Protein AF-A0A933GRA9-F1 (afdb_monomer_lite)

Secondary structure (DSSP, 8-state):
-------------------HHHHHHHTTSS-HHHHHHHHHHHHHHHHTT----HHHHHHHTTSS-HHHHHHHHHHHHHHTT--TTTS-SSTTT----HHHHHHHHHHHHHTTSS-HHHHHHHHHHHHHHHHTT----HHHHHHHTTSS-HHHHHHHHHHHHHHHHHHHHHHHTTS--SS---------HHHHHHHT----HHHHHHHHTSHHHHHHHTTSS-HHHHHHHHHHHHHHHHTT----HHHHHHHTTSS-HHHHHHHHHHHHHHHHHHHHHHHHH-TTS-HHHHHHHHHHHHTTSS-HHHHHHHHHHHHHHHHTT----HHHHHHHTTSS-HHHHHHHHHHHHHHHHHHHHHHHHHHTSPPHHHHHHHHHHHHSS------------------------------------S-TTSTTSHHHHHHHHHHHHHHS--PPP------PPPPPHHHHHHHHHHHHHHHHHHHHHHHHHHHHHHHHHTTSTT--HHHHHHHHHHHHHHHHHHHHHHHHHHHTT-S-HHHHHHHHHHHHHHHHHHHHHHHHTT-HHHHHHHHHHHHHHHHHHHHHHHHHHH-

pLDDT: mean 75.01, std 21.7, range [28.31, 98.44]

Radius of gyration: 40.15 Å; chains: 1; bounding box: 120×80×128 Å

Sequence (583 aa):
MTTARKGATGKSAKKRDWKIGEIAVFNHLTDGARLEECLAIQADMGGRGFPMKIGKILIEKFYVDRQSLAALIKAQAANRGMDPAKADTSADIIKFTPVEHEILVERVREQKLVGPEQVDECFDLQMALEEHGIDKQLGEIMIEKGYLSRDLVSDILERHSLVKKSLVRGMVLQEEDQADAGPLLEDTDLLEAVKGRVEPESIRESRKLRFGRLVEEKGLATREDVKECLYIQFRLKELGVIKRIGELMVEKGHLRPPDVRRVLALQKQRLGKIRWSELAQSAEITAEDRQVSRILVENGVLSQDEVDECRFVQRALKDLGLSRSLAQVMVEKEYVERKILDGIVAETKAFEHAQAVQGQASAKQPSRSASLDMAYKEILGRSSDSQDGEGEAQGERRTSKRLDPLRSAAPRSGSRWIVWTAAGLVLSVGAGLLAWAFLAGEGPAEGEGGGEPAPQPEARGKAEAQRRLADLFGRARSERAALQEVLDASGRPGFDAAAAAGKVGETLSRVEKARAELSGLREAQTGFPILSAQVADLLEELRSLARTISGSLSDPPGLAAKAAEGKKRVDSLVESIEKQLKG

Foldseek 3Di:
DDDDDDDDDDDPPPLDQDDLLNLCCVVVLAPPVVSVVLVVVQVVCVVVVHRDDSLVSCCVVVSHPLVRSLVSLLVSCVSVVHDSVPSPSPPPSPPDDPVLLVQLVVVCVVVVLADPVRLVVLVVVCVVCVVVVHRDGSLRSCCVVVSDPPVRSVVSSVVVVVVVVVVVVVVVVVPPPDDDDDDDDDDCPVVVVVVPPPDPVVVVVVVCLDLLNLCCVVVLAHNVLLVVLVVVQVVCVSVVHHDDSLVSCCVVVSHPPVVSVVSVVVSVVSCVVVLVVVVVPPPPQDPLLVVLLVVCCVVVLDPPVLLSVLVVVQVVCVVVVHHDHSLRSCVVVVSDPPVVSVVSSVVVVVVVVVVVVVVVVVVPDDPVVVVVVVVVVVVVPDDDDDDDDDDDDDDDDDDDDDDDDDDDDDDDDDDDPDDPPPPVVVVVVVVVLVVVVVVVPPDPPDDDDDDDDDDDPLVVVLVVLVVLLVVLVVLLVVLVVLLVVLVVLLPDPPRDLVVSLVSLVVSLVSLVVSLVVLVVSVVVPRPCNPLSVLSNVLSVLSNVLSVLCNVCSVPSVVNNVVNVVSVVVNVVSSVVSVVVVSD

Structure (mmCIF, N/CA/C/O backbone):
data_AF-A0A933GRA9-F1
#
_entry.id   AF-A0A933GRA9-F1
#
loop_
_atom_site.group_PDB
_atom_site.id
_atom_site.type_symbol
_atom_site.label_atom_id
_atom_site.label_alt_id
_atom_site.label_comp_id
_atom_site.label_asym_id
_atom_site.label_entity_id
_atom_site.label_seq_id
_atom_site.pdbx_PDB_ins_code
_atom_site.Cartn_x
_atom_site.Cartn_y
_atom_site.Cartn_z
_atom_site.occupancy
_atom_site.B_iso_or_equiv
_atom_site.auth_seq_id
_atom_site.auth_comp_id
_atom_site.auth_asym_id
_atom_site.auth_atom_id
_atom_site.pdbx_PDB_model_num
ATOM 1 N N . MET A 1 1 ? 51.307 -31.128 -25.538 1.00 39.34 1 MET A N 1
ATOM 2 C CA . MET A 1 1 ? 51.347 -31.001 -27.010 1.00 39.34 1 MET A CA 1
ATOM 3 C C . MET A 1 1 ? 51.270 -29.530 -27.374 1.00 39.34 1 MET A C 1
ATOM 5 O O . MET A 1 1 ? 50.201 -28.942 -27.414 1.00 39.34 1 MET A O 1
ATOM 9 N N . THR A 1 2 ? 52.441 -28.928 -27.528 1.00 43.16 2 THR A N 1
ATOM 10 C CA . THR A 1 2 ? 52.673 -27.539 -27.921 1.00 43.16 2 THR A CA 1
ATOM 11 C C . THR A 1 2 ? 52.802 -27.484 -29.439 1.00 43.16 2 THR A C 1
ATOM 13 O O . THR A 1 2 ? 53.820 -27.890 -29.990 1.00 43.16 2 THR A O 1
ATOM 16 N N . THR A 1 3 ? 51.784 -26.981 -30.134 1.00 43.22 3 THR A N 1
ATOM 17 C CA . THR A 1 3 ? 51.911 -26.611 -31.550 1.00 43.22 3 THR A CA 1
ATOM 18 C C . THR A 1 3 ? 51.885 -25.101 -31.683 1.00 43.22 3 THR A C 1
ATOM 20 O O . THR A 1 3 ? 50.857 -24.448 -31.513 1.00 43.22 3 THR A O 1
ATOM 23 N N . ALA A 1 4 ? 53.066 -24.573 -31.989 1.00 49.19 4 ALA A N 1
ATOM 24 C CA . ALA A 1 4 ? 53.311 -23.211 -32.407 1.00 49.19 4 ALA A CA 1
ATOM 25 C C . ALA A 1 4 ? 52.546 -22.880 -33.699 1.00 49.19 4 ALA A C 1
ATOM 27 O O . ALA A 1 4 ? 52.567 -23.648 -34.661 1.00 49.19 4 ALA A O 1
ATOM 28 N N . ARG A 1 5 ? 51.947 -21.686 -33.758 1.00 38.56 5 ARG A N 1
ATOM 29 C CA . ARG A 1 5 ? 51.535 -21.048 -35.014 1.00 38.56 5 ARG A CA 1
ATOM 30 C C . ARG A 1 5 ? 52.162 -19.660 -35.088 1.00 38.56 5 ARG A C 1
ATOM 32 O O . ARG A 1 5 ? 51.722 -18.721 -34.436 1.00 38.56 5 ARG A O 1
ATOM 39 N N . LYS A 1 6 ? 53.230 -19.574 -35.881 1.00 47.53 6 LYS A N 1
ATOM 40 C CA . LYS A 1 6 ? 53.843 -18.334 -36.366 1.00 47.53 6 LYS A CA 1
ATOM 41 C C . LYS A 1 6 ? 53.183 -17.949 -37.693 1.00 47.53 6 LYS A C 1
ATOM 43 O O . LYS A 1 6 ? 53.030 -18.803 -38.558 1.00 47.53 6 LYS A O 1
ATOM 48 N N . GLY A 1 7 ? 52.912 -16.654 -37.857 1.00 46.97 7 GLY A N 1
ATOM 49 C CA . GLY A 1 7 ? 52.933 -15.980 -39.159 1.00 46.97 7 GLY A CA 1
ATOM 50 C C . GLY A 1 7 ? 51.592 -15.794 -39.872 1.00 46.97 7 GLY A C 1
ATOM 51 O O . GLY A 1 7 ? 51.264 -16.552 -40.774 1.00 46.97 7 GLY A O 1
ATOM 52 N N . ALA A 1 8 ? 50.880 -14.711 -39.550 1.00 37.81 8 ALA A N 1
ATOM 53 C CA . ALA A 1 8 ? 50.009 -14.023 -40.506 1.00 37.81 8 ALA A CA 1
ATOM 54 C C . ALA A 1 8 ? 49.983 -12.528 -40.160 1.00 37.81 8 ALA A C 1
ATOM 56 O O . ALA A 1 8 ? 49.267 -12.075 -39.270 1.00 37.81 8 ALA A O 1
ATOM 57 N N . THR A 1 9 ? 50.845 -11.776 -40.831 1.00 45.62 9 THR A N 1
ATOM 58 C CA . THR A 1 9 ? 50.944 -10.322 -40.775 1.00 45.62 9 THR A CA 1
ATOM 59 C C . THR A 1 9 ? 49.789 -9.675 -41.547 1.00 45.62 9 THR A C 1
ATOM 61 O O . THR A 1 9 ? 49.476 -10.063 -42.668 1.00 45.62 9 THR A O 1
ATOM 64 N N . GLY A 1 10 ? 49.171 -8.656 -40.944 1.00 48.97 10 GLY A N 1
ATOM 65 C CA . GLY A 1 10 ? 48.600 -7.522 -41.677 1.00 48.97 10 GLY A CA 1
ATOM 66 C C . GLY A 1 10 ? 47.348 -7.765 -42.524 1.00 48.97 10 GLY A C 1
ATOM 67 O O . GLY A 1 10 ? 47.315 -7.375 -43.685 1.00 48.97 10 GLY A O 1
ATOM 68 N N . LYS A 1 11 ? 46.274 -8.311 -41.947 1.00 42.31 11 LYS A N 1
ATOM 69 C CA . LYS A 1 11 ? 44.913 -7.961 -42.388 1.00 42.31 11 LYS A CA 1
ATOM 70 C C . LYS A 1 11 ? 44.219 -7.306 -41.209 1.00 42.31 11 LYS A C 1
ATOM 72 O O . LYS A 1 11 ? 44.129 -7.922 -40.151 1.00 42.31 11 LYS A O 1
ATOM 77 N N . SER A 1 12 ? 43.805 -6.051 -41.376 1.00 46.47 12 SER A N 1
ATOM 78 C CA . SER A 1 12 ? 43.036 -5.297 -40.388 1.00 46.47 12 SER A CA 1
ATOM 79 C C . SER A 1 12 ? 41.913 -6.186 -39.859 1.00 46.47 12 SER A C 1
ATOM 81 O O . SER A 1 12 ? 40.995 -6.560 -40.591 1.00 46.47 12 SER A O 1
ATOM 83 N N . ALA A 1 13 ? 42.039 -6.610 -38.600 1.00 48.84 13 ALA A N 1
ATOM 84 C CA . ALA A 1 13 ? 41.008 -7.377 -37.932 1.00 48.84 13 ALA A CA 1
ATOM 85 C C . ALA A 1 13 ? 39.760 -6.497 -37.939 1.00 48.84 13 ALA A C 1
ATOM 87 O O . ALA A 1 13 ? 39.707 -5.498 -37.223 1.00 48.84 13 ALA A O 1
ATOM 88 N N . LYS A 1 14 ? 38.797 -6.811 -38.817 1.00 56.28 14 LYS A N 1
ATOM 89 C CA . LYS A 1 14 ? 37.489 -6.159 -38.820 1.00 56.28 14 LYS A CA 1
ATOM 90 C C . LYS A 1 14 ? 36.989 -6.224 -37.382 1.00 56.28 14 LYS A C 1
ATOM 92 O O . LYS A 1 14 ? 36.784 -7.326 -36.868 1.00 56.28 14 LYS A O 1
ATOM 97 N N . LYS A 1 15 ? 36.879 -5.062 -36.729 1.00 61.69 15 LYS A N 1
ATOM 98 C CA . LYS A 1 15 ? 36.259 -4.935 -35.410 1.00 61.69 15 LYS A CA 1
ATOM 99 C C . LYS A 1 15 ? 34.908 -5.634 -35.515 1.00 61.69 15 LYS A C 1
ATOM 101 O O . LYS A 1 15 ? 34.058 -5.210 -36.291 1.00 61.69 15 LYS A O 1
ATOM 106 N N . ARG A 1 16 ? 34.758 -6.773 -34.837 1.00 65.31 16 ARG A N 1
ATOM 107 C CA . ARG A 1 16 ? 33.440 -7.385 -34.683 1.00 65.31 16 ARG A CA 1
ATOM 108 C C . ARG A 1 16 ? 32.666 -6.462 -33.755 1.00 65.31 16 ARG A C 1
ATOM 110 O O . ARG A 1 16 ? 33.206 -6.069 -32.725 1.00 65.31 16 ARG A O 1
ATOM 117 N N . ASP A 1 17 ? 31.442 -6.115 -34.113 1.00 68.00 17 ASP A N 1
ATOM 118 C CA . ASP A 1 17 ? 30.539 -5.426 -33.200 1.00 68.00 17 ASP A CA 1
ATOM 119 C C . ASP A 1 17 ? 29.946 -6.465 -32.258 1.00 68.00 17 ASP A C 1
ATOM 121 O O . ASP A 1 17 ? 28.975 -7.144 -32.589 1.00 68.00 17 ASP A O 1
ATOM 125 N N . TRP A 1 18 ? 30.569 -6.621 -31.093 1.00 81.50 18 TRP A N 1
ATOM 126 C CA . TRP A 1 18 ? 30.078 -7.546 -30.079 1.00 81.50 18 TRP A CA 1
ATOM 127 C C . TRP A 1 18 ? 28.724 -7.051 -29.563 1.00 81.50 18 TRP A C 1
ATOM 129 O O . TRP A 1 18 ? 28.551 -5.874 -29.207 1.00 81.50 18 TRP A O 1
ATOM 139 N N . LYS A 1 19 ? 27.738 -7.948 -29.527 1.00 92.75 19 LYS A N 1
ATOM 140 C CA . LYS A 1 19 ? 26.446 -7.655 -28.895 1.00 92.75 19 LYS A CA 1
ATOM 141 C C . LYS A 1 19 ? 26.619 -7.679 -27.377 1.00 92.75 19 LYS A C 1
ATOM 143 O O . LYS A 1 19 ? 27.434 -8.432 -26.859 1.00 92.75 19 LYS A O 1
ATOM 148 N N . ILE A 1 20 ? 25.829 -6.890 -26.649 1.00 94.44 20 ILE A N 1
ATOM 149 C CA . ILE A 1 20 ? 25.961 -6.751 -25.187 1.00 94.44 20 ILE A CA 1
ATOM 150 C C . ILE A 1 20 ? 25.908 -8.102 -24.445 1.00 94.44 20 ILE A C 1
ATOM 152 O O . ILE A 1 20 ? 26.639 -8.293 -23.480 1.00 94.44 20 ILE A O 1
ATOM 156 N N . GLY A 1 21 ? 25.121 -9.065 -24.944 1.00 95.00 21 GLY A N 1
ATOM 157 C CA . GLY A 1 21 ? 25.068 -10.426 -24.405 1.00 95.00 21 GLY A CA 1
ATOM 158 C C . GLY A 1 21 ? 26.374 -11.206 -24.585 1.00 95.00 21 GLY A C 1
ATOM 159 O O . GLY A 1 21 ? 26.840 -11.849 -23.653 1.00 95.00 21 GLY A O 1
ATOM 160 N N . GLU A 1 22 ? 27.021 -11.090 -25.744 1.00 96.50 22 GLU A N 1
ATOM 161 C CA . GLU A 1 22 ? 28.312 -11.742 -26.009 1.00 96.50 22 GLU A CA 1
ATOM 162 C C . GLU A 1 22 ? 29.423 -11.138 -25.145 1.00 96.50 22 GLU A C 1
ATOM 164 O O . GLU A 1 22 ? 30.275 -11.865 -24.644 1.00 96.50 22 GLU A O 1
ATOM 169 N N . ILE A 1 23 ? 29.388 -9.818 -24.926 1.00 95.38 23 ILE A N 1
ATOM 170 C CA . ILE A 1 23 ? 30.322 -9.134 -24.020 1.00 95.38 23 ILE A CA 1
ATOM 171 C C . ILE A 1 23 ? 30.095 -9.607 -22.575 1.00 95.38 23 ILE A C 1
ATOM 173 O O . ILE A 1 23 ? 31.062 -9.814 -21.847 1.00 95.38 23 ILE A O 1
ATOM 177 N N . ALA A 1 24 ? 28.841 -9.832 -22.163 1.00 97.00 24 ALA A N 1
ATOM 178 C CA . ALA A 1 24 ? 28.516 -10.364 -20.838 1.00 97.00 24 ALA A CA 1
ATOM 179 C C . ALA A 1 24 ? 29.108 -11.762 -20.612 1.00 97.00 24 ALA A C 1
ATOM 181 O O . ALA A 1 24 ? 29.702 -12.008 -19.563 1.00 97.00 24 ALA A O 1
ATOM 182 N N . VAL A 1 25 ? 29.001 -12.648 -21.608 1.00 97.19 25 VAL A N 1
ATOM 183 C CA . VAL A 1 25 ? 29.593 -13.995 -21.552 1.00 97.19 25 VAL A CA 1
ATOM 184 C C . VAL A 1 25 ? 31.118 -13.932 -21.584 1.00 97.19 25 VAL A C 1
ATOM 186 O O . VAL A 1 25 ? 31.787 -14.615 -20.813 1.00 97.19 25 VAL A O 1
ATOM 189 N N . PHE A 1 26 ? 31.680 -13.072 -22.434 1.00 96.19 26 PHE A N 1
ATOM 190 C CA . PHE A 1 26 ? 33.125 -12.890 -22.551 1.00 96.19 26 PHE A CA 1
ATOM 191 C C . PHE A 1 26 ? 33.769 -12.371 -21.263 1.00 96.19 26 PHE A C 1
ATOM 193 O O . PHE A 1 26 ? 34.847 -12.823 -20.894 1.00 96.19 26 PHE A O 1
ATOM 200 N N . ASN A 1 27 ? 33.094 -11.462 -20.558 1.00 95.50 27 ASN A N 1
ATOM 201 C CA . ASN A 1 27 ? 33.552 -10.925 -19.278 1.00 95.50 27 ASN A CA 1
ATOM 202 C C . ASN A 1 27 ? 33.205 -11.828 -18.081 1.00 95.50 27 ASN A C 1
ATOM 204 O O . ASN A 1 27 ? 33.373 -11.398 -16.943 1.00 95.50 27 ASN A O 1
ATOM 208 N N . HIS A 1 28 ? 32.705 -13.047 -18.317 1.00 96.38 28 HIS A N 1
ATOM 209 C CA . HIS A 1 28 ? 32.292 -13.996 -17.276 1.00 96.38 28 HIS A CA 1
ATOM 210 C C . HIS A 1 28 ? 31.234 -13.449 -16.300 1.00 96.38 28 HIS A C 1
ATOM 212 O O . HIS A 1 28 ? 31.127 -13.921 -15.172 1.00 96.38 28 HIS A O 1
ATOM 218 N N . LEU A 1 29 ? 30.435 -12.466 -16.731 1.00 96.00 29 LEU A N 1
ATOM 219 C CA . LEU A 1 29 ? 29.321 -11.933 -15.938 1.00 96.00 29 LEU A CA 1
ATOM 220 C C . LEU A 1 29 ? 28.081 -12.825 -16.043 1.00 96.00 29 LEU A C 1
ATOM 222 O O . LEU A 1 29 ? 27.251 -12.852 -15.145 1.00 96.00 29 LEU A O 1
ATOM 226 N N . THR A 1 30 ? 27.957 -13.566 -17.141 1.00 97.06 30 THR A N 1
ATOM 227 C CA . THR A 1 30 ? 26.937 -14.597 -17.329 1.00 97.06 30 THR A CA 1
ATOM 228 C C . THR A 1 30 ? 27.534 -15.764 -18.114 1.00 97.06 30 THR A C 1
ATOM 230 O O . THR A 1 30 ? 28.586 -15.618 -18.737 1.00 97.06 30 THR A O 1
ATOM 233 N N . ASP A 1 31 ? 26.893 -16.928 -18.089 1.00 97.62 31 ASP A N 1
ATOM 234 C CA . ASP A 1 31 ? 27.279 -18.069 -18.920 1.00 97.62 31 ASP A CA 1
ATOM 235 C C . ASP A 1 31 ? 26.437 -18.123 -20.209 1.00 97.62 31 ASP A C 1
ATOM 237 O O . ASP A 1 31 ? 25.462 -17.383 -20.388 1.00 97.62 31 ASP A O 1
ATOM 241 N N . GLY A 1 32 ? 26.847 -18.978 -21.150 1.00 97.25 32 GLY A N 1
ATOM 242 C CA . GLY A 1 32 ? 26.149 -19.128 -22.429 1.00 97.25 32 GLY A CA 1
ATOM 243 C C . GLY A 1 32 ? 24.700 -19.598 -22.264 1.00 97.25 32 GLY A C 1
ATOM 244 O O . GLY A 1 32 ? 23.822 -19.090 -22.953 1.00 97.25 32 GLY A O 1
ATOM 245 N N . ALA A 1 33 ? 24.440 -20.490 -21.305 1.00 97.31 33 ALA A N 1
ATOM 246 C CA . ALA A 1 33 ? 23.109 -21.043 -21.059 1.00 97.31 33 ALA A CA 1
ATOM 247 C C . ALA A 1 33 ? 22.123 -19.975 -20.551 1.00 97.31 33 ALA A C 1
ATOM 249 O O . ALA A 1 33 ? 21.009 -19.857 -21.057 1.00 97.31 33 ALA A O 1
ATOM 250 N N . ARG A 1 34 ? 22.548 -19.130 -19.606 1.00 97.38 34 ARG A N 1
ATOM 251 C CA . ARG A 1 34 ? 21.763 -17.997 -19.091 1.00 97.38 34 ARG A CA 1
ATOM 252 C C . ARG A 1 34 ? 21.517 -16.942 -20.160 1.00 97.38 34 ARG A C 1
ATOM 254 O O . ARG A 1 34 ? 20.439 -16.351 -20.207 1.00 97.38 34 ARG A O 1
ATOM 261 N N . LEU A 1 35 ? 22.499 -16.692 -21.032 1.00 97.62 35 LEU A N 1
ATOM 262 C CA . LEU A 1 35 ? 22.295 -15.788 -22.162 1.00 97.62 35 LEU A CA 1
ATOM 263 C C . LEU A 1 35 ? 21.249 -16.344 -23.140 1.00 97.62 35 LEU A C 1
ATOM 265 O O . LEU A 1 35 ? 20.393 -15.584 -23.591 1.00 97.62 35 LEU A O 1
ATOM 269 N N . GLU A 1 36 ? 21.293 -17.642 -23.449 1.00 96.81 36 GLU A N 1
ATOM 270 C CA . GLU A 1 36 ? 20.284 -18.304 -24.285 1.00 96.81 36 GLU A CA 1
ATOM 271 C C . GLU A 1 36 ? 18.883 -18.218 -23.665 1.00 96.81 36 GLU A C 1
ATOM 273 O O . GLU A 1 36 ? 17.935 -17.870 -24.370 1.00 96.81 36 GLU A O 1
ATOM 278 N N . GLU A 1 37 ? 18.750 -18.412 -22.347 1.00 97.50 37 GLU A N 1
ATOM 279 C CA . GLU A 1 37 ? 17.484 -18.200 -21.631 1.00 97.50 37 GLU A CA 1
ATOM 280 C C . GLU A 1 37 ? 16.976 -16.757 -21.797 1.00 97.50 37 GLU A C 1
ATOM 282 O O . GLU A 1 37 ? 15.821 -16.532 -22.165 1.00 97.50 37 GLU A O 1
ATOM 287 N N . CYS A 1 38 ? 17.836 -15.755 -21.581 1.00 96.88 38 CYS A N 1
ATOM 288 C CA . CYS A 1 38 ? 17.458 -14.352 -21.754 1.00 96.88 38 CYS A CA 1
ATOM 289 C C . CYS A 1 38 ? 17.058 -14.017 -23.200 1.00 96.88 38 CYS A C 1
ATOM 291 O O . CYS A 1 38 ? 16.149 -13.212 -23.409 1.00 96.88 38 CYS A O 1
ATOM 293 N N . LEU A 1 39 ? 17.707 -14.623 -24.199 1.00 95.88 39 LEU A N 1
ATOM 294 C CA . LEU A 1 39 ? 17.355 -14.454 -25.612 1.00 95.88 39 LEU A CA 1
ATOM 295 C C . LEU A 1 39 ? 16.009 -15.109 -25.948 1.00 95.88 39 LEU A C 1
ATOM 297 O O . LEU A 1 39 ? 15.222 -14.517 -26.685 1.00 95.88 39 LEU A O 1
ATOM 301 N N . ALA A 1 40 ? 15.711 -16.280 -25.378 1.00 95.94 40 ALA A N 1
ATOM 302 C CA . ALA A 1 40 ? 14.409 -16.928 -25.526 1.00 95.94 40 ALA A CA 1
ATOM 303 C C . ALA A 1 40 ? 13.283 -16.059 -24.941 1.00 95.94 40 ALA A C 1
ATOM 305 O O . ALA A 1 40 ? 12.261 -15.843 -25.593 1.00 95.94 40 ALA A O 1
ATOM 306 N N . ILE A 1 41 ? 13.510 -15.476 -23.760 1.00 95.12 41 ILE A N 1
ATOM 307 C CA . ILE A 1 41 ? 12.587 -14.525 -23.125 1.00 95.12 41 ILE A CA 1
ATOM 308 C C . ILE A 1 41 ? 12.408 -13.267 -23.987 1.00 95.12 41 ILE A C 1
ATOM 310 O O . ILE A 1 41 ? 11.289 -12.787 -24.167 1.00 95.12 41 ILE A O 1
ATOM 314 N N . GLN A 1 42 ? 13.497 -12.740 -24.555 1.00 95.94 42 GLN A N 1
ATOM 315 C CA . GLN A 1 42 ? 13.438 -11.592 -25.458 1.00 95.94 42 GLN A CA 1
ATOM 316 C C . GLN A 1 42 ? 12.592 -11.889 -26.706 1.00 95.94 42 GLN A C 1
ATOM 318 O O . GLN A 1 42 ? 11.813 -11.034 -27.131 1.00 95.94 42 GLN A O 1
ATOM 323 N N . ALA A 1 43 ? 12.735 -13.087 -27.280 1.00 92.44 43 ALA A N 1
ATOM 324 C CA . ALA A 1 43 ? 11.986 -13.523 -28.454 1.00 92.44 43 ALA A CA 1
ATOM 325 C C . ALA A 1 43 ? 10.489 -13.715 -28.152 1.00 92.44 43 ALA A C 1
ATOM 327 O O . ALA A 1 43 ? 9.655 -13.213 -28.907 1.00 92.44 43 ALA A O 1
ATOM 328 N N . ASP A 1 44 ? 10.144 -14.365 -27.034 1.00 93.62 44 ASP A N 1
ATOM 329 C CA . ASP A 1 44 ? 8.750 -14.542 -26.598 1.00 93.62 44 ASP A CA 1
ATOM 330 C C . ASP A 1 44 ? 8.065 -13.190 -26.335 1.00 93.62 44 ASP A C 1
ATOM 332 O O . ASP A 1 44 ? 6.971 -12.935 -26.840 1.00 93.62 44 ASP A O 1
ATOM 336 N N . MET A 1 45 ? 8.732 -12.268 -25.628 1.00 88.38 45 MET A N 1
ATOM 337 C CA . MET A 1 45 ? 8.181 -10.930 -25.376 1.00 88.38 45 MET A CA 1
ATOM 338 C C . MET A 1 45 ? 8.071 -10.079 -26.649 1.00 88.38 45 MET A C 1
ATOM 340 O O . MET A 1 45 ? 7.086 -9.357 -26.828 1.00 88.38 45 MET A O 1
ATOM 344 N N . GLY A 1 46 ? 9.035 -10.200 -27.567 1.00 86.25 46 GLY A N 1
ATOM 345 C CA . GLY A 1 46 ? 8.979 -9.560 -28.882 1.00 86.25 46 GLY A CA 1
ATOM 346 C C . GLY A 1 46 ? 7.777 -10.026 -29.710 1.00 86.25 46 GLY A C 1
ATOM 347 O O . GLY A 1 46 ? 7.099 -9.198 -30.315 1.00 86.25 46 GLY A O 1
ATOM 348 N N . GLY A 1 47 ? 7.450 -11.322 -29.663 1.00 85.31 47 GLY A N 1
ATOM 349 C CA . GLY A 1 47 ? 6.267 -11.887 -30.324 1.00 85.31 47 GLY A CA 1
ATOM 350 C C . GLY A 1 47 ? 4.933 -11.371 -29.770 1.00 85.31 47 GLY A C 1
ATOM 351 O O . GLY A 1 47 ? 3.935 -11.357 -30.485 1.00 85.31 47 GLY A O 1
ATOM 352 N N . ARG A 1 48 ? 4.917 -10.890 -28.521 1.00 87.75 48 ARG A N 1
ATOM 353 C CA . ARG A 1 48 ? 3.732 -10.320 -27.855 1.00 87.75 48 ARG A CA 1
ATOM 354 C C . ARG A 1 48 ? 3.603 -8.801 -28.020 1.00 87.75 48 ARG A C 1
ATOM 356 O O . ARG A 1 48 ? 2.706 -8.212 -27.425 1.00 87.75 48 ARG A O 1
ATOM 363 N N . GLY A 1 49 ? 4.488 -8.165 -28.794 1.00 84.38 49 GLY A N 1
ATOM 364 C CA . GLY A 1 49 ? 4.482 -6.715 -29.018 1.00 84.38 49 GLY A CA 1
ATOM 365 C C . GLY A 1 49 ? 5.197 -5.892 -27.939 1.00 84.38 49 GLY A C 1
ATOM 366 O O . GLY A 1 49 ? 5.082 -4.671 -27.939 1.00 84.38 49 GLY A O 1
ATOM 367 N N . PHE A 1 50 ? 5.964 -6.528 -27.046 1.00 80.62 50 PHE A N 1
ATOM 368 C CA . PHE A 1 50 ? 6.710 -5.854 -25.977 1.00 80.62 50 PHE A CA 1
ATOM 369 C C . PHE A 1 50 ? 8.216 -6.134 -26.105 1.00 80.62 50 PHE A C 1
ATOM 371 O O . PHE A 1 50 ? 8.764 -6.945 -25.358 1.00 80.62 50 PHE A O 1
ATOM 378 N N . PRO A 1 51 ? 8.929 -5.499 -27.053 1.00 84.50 51 PRO A N 1
ATOM 379 C CA . PRO A 1 51 ? 10.354 -5.749 -27.235 1.00 84.50 51 PRO A CA 1
ATOM 380 C C . PRO A 1 51 ? 11.149 -5.240 -26.025 1.00 84.50 51 PRO A C 1
ATOM 382 O O . PRO A 1 51 ? 11.320 -4.037 -25.828 1.00 84.50 51 PRO A O 1
ATOM 385 N N . MET A 1 52 ? 11.672 -6.157 -25.211 1.00 87.69 52 MET A N 1
ATOM 386 C CA . MET A 1 52 ? 12.542 -5.808 -24.088 1.00 87.69 52 MET A CA 1
ATOM 387 C C . MET A 1 52 ? 14.017 -5.827 -24.522 1.00 87.69 52 MET A C 1
ATOM 389 O O . MET A 1 52 ? 14.449 -6.696 -25.279 1.00 87.69 52 MET A O 1
ATOM 393 N N . LYS A 1 53 ? 14.829 -4.866 -24.059 1.00 94.06 53 LYS A N 1
ATOM 394 C CA . LYS A 1 53 ? 16.287 -4.879 -24.288 1.00 94.06 53 LYS A CA 1
ATOM 395 C C . LYS A 1 53 ? 16.916 -6.022 -23.476 1.00 94.06 53 LYS A C 1
ATOM 397 O O . LYS A 1 53 ? 16.638 -6.148 -22.287 1.00 94.06 53 LYS A O 1
ATOM 402 N N . ILE A 1 54 ? 17.828 -6.792 -24.075 1.00 95.69 54 ILE A N 1
ATOM 403 C CA . ILE A 1 54 ? 18.489 -7.938 -23.414 1.00 95.69 54 ILE A CA 1
ATOM 404 C C . ILE A 1 54 ? 19.193 -7.558 -22.097 1.00 95.69 54 ILE A C 1
ATOM 406 O O . ILE A 1 54 ? 19.158 -8.320 -21.139 1.00 95.69 54 ILE A O 1
ATOM 410 N N . GLY A 1 55 ? 19.758 -6.346 -22.007 1.00 94.44 55 GLY A N 1
ATOM 411 C CA . GLY A 1 55 ? 20.370 -5.837 -20.774 1.00 94.44 55 GLY A CA 1
ATOM 412 C C . GLY A 1 55 ? 19.384 -5.722 -19.607 1.00 94.44 55 GLY A C 1
ATOM 413 O O . GLY A 1 55 ? 19.749 -6.003 -18.471 1.00 94.44 55 GLY A O 1
ATOM 414 N N . LYS A 1 56 ? 18.119 -5.384 -19.887 1.00 91.62 56 LYS A N 1
ATOM 415 C CA . LYS A 1 56 ? 17.060 -5.316 -18.872 1.00 91.62 56 LYS A CA 1
ATOM 416 C C . LYS A 1 56 ? 16.673 -6.712 -18.380 1.00 91.62 56 LYS A C 1
ATOM 418 O O . LYS A 1 56 ? 16.565 -6.910 -17.177 1.00 91.62 56 LYS A O 1
ATOM 423 N N . ILE A 1 57 ? 16.564 -7.679 -19.292 1.00 94.88 57 ILE A N 1
ATOM 424 C CA . ILE A 1 57 ? 16.261 -9.081 -18.956 1.00 94.88 57 ILE A CA 1
ATOM 425 C C . ILE A 1 57 ? 17.366 -9.671 -18.063 1.00 94.88 57 ILE A C 1
ATOM 427 O O . ILE A 1 57 ? 17.064 -10.321 -17.066 1.00 94.88 57 ILE A O 1
ATOM 431 N N . LEU A 1 58 ? 18.640 -9.386 -18.368 1.00 95.62 58 LEU A N 1
ATOM 432 C CA . LEU A 1 58 ? 19.783 -9.819 -17.552 1.00 95.62 58 LEU A CA 1
ATOM 433 C C . LEU A 1 58 ? 19.725 -9.280 -16.110 1.00 95.62 58 LEU A C 1
ATOM 435 O O . LEU A 1 58 ? 20.093 -10.003 -15.183 1.00 95.62 58 LEU A O 1
ATOM 439 N N . ILE A 1 59 ? 19.240 -8.046 -15.914 1.00 92.94 59 ILE A N 1
ATOM 440 C CA . ILE A 1 59 ? 19.023 -7.461 -14.580 1.00 92.94 59 ILE A CA 1
ATOM 441 C C . ILE A 1 59 ? 17.815 -8.096 -13.887 1.00 92.94 59 ILE A C 1
ATOM 443 O O . ILE A 1 59 ? 17.915 -8.470 -12.722 1.00 92.94 59 ILE A O 1
ATOM 447 N N . GLU A 1 60 ? 16.678 -8.225 -14.578 1.00 91.38 60 GLU A N 1
ATOM 448 C CA . GLU A 1 60 ? 15.445 -8.786 -14.001 1.00 91.38 60 GLU A CA 1
ATOM 449 C C . GLU A 1 60 ? 15.620 -10.243 -13.555 1.00 91.38 60 GLU A C 1
ATOM 451 O O . GLU A 1 60 ? 15.037 -10.661 -12.556 1.00 91.38 60 GLU A O 1
ATOM 456 N N . LYS A 1 61 ? 16.466 -11.003 -14.256 1.00 95.56 61 LYS A N 1
ATOM 457 C CA . LYS A 1 61 ? 16.849 -12.372 -13.890 1.00 95.56 61 LYS A CA 1
ATOM 458 C C . LYS A 1 61 ? 17.993 -12.456 -12.881 1.00 95.56 61 LYS A C 1
ATOM 460 O O . LYS A 1 61 ? 18.395 -13.558 -12.521 1.00 95.56 61 LYS A O 1
ATOM 465 N N . PHE A 1 62 ? 18.506 -11.318 -12.411 1.00 94.31 62 PHE A N 1
ATOM 466 C CA . PHE A 1 62 ? 19.631 -11.229 -11.476 1.00 94.31 62 PHE A CA 1
ATOM 467 C C . PHE A 1 62 ? 20.918 -11.905 -11.978 1.00 94.31 62 PHE A C 1
ATOM 469 O O . PHE A 1 62 ? 21.761 -12.303 -11.176 1.00 94.31 62 PHE A O 1
ATOM 476 N N . TYR A 1 63 ? 21.100 -12.032 -13.295 1.00 95.88 63 TYR A N 1
ATOM 477 C CA . TYR A 1 63 ? 22.345 -12.560 -13.860 1.00 95.88 63 TYR A CA 1
ATOM 478 C C . TYR A 1 63 ? 23.440 -11.504 -13.913 1.00 95.88 63 TYR A C 1
ATOM 480 O O . TYR A 1 63 ? 24.612 -11.839 -13.807 1.00 95.88 63 TYR A O 1
ATOM 488 N N . VAL A 1 64 ? 23.062 -10.236 -14.071 1.00 95.19 64 VAL A N 1
ATOM 489 C CA . VAL A 1 64 ? 23.992 -9.108 -14.106 1.00 95.19 64 VAL A CA 1
ATOM 490 C C . VAL A 1 64 ? 23.421 -7.989 -13.243 1.00 95.19 64 VAL A C 1
ATOM 492 O O . VAL A 1 64 ? 22.247 -7.645 -13.363 1.00 95.19 64 VAL A O 1
ATOM 495 N N . ASP A 1 65 ? 24.236 -7.405 -12.367 1.00 91.75 65 ASP A N 1
ATOM 496 C CA . ASP A 1 65 ? 23.833 -6.228 -11.599 1.00 91.75 65 ASP A CA 1
ATOM 497 C C . ASP A 1 65 ? 23.885 -4.939 -12.453 1.00 91.75 65 ASP A C 1
ATOM 499 O O . ASP A 1 65 ? 24.418 -4.902 -13.566 1.00 91.75 65 ASP A O 1
ATOM 503 N N . ARG A 1 66 ? 23.330 -3.838 -11.935 1.00 88.06 66 ARG A N 1
ATOM 504 C CA . ARG A 1 66 ? 23.268 -2.557 -12.663 1.00 88.06 66 ARG A CA 1
ATOM 505 C C . ARG A 1 66 ? 24.651 -1.962 -12.970 1.00 88.06 66 ARG A C 1
ATOM 507 O O . ARG A 1 66 ? 24.821 -1.360 -14.030 1.00 88.06 66 ARG A O 1
ATOM 514 N N . GLN A 1 67 ? 25.629 -2.122 -12.078 1.00 90.81 67 GLN A N 1
ATOM 515 C CA . GLN A 1 67 ? 26.990 -1.605 -12.268 1.00 90.81 67 GLN A CA 1
ATOM 516 C C . GLN A 1 67 ? 27.721 -2.409 -13.347 1.00 90.81 67 GLN A C 1
ATOM 518 O O . GLN A 1 67 ? 28.330 -1.836 -14.253 1.00 90.81 67 GLN A O 1
ATOM 523 N N . SER A 1 68 ? 27.577 -3.732 -13.307 1.00 94.00 68 SER A N 1
ATOM 524 C CA . SER A 1 68 ? 28.091 -4.655 -14.312 1.00 94.00 68 SER A CA 1
ATOM 525 C C . SER A 1 68 ? 27.470 -4.397 -15.691 1.00 94.00 68 SER A C 1
ATOM 527 O O . SER A 1 68 ? 28.189 -4.367 -16.691 1.00 94.00 68 SER A O 1
ATOM 529 N N . LEU A 1 69 ? 26.164 -4.101 -15.777 1.00 93.50 69 LEU A N 1
ATOM 530 C CA . LEU A 1 69 ? 25.537 -3.710 -17.046 1.00 93.50 69 LEU A CA 1
ATOM 531 C C . LEU A 1 69 ? 26.081 -2.372 -17.574 1.00 93.50 69 LEU A C 1
ATOM 533 O O . LEU A 1 69 ? 26.343 -2.245 -18.771 1.00 93.50 69 LEU A O 1
ATOM 537 N N . ALA A 1 70 ? 26.300 -1.385 -16.702 1.00 89.94 70 ALA A N 1
ATOM 538 C CA . ALA A 1 70 ? 26.910 -0.116 -17.098 1.00 89.94 70 ALA A CA 1
ATOM 539 C C . ALA A 1 70 ? 28.338 -0.319 -17.641 1.00 89.94 70 ALA A C 1
ATOM 541 O O . ALA A 1 70 ? 28.707 0.270 -18.661 1.00 89.94 70 ALA A O 1
ATOM 542 N N . ALA A 1 71 ? 29.127 -1.201 -17.017 1.00 93.25 71 ALA A N 1
ATOM 543 C CA . ALA A 1 71 ? 30.447 -1.587 -17.515 1.00 93.25 71 ALA A CA 1
ATOM 544 C C . ALA A 1 71 ? 30.367 -2.279 -18.888 1.00 93.25 71 ALA A C 1
ATOM 546 O O . ALA A 1 71 ? 31.169 -1.980 -19.775 1.00 93.25 71 ALA A O 1
ATOM 547 N N . LEU A 1 72 ? 29.363 -3.136 -19.107 1.00 94.62 72 LEU A N 1
ATOM 548 C CA . LEU A 1 72 ? 29.119 -3.784 -20.399 1.00 94.62 72 LEU A CA 1
ATOM 549 C C . LEU A 1 72 ? 28.758 -2.795 -21.509 1.00 94.62 72 LEU A C 1
ATOM 551 O O . LEU A 1 72 ? 29.252 -2.934 -22.627 1.00 94.62 72 LEU A O 1
ATOM 555 N N . ILE A 1 73 ? 27.946 -1.779 -21.213 1.00 92.81 73 ILE A N 1
ATOM 556 C CA . ILE A 1 73 ? 27.584 -0.729 -22.178 1.00 92.81 73 ILE A CA 1
ATOM 557 C C . ILE A 1 73 ? 28.817 0.098 -22.556 1.00 92.81 73 ILE A C 1
ATOM 559 O O . ILE A 1 73 ? 29.053 0.344 -23.740 1.00 92.81 73 ILE A O 1
ATOM 563 N N . LYS A 1 74 ? 29.660 0.454 -21.578 1.00 92.38 74 LYS A N 1
ATOM 564 C CA . LYS A 1 74 ? 30.936 1.144 -21.830 1.00 92.38 74 LYS A CA 1
ATOM 565 C C . LYS A 1 74 ? 31.883 0.294 -22.677 1.00 92.38 74 LYS A C 1
ATOM 567 O O . LYS A 1 74 ? 32.462 0.798 -23.638 1.00 92.38 74 LYS A O 1
ATOM 572 N N . ALA A 1 75 ? 31.992 -1.000 -22.376 1.00 92.50 75 ALA A N 1
ATOM 573 C CA . ALA A 1 75 ? 32.779 -1.939 -23.171 1.00 92.50 75 ALA A CA 1
ATOM 574 C C . ALA A 1 75 ? 32.234 -2.070 -24.606 1.00 92.50 75 ALA A C 1
ATOM 576 O O . ALA A 1 75 ? 33.003 -2.088 -25.567 1.00 92.50 75 ALA A O 1
ATOM 577 N N . GLN A 1 76 ? 30.908 -2.091 -24.778 1.00 93.50 76 GLN A N 1
ATOM 578 C CA . GLN A 1 76 ? 30.272 -2.125 -26.094 1.00 93.50 76 GLN A CA 1
ATOM 579 C C . GLN A 1 76 ? 30.543 -0.850 -26.904 1.00 93.50 76 GLN A C 1
ATOM 581 O O . GLN A 1 76 ? 30.860 -0.934 -28.093 1.00 93.50 76 GLN A O 1
ATOM 586 N N . ALA A 1 77 ? 30.453 0.322 -26.272 1.00 89.38 77 ALA A N 1
ATOM 587 C CA . ALA A 1 77 ? 30.760 1.606 -26.897 1.00 89.38 77 ALA A CA 1
ATOM 588 C C . ALA A 1 77 ? 32.234 1.685 -27.330 1.00 89.38 77 ALA A C 1
ATOM 590 O O . ALA A 1 77 ? 32.520 2.006 -28.486 1.00 89.38 77 ALA A O 1
ATOM 591 N N . ALA A 1 78 ? 33.159 1.277 -26.455 1.00 90.06 78 ALA A N 1
ATOM 592 C CA . ALA A 1 78 ? 34.587 1.218 -26.764 1.00 90.06 78 ALA A CA 1
ATOM 593 C C . ALA A 1 78 ? 34.886 0.277 -27.949 1.00 90.06 78 ALA A C 1
ATOM 595 O O . ALA A 1 78 ? 35.659 0.621 -28.853 1.00 90.06 78 ALA A O 1
ATOM 596 N N . ASN A 1 79 ? 34.214 -0.880 -28.012 1.00 89.44 79 ASN A N 1
ATOM 597 C CA . ASN A 1 79 ? 34.332 -1.807 -29.140 1.00 89.44 79 ASN A CA 1
ATOM 598 C C . ASN A 1 79 ? 33.901 -1.152 -30.459 1.00 89.44 79 ASN A C 1
ATOM 600 O O . ASN A 1 79 ? 34.641 -1.229 -31.445 1.00 89.44 79 ASN A O 1
ATOM 604 N N . ARG A 1 80 ? 32.803 -0.387 -30.449 1.00 89.00 80 ARG A N 1
ATOM 605 C CA . ARG A 1 80 ? 32.324 0.402 -31.600 1.00 89.00 80 ARG A CA 1
ATOM 606 C C . ARG A 1 80 ? 33.201 1.612 -31.944 1.00 89.00 80 ARG A C 1
ATOM 608 O O . ARG A 1 80 ? 32.965 2.266 -32.952 1.00 89.00 80 ARG A O 1
ATOM 615 N N . GLY A 1 81 ? 34.231 1.906 -31.146 1.00 90.19 81 GLY A N 1
ATOM 616 C CA . GLY A 1 81 ? 35.064 3.100 -31.316 1.00 90.19 81 GLY A CA 1
ATOM 617 C C . GLY A 1 81 ? 34.365 4.394 -30.897 1.00 90.19 81 GLY A C 1
ATOM 618 O O . GLY A 1 81 ? 34.823 5.470 -31.268 1.00 90.19 81 GLY A O 1
ATOM 619 N N . MET A 1 82 ? 33.269 4.293 -30.142 1.00 87.69 82 MET A N 1
ATOM 620 C CA . MET A 1 82 ? 32.655 5.436 -29.477 1.00 87.69 82 MET A CA 1
ATOM 621 C C . MET A 1 82 ? 33.415 5.744 -28.189 1.00 87.69 82 MET A C 1
ATOM 623 O O . MET A 1 82 ? 33.901 4.840 -27.507 1.00 87.69 82 MET A O 1
ATOM 627 N N . ASP A 1 83 ? 33.509 7.031 -27.866 1.00 86.50 83 ASP A N 1
ATOM 628 C CA . ASP A 1 83 ? 34.093 7.498 -26.613 1.00 86.50 83 ASP A CA 1
ATOM 629 C C . ASP A 1 83 ? 33.273 6.947 -25.427 1.00 86.50 83 ASP A C 1
ATOM 631 O O . ASP A 1 83 ? 32.081 7.261 -25.321 1.00 86.50 83 ASP A O 1
ATOM 635 N N . PRO A 1 84 ? 33.863 6.123 -24.538 1.00 80.94 84 PRO A N 1
ATOM 636 C CA . PRO A 1 84 ? 33.147 5.540 -23.407 1.00 80.94 84 PRO A CA 1
ATOM 637 C C . PRO A 1 84 ? 32.631 6.596 -22.419 1.00 80.94 84 PRO A C 1
ATOM 639 O O . PRO A 1 84 ? 31.715 6.290 -21.659 1.00 80.94 84 PRO A O 1
ATOM 642 N N . ALA A 1 85 ? 33.166 7.824 -22.435 1.00 80.94 85 ALA A N 1
ATOM 643 C CA . ALA A 1 85 ? 32.655 8.934 -21.630 1.00 80.94 85 ALA A CA 1
ATOM 644 C C . ALA A 1 85 ? 31.339 9.517 -22.176 1.00 80.94 85 ALA A C 1
ATOM 646 O O . ALA A 1 85 ? 30.583 10.125 -21.425 1.00 80.94 85 ALA A O 1
ATOM 647 N N . LYS A 1 86 ? 31.050 9.316 -23.470 1.00 78.44 86 LYS A N 1
ATOM 648 C CA . LYS A 1 86 ? 29.812 9.766 -24.134 1.00 78.44 86 LYS A CA 1
ATOM 649 C C . LYS A 1 86 ? 28.743 8.679 -24.219 1.00 78.44 86 LYS A C 1
ATOM 651 O O . LYS A 1 86 ? 27.627 8.954 -24.649 1.00 78.44 86 LYS A O 1
ATOM 656 N N . ALA A 1 87 ? 29.076 7.447 -23.842 1.00 74.88 87 ALA A N 1
ATOM 657 C CA . ALA A 1 87 ? 28.097 6.387 -23.678 1.00 74.88 87 ALA A CA 1
ATOM 658 C C . ALA A 1 87 ? 27.299 6.680 -22.402 1.00 74.88 87 ALA A C 1
ATOM 660 O O . ALA A 1 87 ? 27.735 6.332 -21.306 1.00 74.88 87 ALA A O 1
ATOM 661 N N . ASP A 1 88 ? 26.174 7.381 -22.550 1.00 60.44 88 ASP A N 1
ATOM 662 C CA . ASP A 1 88 ? 25.312 7.785 -21.442 1.00 60.44 88 ASP A CA 1
ATOM 663 C C . ASP A 1 88 ? 24.737 6.547 -20.733 1.00 60.44 88 ASP A C 1
ATOM 665 O O . ASP A 1 88 ? 23.733 5.958 -21.129 1.00 60.44 88 ASP A O 1
ATOM 669 N N . THR A 1 89 ? 25.449 6.088 -19.704 1.00 59.44 89 THR A N 1
ATOM 670 C CA . THR A 1 89 ? 25.056 4.950 -18.864 1.00 59.44 89 THR A CA 1
ATOM 671 C C . THR A 1 89 ? 23.969 5.313 -17.854 1.00 59.44 89 THR A C 1
ATOM 673 O O . THR A 1 89 ? 23.400 4.418 -17.236 1.00 59.44 89 THR A O 1
ATOM 676 N N . SER A 1 90 ? 23.694 6.603 -17.656 1.00 51.12 90 SER A N 1
ATOM 677 C CA . SER A 1 90 ? 22.773 7.106 -16.631 1.00 51.12 90 SER A CA 1
ATOM 678 C C . SER A 1 90 ? 21.327 7.157 -17.116 1.00 51.12 90 SER A C 1
ATOM 680 O O . SER A 1 90 ? 20.444 6.701 -16.395 1.00 51.12 90 SER A O 1
ATOM 682 N N . ALA A 1 91 ? 21.092 7.645 -18.338 1.00 48.47 91 ALA A N 1
ATOM 683 C CA . ALA A 1 91 ? 19.741 7.951 -18.816 1.00 48.47 91 ALA A CA 1
ATOM 684 C C . ALA A 1 91 ? 18.873 6.713 -19.133 1.00 48.47 91 ALA A C 1
ATOM 686 O O . ALA A 1 91 ? 17.651 6.765 -19.041 1.00 48.47 91 ALA A O 1
ATOM 687 N N . ASP A 1 92 ? 19.488 5.577 -19.481 1.00 50.59 92 ASP A N 1
ATOM 688 C CA . ASP A 1 92 ? 18.759 4.389 -19.962 1.00 50.59 92 ASP A CA 1
ATOM 689 C C . ASP A 1 92 ? 18.610 3.270 -18.904 1.00 50.59 92 ASP A C 1
ATOM 691 O O . ASP A 1 92 ? 17.808 2.350 -19.086 1.00 50.59 92 ASP A O 1
ATOM 695 N N . ILE A 1 93 ? 19.384 3.308 -17.807 1.00 50.44 93 ILE A N 1
ATOM 696 C CA . ILE A 1 93 ? 19.475 2.202 -16.823 1.00 50.44 93 ILE A CA 1
ATOM 697 C C . ILE A 1 93 ? 18.599 2.443 -15.591 1.00 50.44 93 ILE A C 1
ATOM 699 O O . ILE A 1 93 ? 18.138 1.490 -14.958 1.00 50.44 93 ILE A O 1
ATOM 703 N N . ILE A 1 94 ? 18.317 3.698 -15.264 1.00 50.81 94 ILE A N 1
ATOM 704 C CA . ILE A 1 94 ? 17.391 4.049 -14.195 1.00 50.81 94 ILE A CA 1
ATOM 705 C C . ILE A 1 94 ? 16.158 4.573 -14.904 1.00 50.81 94 ILE A C 1
ATOM 707 O O . ILE A 1 94 ? 15.992 5.771 -14.991 1.00 50.81 94 ILE A O 1
ATOM 711 N N . LYS A 1 95 ? 15.336 3.695 -15.493 1.00 59.22 95 LYS A N 1
ATOM 712 C CA . LYS A 1 95 ? 13.916 4.006 -15.683 1.00 59.22 95 LYS A CA 1
ATOM 713 C C . LYS A 1 95 ? 13.195 3.493 -14.449 1.00 59.22 95 LYS A C 1
ATOM 715 O O . LYS A 1 95 ? 13.103 2.274 -14.295 1.00 59.22 95 LYS A O 1
ATOM 720 N N . PHE A 1 96 ? 12.768 4.385 -13.553 1.00 63.56 96 PHE A N 1
ATOM 721 C CA . PHE A 1 96 ? 11.903 3.962 -12.459 1.00 63.56 96 PHE A CA 1
ATOM 722 C C . PHE A 1 96 ? 10.681 3.276 -13.054 1.00 63.56 96 PHE A C 1
ATOM 724 O O . PHE A 1 96 ? 10.069 3.736 -14.020 1.00 63.56 96 PHE A O 1
ATOM 731 N N . THR A 1 97 ? 10.344 2.132 -12.487 1.00 68.44 97 THR A N 1
ATOM 732 C CA . THR A 1 97 ? 9.057 1.509 -12.762 1.00 68.44 97 THR A CA 1
ATOM 733 C C . THR A 1 97 ? 7.942 2.427 -12.242 1.00 68.44 97 THR A C 1
ATOM 735 O O . THR A 1 97 ? 8.148 3.103 -11.232 1.00 68.44 97 THR A O 1
ATOM 738 N N . PRO A 1 98 ? 6.744 2.438 -12.858 1.00 72.12 98 PRO A N 1
ATOM 739 C CA . PRO A 1 98 ? 5.602 3.205 -12.342 1.00 72.12 98 PRO A CA 1
ATOM 740 C C . PRO A 1 98 ? 5.336 2.940 -10.851 1.00 72.12 98 PRO A C 1
ATOM 742 O O . PRO A 1 98 ? 5.019 3.843 -10.086 1.00 72.12 98 PRO A O 1
ATOM 745 N N . VAL A 1 99 ? 5.582 1.700 -10.419 1.00 71.31 99 VAL A N 1
ATOM 746 C CA . VAL A 1 99 ? 5.496 1.275 -9.018 1.00 71.31 99 VAL A CA 1
ATOM 747 C C . VAL A 1 99 ? 6.529 1.990 -8.137 1.00 71.31 99 VAL A C 1
ATOM 749 O O . VAL A 1 99 ? 6.212 2.388 -7.024 1.00 71.31 99 VAL A O 1
ATOM 752 N N . GLU A 1 100 ? 7.767 2.171 -8.605 1.00 79.75 100 GLU A N 1
ATOM 753 C CA . GLU A 1 100 ? 8.798 2.913 -7.864 1.00 79.75 100 GLU A CA 1
ATOM 754 C C . GLU A 1 100 ? 8.471 4.410 -7.739 1.00 79.75 100 GLU A C 1
ATOM 756 O O . GLU A 1 100 ? 8.804 4.989 -6.707 1.00 79.75 100 GLU A O 1
ATOM 761 N N . HIS A 1 101 ? 7.774 5.016 -8.712 1.00 85.88 101 HIS A N 1
ATOM 762 C CA . HIS A 1 101 ? 7.257 6.389 -8.577 1.00 85.88 101 HIS A CA 1
ATOM 763 C C . HIS A 1 101 ? 6.211 6.483 -7.464 1.00 85.88 101 HIS A C 1
ATOM 765 O O . HIS A 1 101 ? 6.315 7.350 -6.600 1.00 85.88 101 HIS A O 1
ATOM 771 N N . GLU A 1 102 ? 5.234 5.574 -7.454 1.00 85.94 102 GLU A N 1
ATOM 772 C CA . GLU A 1 102 ? 4.164 5.563 -6.448 1.00 85.94 102 GLU A CA 1
ATOM 773 C C . GLU A 1 102 ? 4.736 5.386 -5.033 1.00 85.94 102 GLU A C 1
ATOM 775 O O . GLU A 1 102 ? 4.407 6.142 -4.121 1.00 85.94 102 GLU A O 1
ATOM 780 N N . ILE A 1 103 ? 5.690 4.463 -4.879 1.00 85.88 103 ILE A N 1
ATOM 781 C CA . ILE A 1 103 ? 6.407 4.230 -3.620 1.00 85.88 103 ILE A CA 1
ATOM 782 C C . ILE A 1 103 ? 7.188 5.467 -3.172 1.00 85.88 103 ILE A C 1
ATOM 784 O O . ILE A 1 103 ? 7.181 5.799 -1.984 1.00 85.88 103 ILE A O 1
ATOM 788 N N . LEU A 1 104 ? 7.913 6.115 -4.093 1.00 93.31 104 LEU A N 1
ATOM 789 C CA . LEU A 1 104 ? 8.691 7.311 -3.777 1.00 93.31 104 LEU A CA 1
ATOM 790 C C . LEU A 1 104 ? 7.758 8.405 -3.249 1.00 93.31 104 LEU A C 1
ATOM 792 O O . LEU A 1 104 ? 8.024 8.963 -2.189 1.00 93.31 104 LEU A O 1
ATOM 796 N N . VAL A 1 105 ? 6.636 8.647 -3.931 1.00 94.81 105 VAL A N 1
ATOM 797 C CA . VAL A 1 105 ? 5.633 9.644 -3.531 1.00 94.81 105 VAL A CA 1
ATOM 798 C C . VAL A 1 105 ? 5.017 9.322 -2.175 1.00 94.81 105 VAL A C 1
ATOM 800 O O . VAL A 1 105 ? 4.955 10.197 -1.310 1.00 94.81 105 VAL A O 1
ATOM 803 N N . GLU A 1 106 ? 4.591 8.077 -1.961 1.00 93.00 106 GLU A N 1
ATOM 804 C CA . GLU A 1 106 ? 3.999 7.639 -0.697 1.00 93.00 106 GLU A CA 1
ATOM 805 C C . GLU A 1 106 ? 4.983 7.839 0.461 1.00 93.00 106 GLU A C 1
ATOM 807 O O . GLU A 1 106 ? 4.647 8.469 1.464 1.00 93.00 106 GLU A O 1
ATOM 812 N N . ARG A 1 107 ? 6.241 7.409 0.302 1.00 91.94 107 ARG A N 1
ATOM 813 C CA . ARG A 1 107 ? 7.264 7.541 1.350 1.00 91.94 107 ARG A CA 1
ATOM 814 C C . ARG A 1 107 ? 7.679 8.973 1.624 1.00 91.94 107 ARG A C 1
ATOM 816 O O . ARG A 1 107 ? 7.897 9.326 2.783 1.00 91.94 107 ARG A O 1
ATOM 823 N N . VAL A 1 108 ? 7.790 9.787 0.584 1.00 96.19 108 VAL A N 1
ATOM 824 C CA . VAL A 1 108 ? 8.106 11.208 0.718 1.00 96.19 108 VAL A CA 1
ATOM 825 C C . VAL A 1 108 ? 6.985 11.936 1.476 1.00 96.19 108 VAL A C 1
ATOM 827 O O . VAL A 1 108 ? 7.283 12.734 2.370 1.00 96.19 108 VAL A O 1
ATOM 830 N N . ARG A 1 109 ? 5.712 11.599 1.204 1.00 94.25 109 ARG A N 1
ATOM 831 C CA . ARG A 1 109 ? 4.540 12.119 1.934 1.00 94.25 109 ARG A CA 1
ATOM 832 C C . ARG A 1 109 ? 4.495 11.631 3.384 1.00 94.25 109 ARG A C 1
ATOM 834 O O . ARG A 1 109 ? 4.317 12.441 4.291 1.00 94.25 109 ARG A O 1
ATOM 841 N N . GLU A 1 110 ? 4.700 10.336 3.624 1.00 91.56 110 GLU A N 1
ATOM 842 C CA . GLU A 1 110 ? 4.711 9.749 4.974 1.00 91.56 110 GLU A CA 1
ATOM 843 C C . GLU A 1 110 ? 5.772 10.380 5.880 1.00 91.56 110 GLU A C 1
ATOM 845 O O . GLU A 1 110 ? 5.511 10.675 7.046 1.00 91.56 110 GLU A O 1
ATOM 850 N N . GLN A 1 111 ? 6.972 10.606 5.342 1.00 94.62 111 GLN A N 1
ATOM 851 C CA . GLN A 1 111 ? 8.078 11.212 6.084 1.00 94.62 111 GLN A CA 1
ATOM 852 C C . GLN A 1 111 ? 7.962 12.739 6.177 1.00 94.62 111 GLN A C 1
ATOM 854 O O . GLN A 1 111 ? 8.800 13.366 6.823 1.00 94.62 111 GLN A O 1
ATOM 859 N N . LYS A 1 112 ? 6.926 13.335 5.565 1.00 96.25 112 LYS A N 1
ATOM 860 C CA . LYS A 1 112 ? 6.706 14.787 5.486 1.00 96.25 112 LYS A CA 1
ATOM 861 C C . LYS A 1 112 ? 7.934 15.537 4.958 1.00 96.25 112 LYS A C 1
ATOM 863 O O . LYS A 1 112 ? 8.218 16.646 5.401 1.00 96.25 112 LYS A O 1
ATOM 868 N N . LEU A 1 113 ? 8.675 14.908 4.044 1.00 95.88 113 LEU A N 1
ATOM 869 C CA . LEU A 1 113 ? 9.880 15.492 3.450 1.00 95.88 113 LEU A CA 1
ATOM 870 C C . LEU A 1 113 ? 9.527 16.544 2.397 1.00 95.88 113 LEU A C 1
ATOM 872 O O . LEU A 1 113 ? 10.257 17.513 2.233 1.00 95.88 113 LEU A O 1
ATOM 876 N N . VAL A 1 114 ? 8.401 16.349 1.708 1.00 97.19 114 VAL A N 1
ATOM 877 C CA . VAL A 1 114 ? 7.876 17.240 0.669 1.00 97.19 114 VAL A CA 1
ATOM 878 C C . VAL A 1 114 ? 6.377 17.412 0.915 1.00 97.19 114 VAL A C 1
ATOM 880 O O . VAL A 1 114 ? 5.683 16.446 1.250 1.00 97.19 114 VAL A O 1
ATOM 883 N N . GLY A 1 115 ? 5.882 18.644 0.803 1.00 96.31 115 GLY A N 1
ATOM 884 C CA . GLY A 1 115 ? 4.460 18.955 0.960 1.00 96.31 115 GLY A CA 1
ATOM 885 C C . GLY A 1 115 ? 3.613 18.365 -0.177 1.00 96.31 115 GLY A C 1
ATOM 886 O O . GLY A 1 115 ? 4.136 18.131 -1.266 1.00 96.31 115 GLY A O 1
ATOM 887 N N . PRO A 1 116 ? 2.303 18.129 0.031 1.00 94.50 116 PRO A N 1
ATOM 888 C CA . PRO A 1 116 ? 1.432 17.602 -1.022 1.00 94.50 116 PRO A CA 1
ATOM 889 C C . PRO A 1 116 ? 1.430 18.500 -2.269 1.00 94.50 116 PRO A C 1
ATOM 891 O O . PRO A 1 116 ? 1.553 17.980 -3.368 1.00 94.50 116 PRO A O 1
ATOM 894 N N . GLU A 1 117 ? 1.438 19.823 -2.090 1.00 96.44 117 GLU A N 1
ATOM 895 C CA . GLU A 1 117 ? 1.469 20.809 -3.181 1.00 96.44 117 GLU A CA 1
ATOM 896 C C . GLU A 1 117 ? 2.745 20.717 -4.033 1.00 96.44 117 GLU A C 1
ATOM 898 O O . GLU A 1 117 ? 2.692 20.796 -5.253 1.00 96.44 117 GLU A O 1
ATOM 903 N N . GLN A 1 118 ? 3.898 20.481 -3.402 1.00 97.00 118 GLN A N 1
ATOM 904 C CA . GLN A 1 118 ? 5.178 20.312 -4.098 1.00 97.00 118 GLN A CA 1
ATOM 905 C C . GLN A 1 118 ? 5.234 18.997 -4.884 1.00 97.00 118 GLN A C 1
ATOM 907 O O . GLN A 1 118 ? 5.871 18.921 -5.933 1.00 97.00 118 GLN A O 1
ATOM 912 N N . VAL A 1 119 ? 4.586 17.946 -4.371 1.00 96.44 119 VAL A N 1
ATOM 913 C CA . VAL A 1 119 ? 4.432 16.681 -5.098 1.00 96.44 119 VAL A CA 1
ATOM 914 C C . VAL A 1 119 ? 3.549 16.894 -6.324 1.00 96.44 119 VAL A C 1
ATOM 916 O O . VAL A 1 119 ? 3.913 16.433 -7.402 1.00 96.44 119 VAL A O 1
ATOM 919 N N . ASP A 1 120 ? 2.434 17.604 -6.164 1.00 95.00 120 ASP A N 1
ATOM 920 C CA . ASP A 1 120 ? 1.485 17.869 -7.245 1.00 95.00 120 ASP A CA 1
ATOM 921 C C . ASP A 1 120 ? 2.127 18.751 -8.338 1.00 95.00 120 ASP A C 1
ATOM 923 O O . ASP A 1 120 ? 2.070 18.394 -9.511 1.00 95.00 120 ASP A O 1
ATOM 927 N N . GLU A 1 121 ? 2.893 19.787 -7.966 1.00 97.38 121 GLU A N 1
ATOM 928 C CA . GLU A 1 121 ? 3.697 20.581 -8.916 1.00 97.38 121 GLU A CA 1
ATOM 929 C C . GLU A 1 121 ? 4.690 19.702 -9.697 1.00 97.38 121 GLU A C 1
ATOM 931 O O . GLU A 1 121 ? 4.879 19.871 -10.903 1.00 97.38 121 GLU A O 1
ATOM 936 N N . CYS A 1 122 ? 5.338 18.739 -9.030 1.00 97.12 122 CYS A N 1
ATOM 937 C CA . CYS A 1 122 ? 6.259 17.828 -9.710 1.00 97.12 122 CYS A CA 1
ATOM 938 C C . CYS A 1 122 ? 5.533 16.926 -10.717 1.00 97.12 122 CYS A C 1
ATOM 940 O O . CYS A 1 122 ? 6.113 16.614 -11.758 1.00 97.12 122 CYS A O 1
ATOM 942 N N . PHE A 1 123 ? 4.291 16.520 -10.431 1.00 95.12 123 PHE A N 1
ATOM 943 C CA . PHE A 1 123 ? 3.463 15.758 -11.367 1.00 95.12 123 PHE A CA 1
ATOM 944 C C . PHE A 1 123 ? 3.041 16.601 -12.569 1.00 95.12 123 PHE A C 1
ATOM 946 O O . PHE A 1 123 ? 3.175 16.133 -13.699 1.00 95.12 123 PHE A O 1
ATOM 953 N N . ASP A 1 124 ? 2.613 17.843 -12.347 1.00 95.44 124 ASP A N 1
ATOM 954 C CA . ASP A 1 124 ? 2.243 18.763 -13.427 1.00 95.44 124 ASP A CA 1
ATOM 955 C C . ASP A 1 124 ? 3.429 19.010 -14.370 1.00 95.44 124 ASP A C 1
ATOM 957 O O . ASP A 1 124 ? 3.292 18.978 -15.594 1.00 95.44 124 ASP A O 1
ATOM 961 N N . LEU A 1 125 ? 4.631 19.176 -13.809 1.00 96.62 125 LEU A N 1
ATOM 962 C CA . LEU A 1 125 ? 5.857 19.310 -14.595 1.00 96.62 125 LEU A CA 1
ATOM 963 C C . LEU A 1 125 ? 6.227 18.031 -15.333 1.00 96.62 125 LEU A C 1
ATOM 965 O O . LEU A 1 125 ? 6.702 18.111 -16.464 1.00 96.62 125 LEU A O 1
ATOM 969 N N . GLN A 1 126 ? 6.026 16.865 -14.719 1.00 96.06 126 GLN A N 1
ATOM 970 C CA . GLN A 1 126 ? 6.247 15.594 -15.397 1.00 96.06 126 GLN A CA 1
ATOM 971 C C . GLN A 1 126 ? 5.327 15.477 -16.617 1.00 96.06 126 GLN A C 1
ATOM 973 O O . GLN A 1 126 ? 5.808 15.187 -17.709 1.00 96.06 126 GLN A O 1
ATOM 978 N N . MET A 1 127 ? 4.036 15.779 -16.453 1.00 90.56 127 MET A N 1
ATOM 979 C CA . MET A 1 127 ? 3.066 15.767 -17.548 1.00 90.56 127 MET A CA 1
ATOM 980 C C . MET A 1 127 ? 3.428 16.766 -18.654 1.00 90.56 127 MET A C 1
ATOM 982 O O . MET A 1 127 ? 3.438 16.398 -19.826 1.00 90.56 127 MET A O 1
ATOM 986 N N . ALA A 1 128 ? 3.795 18.002 -18.301 1.00 92.50 128 ALA A N 1
ATOM 987 C CA . ALA A 1 128 ? 4.203 19.013 -19.278 1.00 92.50 128 ALA A CA 1
ATOM 988 C C . ALA A 1 128 ? 5.476 18.610 -20.051 1.00 92.50 128 ALA A C 1
ATOM 990 O O . ALA A 1 128 ? 5.589 18.853 -21.252 1.00 92.50 128 ALA A O 1
ATOM 991 N N . LEU A 1 129 ? 6.446 17.972 -19.387 1.00 93.19 129 LEU A N 1
ATOM 992 C CA . LEU A 1 129 ? 7.654 17.459 -20.040 1.00 93.19 129 LEU A CA 1
ATOM 993 C C . LEU A 1 129 ? 7.340 16.284 -20.976 1.00 93.19 129 LEU A C 1
ATOM 995 O O . LEU A 1 129 ? 7.872 16.235 -22.088 1.00 93.19 129 LEU A O 1
ATOM 999 N N . GLU A 1 130 ? 6.440 15.388 -20.570 1.00 89.94 130 GLU A N 1
ATOM 1000 C CA . GLU A 1 130 ? 5.969 14.271 -21.395 1.00 89.94 130 GLU A CA 1
ATOM 1001 C C . GLU A 1 130 ? 5.222 14.759 -22.650 1.00 89.94 130 GLU A C 1
ATOM 1003 O O . GLU A 1 130 ? 5.456 14.226 -23.737 1.00 89.94 130 GLU A O 1
ATOM 1008 N N . GLU A 1 131 ? 4.413 15.823 -22.558 1.00 90.31 131 GLU A N 1
ATOM 1009 C CA . GLU A 1 131 ? 3.772 16.463 -23.723 1.00 90.31 131 GLU A CA 1
ATOM 1010 C C . GLU A 1 131 ? 4.792 16.985 -24.749 1.00 90.31 131 GLU A C 1
ATOM 1012 O O . GLU A 1 131 ? 4.544 16.969 -25.958 1.00 90.31 131 GLU A O 1
ATOM 1017 N N . HIS A 1 132 ? 5.974 17.393 -24.285 1.00 88.69 132 HIS A N 1
ATOM 1018 C CA . HIS A 1 132 ? 7.091 17.806 -25.132 1.00 88.69 132 HIS A CA 1
ATOM 1019 C C . HIS A 1 132 ? 8.010 16.646 -25.563 1.00 88.69 132 HIS A C 1
ATOM 1021 O O . HIS A 1 132 ? 9.029 16.882 -26.218 1.00 88.69 132 HIS A O 1
ATOM 1027 N N . GLY A 1 133 ? 7.661 15.395 -25.240 1.00 87.06 133 GLY A N 1
ATOM 1028 C CA . GLY A 1 133 ? 8.447 14.205 -25.576 1.00 87.06 133 GLY A CA 1
ATOM 1029 C C . GLY A 1 133 ? 9.723 14.045 -24.744 1.00 87.06 133 GLY A C 1
ATOM 1030 O O . GLY A 1 133 ? 10.651 13.352 -25.168 1.00 87.06 133 GLY A O 1
ATOM 1031 N N . ILE A 1 134 ? 9.794 14.701 -23.584 1.00 90.56 134 ILE A N 1
ATOM 1032 C CA . ILE A 1 134 ? 10.905 14.609 -22.640 1.00 90.56 134 ILE A CA 1
ATOM 1033 C C . ILE A 1 134 ? 10.486 13.667 -21.509 1.00 90.56 134 ILE A C 1
ATOM 1035 O O . ILE A 1 134 ? 9.808 14.063 -20.566 1.00 90.56 134 ILE A O 1
ATOM 1039 N N . ASP A 1 135 ? 10.935 12.415 -21.583 1.00 85.12 135 ASP A N 1
ATOM 1040 C CA . ASP A 1 135 ? 10.783 11.452 -20.488 1.00 85.12 135 ASP A CA 1
ATOM 1041 C C . ASP A 1 135 ? 11.675 11.877 -19.311 1.00 85.12 135 ASP A C 1
ATOM 1043 O O . ASP A 1 135 ? 12.891 11.666 -19.345 1.00 85.12 135 ASP A O 1
ATOM 1047 N N . LYS A 1 136 ? 11.084 12.442 -18.255 1.00 93.12 136 LYS A N 1
ATOM 1048 C CA . LYS A 1 136 ? 11.800 12.793 -17.023 1.00 93.12 136 LYS A CA 1
ATOM 1049 C C . LYS A 1 136 ? 11.138 12.174 -15.808 1.00 93.12 136 LYS A C 1
ATOM 1051 O O . LYS A 1 136 ? 9.917 12.124 -15.711 1.00 93.12 136 LYS A O 1
ATOM 1056 N N . GLN A 1 137 ? 11.938 11.688 -14.869 1.00 92.25 137 GLN A N 1
ATOM 1057 C CA . GLN A 1 137 ? 11.387 11.017 -13.695 1.00 92.25 137 GLN A CA 1
ATOM 1058 C C . GLN A 1 137 ? 10.965 11.988 -12.622 1.00 92.25 137 GLN A C 1
ATOM 1060 O O . GLN A 1 137 ? 11.659 12.963 -12.353 1.00 92.25 137 GLN A O 1
ATOM 1065 N N . LEU A 1 138 ? 9.902 11.632 -11.905 1.00 94.69 138 LEU A N 1
ATOM 1066 C CA . LEU A 1 138 ? 9.426 12.416 -10.776 1.00 94.69 138 LEU A CA 1
ATOM 1067 C C . LEU A 1 138 ? 10.524 12.631 -9.721 1.00 94.69 138 LEU A C 1
ATOM 1069 O O . LEU A 1 138 ? 10.687 13.737 -9.217 1.00 94.69 138 LEU A O 1
ATOM 1073 N N . GLY A 1 139 ? 11.341 11.607 -9.446 1.00 94.62 139 GLY A N 1
ATOM 1074 C CA . GLY A 1 139 ? 12.486 11.731 -8.538 1.00 94.62 139 GLY A CA 1
ATOM 1075 C C . GLY A 1 139 ? 13.562 12.704 -9.034 1.00 94.62 139 GLY A C 1
ATOM 1076 O O . GLY A 1 139 ? 14.147 13.423 -8.231 1.00 94.62 139 GLY A O 1
ATOM 1077 N N . GLU A 1 140 ? 13.801 12.775 -10.346 1.00 94.31 140 GLU A N 1
ATOM 1078 C CA . GLU A 1 140 ? 14.732 13.743 -10.942 1.00 94.31 140 GLU A CA 1
ATOM 1079 C C . GLU A 1 140 ? 14.160 15.162 -10.904 1.00 94.31 140 GLU A C 1
ATOM 1081 O O . GLU A 1 140 ? 14.877 16.093 -10.545 1.00 94.31 140 GLU A O 1
ATOM 1086 N N . ILE A 1 141 ? 12.863 15.320 -11.193 1.00 97.06 141 ILE A N 1
ATOM 1087 C CA . ILE A 1 141 ? 12.149 16.602 -11.107 1.00 97.06 141 ILE A CA 1
ATOM 1088 C C . ILE A 1 141 ? 12.198 17.137 -9.668 1.00 97.06 141 ILE A C 1
ATOM 1090 O O . ILE A 1 141 ? 12.538 18.300 -9.457 1.00 97.06 141 ILE A O 1
ATOM 1094 N N . MET A 1 142 ? 11.957 16.280 -8.669 1.00 97.56 142 MET A N 1
ATOM 1095 C CA . MET A 1 142 ? 12.054 16.644 -7.249 1.00 97.56 142 MET A CA 1
ATOM 1096 C C . MET A 1 142 ? 13.473 17.059 -6.835 1.00 97.56 142 MET A C 1
ATOM 1098 O O . MET A 1 142 ? 13.625 17.953 -6.000 1.00 97.56 142 MET A O 1
ATOM 1102 N N . ILE A 1 143 ? 14.514 16.442 -7.406 1.00 96.69 143 ILE A N 1
ATOM 1103 C CA . ILE A 1 143 ? 15.909 16.832 -7.147 1.00 96.69 143 ILE A CA 1
ATOM 1104 C C . ILE A 1 143 ? 16.225 18.183 -7.792 1.00 96.69 143 ILE A C 1
ATOM 1106 O O . ILE A 1 143 ? 16.828 19.042 -7.152 1.00 96.69 143 ILE A O 1
ATOM 1110 N N . GLU A 1 144 ? 15.804 18.403 -9.036 1.00 96.94 144 GLU A N 1
ATOM 1111 C CA . GLU A 1 144 ? 16.053 19.660 -9.751 1.00 96.94 144 GLU A CA 1
ATOM 1112 C C . GLU A 1 144 ? 15.321 20.852 -9.148 1.00 96.94 144 GLU A C 1
ATOM 1114 O O . GLU A 1 144 ? 15.875 21.948 -9.088 1.00 96.94 144 GLU A O 1
ATOM 1119 N N . LYS A 1 145 ? 14.104 20.632 -8.645 1.00 97.62 145 LYS A N 1
ATOM 1120 C CA . LYS A 1 145 ? 13.356 21.637 -7.885 1.00 97.62 145 LYS A CA 1
ATOM 1121 C C . LYS A 1 145 ? 13.932 21.892 -6.492 1.00 97.62 145 LYS A C 1
ATOM 1123 O O . LYS A 1 145 ? 13.505 22.824 -5.819 1.00 97.62 145 LYS A O 1
ATOM 1128 N N . GLY A 1 146 ? 14.910 21.093 -6.058 1.00 97.00 146 GLY A N 1
ATOM 1129 C CA . GLY A 1 146 ? 15.523 21.202 -4.737 1.00 97.00 146 GLY A CA 1
ATOM 1130 C C . GLY A 1 146 ? 14.617 20.725 -3.601 1.00 97.00 146 GLY A C 1
ATOM 1131 O O . GLY A 1 146 ? 14.876 21.053 -2.446 1.00 97.00 146 GLY A O 1
ATOM 1132 N N . TYR A 1 147 ? 13.566 19.959 -3.909 1.00 97.62 147 TYR A N 1
ATOM 1133 C CA . TYR A 1 147 ? 12.651 19.390 -2.914 1.00 97.62 147 TYR A CA 1
ATOM 1134 C C . TYR A 1 147 ? 13.263 18.191 -2.197 1.00 97.62 147 TYR A C 1
ATOM 1136 O O . TYR A 1 147 ? 13.017 17.988 -1.011 1.00 97.62 147 TYR A O 1
ATOM 1144 N N . LEU A 1 148 ? 14.099 17.416 -2.889 1.00 97.19 148 LEU A N 1
ATOM 1145 C CA . LEU A 1 148 ? 14.845 16.306 -2.303 1.00 97.19 148 LEU A CA 1
ATOM 1146 C C . LEU A 1 148 ? 16.315 16.383 -2.712 1.00 97.19 148 LEU A C 1
ATOM 1148 O O . LEU A 1 148 ? 16.644 16.771 -3.830 1.00 97.19 148 LEU A O 1
ATOM 1152 N N . SER A 1 149 ? 17.222 15.966 -1.828 1.00 96.19 149 SER A N 1
ATOM 1153 C CA . SER A 1 149 ? 18.606 15.720 -2.233 1.00 96.19 149 SER A CA 1
ATOM 1154 C C . SER A 1 149 ? 18.714 14.378 -2.960 1.00 96.19 149 SER A C 1
ATOM 1156 O O . SER A 1 149 ? 17.947 13.445 -2.705 1.00 96.19 149 SER A O 1
ATOM 1158 N N . ARG A 1 150 ? 19.703 14.252 -3.852 1.00 92.44 150 ARG A N 1
ATOM 1159 C CA . ARG A 1 150 ? 19.986 12.988 -4.553 1.00 92.44 150 ARG A CA 1
ATOM 1160 C C . ARG A 1 150 ? 20.245 11.836 -3.573 1.00 92.44 150 ARG A C 1
ATOM 1162 O O . ARG A 1 150 ? 19.768 10.728 -3.810 1.00 92.44 150 ARG A O 1
ATOM 1169 N N . ASP A 1 151 ? 20.938 12.114 -2.472 1.00 91.69 151 ASP A N 1
ATOM 1170 C CA . ASP A 1 151 ? 21.236 11.123 -1.434 1.00 91.69 151 ASP A CA 1
ATOM 1171 C C . ASP A 1 151 ? 19.952 10.648 -0.738 1.00 91.69 151 ASP A C 1
ATOM 1173 O O . ASP A 1 151 ? 19.744 9.452 -0.565 1.00 91.69 151 ASP A O 1
ATOM 1177 N N . LEU A 1 152 ? 19.027 11.566 -0.442 1.00 92.88 152 LEU A N 1
ATOM 1178 C CA . LEU A 1 152 ? 17.752 11.245 0.199 1.00 92.88 152 LEU A CA 1
ATOM 1179 C C . LEU A 1 152 ? 16.846 10.394 -0.699 1.00 92.88 152 LEU A C 1
ATOM 1181 O O . LEU A 1 152 ? 16.222 9.445 -0.226 1.00 92.88 152 LEU A O 1
ATOM 1185 N N . VAL A 1 153 ? 16.797 10.693 -2.002 1.00 93.75 153 VAL A N 1
ATOM 1186 C CA . VAL A 1 153 ? 16.072 9.860 -2.975 1.00 93.75 153 VAL A CA 1
ATOM 1187 C C . VAL A 1 153 ? 16.672 8.453 -3.024 1.00 93.75 153 VAL A C 1
ATOM 1189 O O . VAL A 1 153 ? 15.928 7.472 -2.968 1.00 93.75 153 VAL A O 1
ATOM 1192 N N . SER A 1 154 ? 18.005 8.340 -3.063 1.00 85.00 154 SER A N 1
ATOM 1193 C CA . SER A 1 154 ? 18.701 7.047 -3.035 1.00 85.00 154 SER A CA 1
ATOM 1194 C C . SER A 1 154 ? 18.375 6.250 -1.769 1.00 85.00 154 SER A C 1
ATOM 1196 O O . SER A 1 154 ? 17.992 5.084 -1.866 1.00 85.00 154 SER A O 1
ATOM 1198 N N . ASP A 1 155 ? 18.431 6.884 -0.597 1.00 90.75 155 ASP A N 1
ATOM 1199 C CA . ASP A 1 155 ? 18.135 6.257 0.694 1.00 90.75 155 ASP A CA 1
ATOM 1200 C C . ASP A 1 155 ? 16.698 5.718 0.772 1.00 90.75 155 ASP A C 1
ATOM 1202 O O . ASP A 1 155 ? 16.462 4.607 1.262 1.00 90.75 155 ASP A O 1
ATOM 1206 N N . ILE A 1 156 ? 15.716 6.487 0.285 1.00 91.88 156 ILE A N 1
ATOM 1207 C CA . ILE A 1 156 ? 14.301 6.079 0.274 1.00 91.88 156 ILE A CA 1
ATOM 1208 C C . ILE A 1 156 ? 14.117 4.826 -0.592 1.00 91.88 156 ILE A C 1
ATOM 1210 O O . ILE A 1 156 ? 13.447 3.869 -0.185 1.00 91.88 156 ILE A O 1
ATOM 1214 N N . LEU A 1 157 ? 14.746 4.806 -1.765 1.00 85.69 157 LEU A N 1
ATOM 1215 C CA . LEU A 1 157 ? 14.657 3.697 -2.711 1.00 85.69 157 LEU A CA 1
ATOM 1216 C C . LEU A 1 157 ? 15.408 2.460 -2.224 1.00 85.69 157 LEU A C 1
ATOM 1218 O O . LEU A 1 157 ? 14.910 1.342 -2.369 1.00 85.69 157 LEU A O 1
ATOM 1222 N N . GLU A 1 158 ? 16.578 2.635 -1.613 1.00 84.56 158 GLU A N 1
ATOM 1223 C CA . GLU A 1 158 ? 17.373 1.535 -1.081 1.00 84.56 158 GLU A CA 1
ATOM 1224 C C . GLU A 1 158 ? 16.642 0.840 0.069 1.00 84.56 158 GLU A C 1
ATOM 1226 O O . GLU A 1 158 ? 16.461 -0.383 0.025 1.00 84.56 158 GLU A O 1
ATOM 1231 N N . ARG A 1 159 ? 16.103 1.610 1.027 1.00 84.19 159 ARG A N 1
ATOM 1232 C CA . ARG A 1 159 ? 15.263 1.073 2.110 1.00 84.19 159 ARG A CA 1
ATOM 1233 C C . ARG A 1 159 ? 14.075 0.295 1.562 1.00 84.19 159 ARG A C 1
ATOM 1235 O O . ARG A 1 159 ? 13.763 -0.785 2.060 1.00 84.19 159 ARG A O 1
ATOM 1242 N N . HIS A 1 160 ? 13.439 0.793 0.506 1.00 81.06 160 HIS A N 1
ATOM 1243 C CA . HIS A 1 160 ? 12.327 0.084 -0.110 1.00 81.06 160 HIS A CA 1
ATOM 1244 C C . HIS A 1 160 ? 12.767 -1.193 -0.849 1.00 81.06 160 HIS A C 1
ATOM 1246 O O . HIS A 1 160 ? 12.093 -2.225 -0.790 1.00 81.06 160 HIS A O 1
ATOM 1252 N N . SER A 1 161 ? 13.920 -1.167 -1.519 1.00 74.12 161 SER A N 1
ATOM 1253 C CA . SER A 1 161 ? 14.484 -2.347 -2.180 1.00 74.12 161 SER A CA 1
ATOM 1254 C C . SER A 1 161 ? 14.790 -3.468 -1.178 1.00 74.12 161 SER A C 1
ATOM 1256 O O . SER A 1 161 ? 14.559 -4.640 -1.479 1.00 74.12 161 SER A O 1
ATOM 1258 N N . LEU A 1 162 ? 15.228 -3.115 0.036 1.00 70.62 162 LEU A N 1
ATOM 1259 C CA . LEU A 1 162 ? 15.481 -4.057 1.126 1.00 70.62 162 LEU A CA 1
ATOM 1260 C C . LEU A 1 162 ? 14.184 -4.690 1.642 1.00 70.62 162 LEU A C 1
ATOM 1262 O O . LEU A 1 162 ? 14.157 -5.897 1.878 1.00 70.62 162 LEU A O 1
ATOM 1266 N N . VAL A 1 163 ? 13.095 -3.917 1.729 1.00 68.44 163 VAL A N 1
ATOM 1267 C CA . VAL A 1 163 ? 11.759 -4.437 2.076 1.00 68.44 163 VAL A CA 1
ATOM 1268 C C . VAL A 1 163 ? 11.236 -5.391 0.998 1.00 68.44 163 VAL A C 1
ATOM 1270 O O . VAL A 1 163 ? 10.712 -6.455 1.317 1.00 68.44 163 VAL A O 1
ATOM 1273 N N . LYS A 1 164 ? 11.429 -5.078 -0.291 1.00 71.31 164 LYS A N 1
ATOM 1274 C CA . LYS A 1 164 ? 11.090 -6.007 -1.386 1.00 71.31 164 LYS A CA 1
ATOM 1275 C C . LYS A 1 164 ? 11.921 -7.291 -1.315 1.00 71.31 164 LYS A C 1
ATOM 1277 O O . LYS A 1 164 ? 11.363 -8.378 -1.435 1.00 71.31 164 LYS A O 1
ATOM 1282 N N . LYS A 1 165 ? 13.235 -7.187 -1.088 1.00 63.44 165 LYS A N 1
ATOM 1283 C CA . LYS A 1 165 ? 14.127 -8.352 -0.964 1.00 63.44 165 LYS A CA 1
ATOM 1284 C C . LYS A 1 165 ? 13.749 -9.237 0.223 1.00 63.44 165 LYS A C 1
ATOM 1286 O O . LYS A 1 165 ? 13.739 -10.454 0.071 1.00 63.44 165 LYS A O 1
ATOM 1291 N N . SER A 1 166 ? 13.406 -8.661 1.377 1.00 53.69 166 SER A N 1
ATOM 1292 C CA . SER A 1 166 ? 12.985 -9.437 2.550 1.00 53.69 166 SER A CA 1
ATOM 1293 C C . SER A 1 166 ? 11.613 -10.086 2.357 1.00 53.69 166 SER A C 1
ATOM 1295 O O . SER A 1 166 ? 11.432 -11.235 2.757 1.00 53.69 166 SER A O 1
ATOM 1297 N N . LEU A 1 167 ? 10.681 -9.414 1.673 1.00 49.41 167 LEU A N 1
ATOM 1298 C CA . LEU A 1 167 ? 9.366 -9.968 1.346 1.00 49.41 167 LEU A CA 1
ATOM 1299 C C . LEU A 1 167 ? 9.470 -11.134 0.353 1.00 49.41 167 LEU A C 1
ATOM 1301 O O . LEU A 1 167 ? 8.891 -12.191 0.586 1.00 49.41 167 LEU A O 1
ATOM 1305 N N . VAL A 1 168 ? 10.255 -10.977 -0.718 1.00 51.81 168 VAL A N 1
ATOM 1306 C CA . VAL A 1 168 ? 10.483 -12.040 -1.710 1.00 51.81 168 VAL A CA 1
ATOM 1307 C C . VAL A 1 168 ? 11.228 -13.213 -1.075 1.00 51.81 168 VAL A C 1
ATOM 1309 O O . VAL A 1 168 ? 10.822 -14.356 -1.255 1.00 51.81 168 VAL A O 1
ATOM 1312 N N . ARG A 1 169 ? 12.252 -12.956 -0.251 1.00 44.72 169 ARG A N 1
ATOM 1313 C CA . ARG A 1 169 ? 12.970 -14.014 0.476 1.00 44.72 169 ARG A CA 1
ATOM 1314 C C . ARG A 1 169 ? 12.059 -14.746 1.470 1.00 44.72 169 ARG A C 1
ATOM 1316 O O . ARG A 1 169 ? 12.137 -15.962 1.567 1.00 44.72 169 ARG A O 1
ATOM 1323 N N . GLY A 1 170 ? 11.153 -14.039 2.146 1.00 43.78 170 GLY A N 1
ATOM 1324 C CA . GLY A 1 170 ? 10.142 -14.642 3.021 1.00 43.78 170 GLY A CA 1
ATOM 1325 C C . GLY A 1 170 ? 9.073 -15.456 2.281 1.00 43.78 170 GLY A C 1
ATOM 1326 O O . GLY A 1 170 ? 8.506 -16.375 2.864 1.00 43.78 170 GLY A O 1
ATOM 1327 N N . MET A 1 171 ? 8.812 -15.150 1.006 1.00 40.69 171 MET A N 1
ATOM 1328 C CA . MET A 1 171 ? 7.909 -15.927 0.148 1.00 40.69 171 MET A CA 1
ATOM 1329 C C . MET A 1 171 ? 8.584 -17.161 -0.466 1.00 40.69 171 MET A C 1
ATOM 1331 O O . MET A 1 171 ? 7.922 -18.180 -0.619 1.00 40.69 171 MET A O 1
ATOM 1335 N N . VAL A 1 172 ? 9.882 -17.086 -0.784 1.00 45.50 172 VAL A N 1
ATOM 1336 C CA . VAL A 1 172 ? 10.661 -18.208 -1.344 1.00 45.50 172 VAL A CA 1
ATOM 1337 C C . VAL A 1 172 ? 11.027 -19.239 -0.266 1.00 45.50 172 VAL A C 1
ATOM 1339 O O . VAL A 1 172 ? 11.002 -20.434 -0.526 1.00 45.50 172 VAL A O 1
ATOM 1342 N N . LEU A 1 173 ? 11.255 -18.816 0.983 1.00 45.00 173 LEU A N 1
ATOM 1343 C CA . LEU A 1 173 ? 11.561 -19.723 2.102 1.00 45.00 173 LEU A CA 1
ATOM 1344 C C . LEU A 1 173 ? 10.352 -20.530 2.632 1.00 45.00 173 LEU A C 1
ATOM 1346 O O . LEU A 1 173 ? 10.470 -21.176 3.666 1.00 45.00 173 LEU A O 1
ATOM 1350 N N . GLN A 1 174 ? 9.193 -20.503 1.962 1.00 46.53 174 GLN A N 1
ATOM 1351 C CA . GLN A 1 174 ? 8.072 -21.413 2.257 1.00 46.53 174 GLN A CA 1
ATOM 1352 C C . GLN A 1 174 ? 8.018 -22.638 1.326 1.00 46.53 174 GLN A C 1
ATOM 1354 O O . GLN A 1 174 ? 7.105 -23.450 1.470 1.00 46.53 174 GLN A O 1
ATOM 1359 N N . GLU A 1 175 ? 8.959 -22.779 0.384 1.00 46.28 175 GLU A N 1
ATOM 1360 C CA . GLU A 1 175 ? 9.009 -23.913 -0.557 1.00 46.28 175 GLU A CA 1
ATOM 1361 C C . GLU A 1 175 ? 10.113 -24.946 -0.258 1.00 46.28 175 GLU A C 1
ATOM 1363 O O . GLU A 1 175 ? 10.117 -26.005 -0.877 1.00 46.28 175 GLU A O 1
ATOM 1368 N N . GLU A 1 176 ? 10.976 -24.728 0.740 1.00 41.09 176 GLU A N 1
ATOM 1369 C CA . GLU A 1 176 ? 12.021 -25.688 1.140 1.00 41.09 176 GLU A CA 1
ATOM 1370 C C . GLU A 1 176 ? 11.815 -26.202 2.575 1.00 41.09 176 GLU A C 1
ATOM 1372 O O . GLU A 1 176 ? 12.641 -25.993 3.452 1.00 41.09 176 GLU A O 1
ATOM 1377 N N . ASP A 1 177 ? 10.706 -26.904 2.811 1.00 42.28 177 ASP A N 1
ATOM 1378 C CA . ASP A 1 177 ? 10.533 -27.791 3.974 1.00 42.28 177 ASP A CA 1
ATOM 1379 C C . ASP A 1 177 ? 10.257 -29.218 3.466 1.00 42.28 177 ASP A C 1
ATOM 1381 O O . ASP A 1 177 ? 9.169 -29.760 3.651 1.00 42.28 177 ASP A O 1
ATOM 1385 N N . GLN A 1 178 ? 11.224 -29.803 2.744 1.00 45.22 178 GLN A N 1
ATOM 1386 C CA . GLN A 1 178 ? 11.380 -31.257 2.548 1.00 45.22 178 GLN A CA 1
ATOM 1387 C C . GLN A 1 178 ? 12.670 -31.583 1.766 1.00 45.22 178 GLN A C 1
ATOM 1389 O O . GLN A 1 178 ? 12.617 -31.976 0.607 1.00 45.22 178 GLN A O 1
ATOM 1394 N N . ALA A 1 179 ? 13.840 -31.438 2.395 1.00 42.59 179 ALA A N 1
ATOM 1395 C CA . ALA A 1 179 ? 15.004 -32.299 2.142 1.00 42.59 179 ALA A CA 1
ATOM 1396 C C . ALA A 1 179 ? 16.137 -31.991 3.134 1.00 42.59 179 ALA A C 1
ATOM 1398 O O . ALA A 1 179 ? 16.738 -30.925 3.116 1.00 42.59 179 ALA A O 1
ATOM 1399 N N . ASP A 1 180 ? 16.379 -32.975 3.992 1.00 54.31 180 ASP A N 1
ATOM 1400 C CA . ASP A 1 180 ? 17.626 -33.343 4.666 1.00 54.31 180 ASP A CA 1
ATOM 1401 C C . ASP A 1 180 ? 18.893 -32.527 4.297 1.00 54.31 180 ASP A C 1
ATOM 1403 O O . ASP A 1 180 ? 19.507 -32.731 3.247 1.00 54.31 180 ASP A O 1
ATOM 1407 N N . ALA A 1 181 ? 19.336 -31.649 5.201 1.00 35.06 181 ALA A N 1
ATOM 1408 C CA . ALA A 1 181 ? 20.702 -31.129 5.225 1.00 35.06 181 ALA A CA 1
ATOM 1409 C C . ALA A 1 181 ? 21.148 -30.902 6.679 1.00 35.06 181 ALA A C 1
ATOM 1411 O O . ALA A 1 181 ? 20.538 -30.142 7.429 1.00 35.06 181 ALA A O 1
ATOM 1412 N N . GLY A 1 182 ? 22.203 -31.622 7.069 1.00 36.59 182 GLY A N 1
ATOM 1413 C CA . GLY A 1 182 ? 22.814 -31.609 8.398 1.00 36.59 182 GLY A CA 1
ATOM 1414 C C . GLY A 1 182 ? 23.543 -30.304 8.770 1.00 36.59 182 GLY A C 1
ATOM 1415 O O . GLY A 1 182 ? 23.529 -29.329 8.020 1.00 36.59 182 GLY A O 1
ATOM 1416 N N . PRO A 1 183 ? 24.182 -30.277 9.955 1.00 50.50 183 PRO A N 1
ATOM 1417 C CA . PRO A 1 183 ? 24.380 -29.058 10.725 1.00 50.50 183 PRO A CA 1
ATOM 1418 C C . PRO A 1 183 ? 25.641 -28.299 10.307 1.00 50.50 183 PRO A C 1
ATOM 1420 O O . PRO A 1 183 ? 26.733 -28.865 10.246 1.00 50.50 183 PRO A O 1
ATOM 1423 N N . LEU A 1 184 ? 25.497 -26.990 10.112 1.00 33.78 184 LEU A N 1
ATOM 1424 C CA . LEU A 1 184 ? 26.597 -26.031 10.104 1.00 33.78 184 LEU A CA 1
ATOM 1425 C C . LEU A 1 184 ? 26.205 -24.818 10.954 1.00 33.78 184 LEU A C 1
ATOM 1427 O O . LEU A 1 184 ? 25.052 -24.396 10.975 1.00 33.78 184 LEU A O 1
ATOM 1431 N N . LEU A 1 185 ? 27.194 -24.370 11.719 1.00 42.00 185 LEU A N 1
ATOM 1432 C CA . LEU A 1 185 ? 27.115 -23.604 12.957 1.00 42.00 185 LEU A CA 1
ATOM 1433 C C . LEU A 1 185 ? 26.624 -22.154 12.800 1.00 42.00 185 LEU A C 1
ATOM 1435 O O . LEU A 1 185 ? 26.992 -21.463 11.857 1.00 42.00 185 LEU A O 1
ATOM 1439 N N . GLU A 1 186 ? 25.854 -21.758 13.820 1.00 49.94 186 GLU A N 1
ATOM 1440 C CA . GLU A 1 186 ? 25.887 -20.491 14.574 1.00 49.94 186 GLU A CA 1
ATOM 1441 C C . GLU A 1 186 ? 25.737 -19.167 13.805 1.00 49.94 186 GLU A C 1
ATOM 1443 O O . GLU A 1 186 ? 26.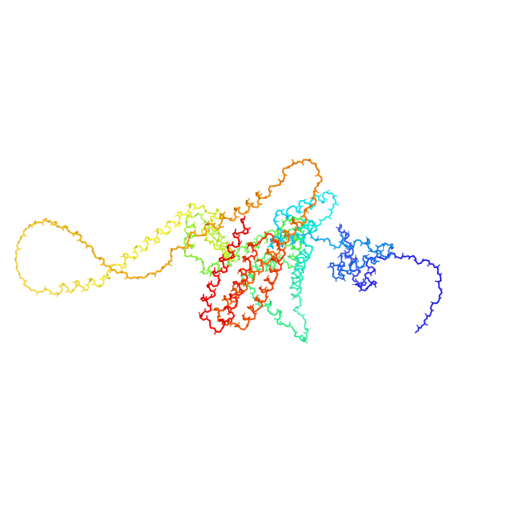711 -18.548 13.399 1.00 49.94 186 GLU A O 1
ATOM 1448 N N . ASP A 1 187 ? 24.476 -18.726 13.684 1.00 40.69 187 ASP A N 1
ATOM 1449 C CA . ASP A 1 187 ? 24.029 -17.334 13.917 1.00 40.69 187 ASP A CA 1
ATOM 1450 C C . ASP A 1 187 ? 22.478 -17.279 13.930 1.00 40.69 187 ASP A C 1
ATOM 1452 O O . ASP A 1 187 ? 21.813 -16.631 13.115 1.00 40.69 187 ASP A O 1
ATOM 1456 N N . THR A 1 188 ? 21.858 -18.039 14.840 1.00 46.97 188 THR A N 1
ATOM 1457 C CA . THR A 1 188 ? 20.390 -18.200 14.943 1.00 46.97 188 THR A CA 1
ATOM 1458 C C . THR A 1 188 ? 19.686 -17.121 15.773 1.00 46.97 188 THR A C 1
ATOM 1460 O O . THR A 1 188 ? 18.480 -16.914 15.612 1.00 46.97 188 THR A O 1
ATOM 1463 N N . ASP A 1 189 ? 20.415 -16.353 16.581 1.00 47.16 189 ASP A N 1
ATOM 1464 C CA . ASP A 1 189 ? 19.799 -15.512 17.619 1.00 47.16 189 ASP A CA 1
ATOM 1465 C C . ASP A 1 189 ? 19.117 -14.242 17.069 1.00 47.16 189 ASP A C 1
ATOM 1467 O O . ASP A 1 189 ? 18.145 -13.746 17.642 1.00 47.16 189 ASP A O 1
ATOM 1471 N N . LEU A 1 190 ? 19.538 -13.741 15.901 1.00 46.09 190 LEU A N 1
ATOM 1472 C CA . LEU A 1 190 ? 18.900 -12.584 15.247 1.00 46.09 190 LEU A CA 1
ATOM 1473 C C . LEU A 1 190 ? 17.673 -12.960 14.399 1.00 46.09 190 LEU A C 1
ATOM 1475 O O . LEU A 1 190 ? 16.787 -12.130 14.185 1.00 46.09 190 LEU A O 1
ATOM 1479 N N . LEU A 1 191 ? 17.591 -14.209 13.930 1.00 44.84 191 LEU A N 1
ATOM 1480 C CA . LEU A 1 191 ? 16.492 -14.698 13.090 1.00 44.84 191 LEU A CA 1
ATOM 1481 C C . LEU A 1 191 ? 15.316 -15.225 13.924 1.00 44.84 191 LEU A C 1
ATOM 1483 O O . LEU A 1 191 ? 14.160 -15.048 13.526 1.00 44.84 191 LEU A O 1
ATOM 1487 N N . GLU A 1 192 ? 15.575 -15.786 15.107 1.00 50.12 192 GLU A N 1
ATOM 1488 C CA . GLU A 1 192 ? 14.518 -16.160 16.055 1.00 50.12 192 GLU A CA 1
ATOM 1489 C C . GLU A 1 192 ? 13.847 -14.938 16.701 1.00 50.12 192 GLU A C 1
ATOM 1491 O O . GLU A 1 192 ? 12.624 -14.927 16.861 1.00 50.12 192 GLU A O 1
ATOM 1496 N N . ALA A 1 193 ? 14.586 -13.846 16.937 1.00 46.12 193 ALA A N 1
ATOM 1497 C CA . ALA A 1 193 ? 14.026 -12.597 17.466 1.00 46.12 193 ALA A CA 1
ATOM 1498 C C . ALA A 1 193 ? 13.002 -11.928 16.518 1.00 46.12 193 ALA A C 1
ATOM 1500 O O . ALA A 1 193 ? 12.080 -11.245 16.973 1.00 46.12 193 ALA A O 1
ATOM 1501 N N . VAL A 1 194 ? 13.114 -12.152 15.201 1.00 38.97 194 VAL A N 1
ATOM 1502 C CA . VAL A 1 194 ? 12.151 -11.656 14.196 1.00 38.97 194 VAL A CA 1
ATOM 1503 C C . VAL A 1 194 ? 11.013 -12.658 13.948 1.00 38.97 194 VAL A C 1
ATOM 1505 O O . VAL A 1 194 ? 9.877 -12.241 13.722 1.00 38.97 194 VAL A O 1
ATOM 1508 N N . LYS A 1 195 ? 11.267 -13.972 14.058 1.00 43.38 195 LYS A N 1
ATOM 1509 C CA . LYS A 1 195 ? 10.230 -15.023 13.969 1.00 43.38 195 LYS A CA 1
ATOM 1510 C C . LYS A 1 195 ? 9.335 -15.111 15.217 1.00 43.38 195 LYS A C 1
ATOM 1512 O O . LYS A 1 195 ? 8.213 -15.602 15.117 1.00 43.38 195 LYS A O 1
ATOM 1517 N N . GLY A 1 196 ? 9.786 -14.596 16.362 1.00 33.53 196 GLY A N 1
ATOM 1518 C CA . GLY A 1 196 ? 9.076 -14.647 17.646 1.00 33.53 196 GLY A CA 1
ATOM 1519 C C . GLY A 1 196 ? 7.861 -13.721 17.793 1.00 33.53 196 GLY A C 1
ATOM 1520 O O . GLY A 1 196 ? 7.148 -13.811 18.793 1.00 33.53 196 GLY A O 1
ATOM 1521 N N . ARG A 1 197 ? 7.556 -12.852 16.818 1.00 36.62 197 ARG A N 1
ATOM 1522 C CA . ARG A 1 197 ? 6.266 -12.143 16.812 1.00 36.62 197 ARG A CA 1
ATOM 1523 C C . ARG A 1 197 ? 5.185 -13.094 16.315 1.00 36.62 197 ARG A C 1
ATOM 1525 O O . ARG A 1 197 ? 4.908 -13.167 15.121 1.00 36.62 197 ARG A O 1
ATOM 1532 N N . VAL A 1 198 ? 4.581 -13.824 17.251 1.00 38.75 198 VAL A N 1
ATOM 1533 C CA . VAL A 1 198 ? 3.334 -14.561 17.030 1.00 38.75 198 VAL A CA 1
ATOM 1534 C C . VAL A 1 198 ? 2.328 -13.578 16.431 1.00 38.75 198 VAL A C 1
ATOM 1536 O O . VAL A 1 198 ? 1.846 -12.683 17.123 1.00 38.75 198 VAL A O 1
ATOM 1539 N N . GLU A 1 199 ? 2.067 -13.689 15.123 1.00 41.22 199 GLU A N 1
ATOM 1540 C CA . GLU A 1 199 ? 0.994 -12.919 14.494 1.00 41.22 199 GLU A CA 1
ATOM 1541 C C . GLU A 1 199 ? -0.292 -13.171 15.289 1.00 41.22 199 GLU A C 1
ATOM 1543 O O . GLU A 1 199 ? -0.627 -14.343 15.505 1.00 41.22 199 GLU A O 1
ATOM 1548 N N . PRO A 1 200 ? -1.008 -12.117 15.716 1.00 48.09 200 PRO A N 1
ATOM 1549 C CA . PRO A 1 200 ? -2.231 -12.286 16.482 1.00 48.09 200 PRO A CA 1
ATOM 1550 C C . PRO A 1 200 ? -3.211 -13.161 15.695 1.00 48.09 200 PRO A C 1
ATOM 1552 O O . PRO A 1 200 ? -3.343 -13.035 14.472 1.00 48.09 200 PRO A O 1
ATOM 1555 N N . GLU A 1 201 ? -3.875 -14.081 16.395 1.00 55.19 201 GLU A N 1
ATOM 1556 C CA . GLU A 1 201 ? -4.775 -15.080 15.803 1.00 55.19 201 GLU A CA 1
ATOM 1557 C C . GLU A 1 201 ? -5.835 -14.444 14.895 1.00 55.19 201 GLU A C 1
ATOM 1559 O O . GLU A 1 201 ? -6.106 -14.965 13.812 1.00 55.19 201 GLU A O 1
ATOM 1564 N N . SER A 1 202 ? -6.308 -13.247 15.245 1.00 51.84 202 SER A N 1
ATOM 1565 C CA . SER A 1 202 ? -7.247 -12.452 14.450 1.00 51.84 202 SER A CA 1
ATOM 1566 C C . SER A 1 202 ? -6.729 -12.104 13.043 1.00 51.84 202 SER A C 1
ATOM 1568 O O . SER A 1 202 ? -7.485 -12.142 12.067 1.00 51.84 202 SER A O 1
ATOM 1570 N N . ILE A 1 203 ? -5.426 -11.839 12.873 1.00 52.47 203 ILE A N 1
ATOM 1571 C CA . ILE A 1 203 ? -4.806 -11.598 11.556 1.00 52.47 203 ILE A CA 1
ATOM 1572 C C . ILE A 1 203 ? -4.711 -12.909 10.766 1.00 52.47 203 ILE A C 1
ATOM 1574 O O . ILE A 1 203 ? -4.979 -12.933 9.557 1.00 52.47 203 ILE A O 1
ATOM 1578 N N . ARG A 1 204 ? -4.394 -14.027 11.432 1.00 59.50 204 ARG A N 1
ATOM 1579 C CA . ARG A 1 204 ? -4.369 -15.358 10.801 1.00 59.50 204 ARG A CA 1
ATOM 1580 C C . ARG A 1 204 ? -5.762 -15.793 10.342 1.00 59.50 204 ARG A C 1
ATOM 1582 O O . ARG A 1 204 ? -5.888 -16.349 9.247 1.00 59.50 204 ARG A O 1
ATOM 1589 N N . GLU A 1 205 ? -6.804 -15.510 11.117 1.00 59.75 205 GLU A N 1
ATOM 1590 C CA . GLU A 1 205 ? -8.197 -15.769 10.740 1.00 59.75 205 GLU A CA 1
ATOM 1591 C C . GLU A 1 205 ? -8.678 -14.842 9.621 1.00 59.75 205 GLU A C 1
ATOM 1593 O O . GLU A 1 205 ? -9.275 -15.310 8.650 1.00 59.75 205 GLU A O 1
ATOM 1598 N N . SER A 1 206 ? -8.288 -13.567 9.645 1.00 58.72 206 SER A N 1
ATOM 1599 C CA . SER A 1 206 ? -8.545 -12.619 8.552 1.00 58.72 206 SER A CA 1
ATOM 1600 C C . SER A 1 206 ? -7.944 -13.080 7.217 1.00 58.72 206 SER A C 1
ATOM 1602 O O . SER A 1 206 ? -8.545 -12.908 6.154 1.00 58.72 206 SER A O 1
ATOM 1604 N N . ARG A 1 207 ? -6.785 -13.757 7.237 1.00 64.69 207 ARG A N 1
ATOM 1605 C CA . ARG A 1 207 ? -6.206 -14.389 6.036 1.00 64.69 207 ARG A CA 1
ATOM 1606 C C . ARG A 1 207 ? -7.003 -15.606 5.552 1.00 64.69 207 ARG A C 1
ATOM 1608 O O . ARG A 1 207 ? -6.990 -15.881 4.353 1.00 64.69 207 ARG A O 1
ATOM 1615 N N . LYS A 1 208 ? -7.700 -16.334 6.436 1.00 59.72 208 LYS A N 1
ATOM 1616 C CA . LYS A 1 208 ? -8.624 -17.432 6.065 1.00 59.72 208 LYS A CA 1
ATOM 1617 C C . LYS A 1 208 ? -9.915 -16.919 5.414 1.00 59.72 208 LYS A C 1
ATOM 1619 O O . LYS A 1 208 ? -10.596 -17.678 4.734 1.00 59.72 208 LYS A O 1
ATOM 1624 N N . LEU A 1 209 ? -10.228 -15.635 5.585 1.00 71.12 209 LEU A N 1
ATOM 1625 C CA . LEU A 1 209 ? -11.419 -14.983 5.034 1.00 71.12 209 LEU A CA 1
ATOM 1626 C C . LEU A 1 209 ? -11.212 -14.360 3.650 1.00 71.12 209 LEU A C 1
ATOM 1628 O O . LEU A 1 209 ? -12.152 -13.800 3.084 1.00 71.12 209 LEU A O 1
ATOM 1632 N N . ARG A 1 210 ? -10.004 -14.435 3.082 1.00 86.38 210 ARG A N 1
ATOM 1633 C CA . ARG A 1 210 ? -9.755 -13.947 1.722 1.00 86.38 210 ARG A CA 1
ATOM 1634 C C . ARG A 1 210 ? -10.488 -14.828 0.712 1.00 86.38 210 ARG A C 1
ATOM 1636 O O . ARG A 1 210 ? -10.432 -16.052 0.794 1.00 86.38 210 ARG A O 1
ATOM 1643 N N . PHE A 1 211 ? -11.135 -14.184 -0.258 1.00 95.00 211 PHE A N 1
ATOM 1644 C CA . PHE A 1 211 ? -11.966 -14.835 -1.272 1.00 95.00 211 PHE A CA 1
ATOM 1645 C C . PHE A 1 211 ? -11.263 -16.028 -1.941 1.00 95.00 211 PHE A C 1
ATOM 1647 O O . PHE A 1 211 ? -11.816 -17.120 -1.946 1.00 95.00 211 PHE A O 1
ATOM 1654 N N . GLY A 1 212 ? -10.020 -15.855 -2.412 1.00 95.06 212 GLY A N 1
ATOM 1655 C CA . GLY A 1 212 ? -9.265 -16.926 -3.081 1.00 95.06 212 GLY A CA 1
ATOM 1656 C C . GLY A 1 212 ? -9.063 -18.174 -2.215 1.00 95.06 212 GLY A C 1
ATOM 1657 O O . GLY A 1 212 ? -9.270 -19.288 -2.677 1.00 95.06 212 GLY A O 1
ATOM 1658 N N . ARG A 1 213 ? -8.787 -18.003 -0.918 1.00 93.62 213 ARG A N 1
ATOM 1659 C CA . ARG A 1 213 ? -8.601 -19.137 -0.001 1.00 93.62 213 ARG A CA 1
ATOM 1660 C C . ARG A 1 213 ? -9.908 -19.872 0.295 1.00 93.62 213 ARG A C 1
ATOM 1662 O O . ARG A 1 213 ? -9.902 -21.086 0.446 1.00 93.62 213 ARG A O 1
ATOM 1669 N N . LEU A 1 214 ? -11.031 -19.153 0.354 1.00 95.69 214 LEU A N 1
ATOM 1670 C CA . LEU A 1 214 ? -12.360 -19.763 0.474 1.00 95.69 214 LEU A CA 1
ATOM 1671 C C . LEU A 1 214 ? -12.735 -20.576 -0.770 1.00 95.69 214 LEU A C 1
ATOM 1673 O O . LEU A 1 214 ? -13.395 -21.604 -0.644 1.00 95.69 214 LEU A O 1
ATOM 1677 N N . VAL A 1 215 ? -12.329 -20.116 -1.955 1.00 97.62 215 VAL A N 1
ATOM 1678 C CA . VAL A 1 215 ? -12.527 -20.840 -3.216 1.00 97.62 215 VAL A CA 1
ATOM 1679 C C . VAL A 1 215 ? -11.738 -22.153 -3.211 1.00 97.62 215 VAL A C 1
ATOM 1681 O O . VAL A 1 215 ? -12.326 -23.203 -3.476 1.00 97.62 215 VAL A O 1
ATOM 1684 N N . GLU A 1 216 ? -10.456 -22.098 -2.831 1.00 97.00 216 GLU A N 1
ATOM 1685 C CA . GLU A 1 216 ? -9.584 -23.274 -2.678 1.00 97.00 216 GLU A CA 1
ATOM 1686 C C . GLU A 1 216 ? -10.145 -24.261 -1.642 1.00 97.00 216 GLU A C 1
ATOM 1688 O O . GLU A 1 216 ? -10.303 -25.445 -1.922 1.00 97.00 216 GLU A O 1
ATOM 1693 N N . GLU A 1 217 ? -10.529 -23.775 -0.455 1.00 96.00 217 GLU A N 1
ATOM 1694 C CA . GLU A 1 217 ? -11.062 -24.609 0.633 1.00 96.00 217 GLU A CA 1
ATOM 1695 C C . GLU A 1 217 ? -12.370 -25.318 0.244 1.00 96.00 217 GLU A C 1
ATOM 1697 O O . GLU A 1 217 ? -12.681 -26.399 0.745 1.00 96.00 217 GLU A O 1
ATOM 1702 N N . LYS A 1 218 ? -13.163 -24.715 -0.648 1.00 97.25 218 LYS A N 1
ATOM 1703 C CA . LYS A 1 218 ? -14.394 -25.320 -1.168 1.00 97.25 218 LYS A CA 1
ATOM 1704 C C . LYS A 1 218 ? -14.169 -26.214 -2.384 1.00 97.25 218 LYS A C 1
ATOM 1706 O O . LYS A 1 218 ? -15.151 -26.777 -2.865 1.00 97.25 218 LYS A O 1
ATOM 1711 N N . GLY A 1 219 ? -12.928 -26.354 -2.854 1.00 97.56 219 GLY A N 1
ATOM 1712 C CA . GLY A 1 219 ? -12.591 -27.134 -4.044 1.00 97.56 219 GLY A CA 1
ATOM 1713 C C . GLY A 1 219 ? -13.288 -26.616 -5.302 1.00 97.56 219 GLY A C 1
ATOM 1714 O O . GLY A 1 219 ? -13.609 -27.400 -6.187 1.00 97.56 219 GLY A O 1
ATOM 1715 N N . LEU A 1 220 ? -13.601 -25.315 -5.345 1.00 97.94 220 LEU A N 1
ATOM 1716 C CA . LEU A 1 220 ? -14.287 -24.696 -6.482 1.00 97.94 220 LEU A CA 1
ATOM 1717 C C . LEU A 1 220 ? -13.307 -24.272 -7.581 1.00 97.94 220 LEU A C 1
ATOM 1719 O O . LEU A 1 220 ? -13.703 -24.215 -8.737 1.00 97.94 220 LEU A O 1
ATOM 1723 N N . ALA A 1 221 ? -12.057 -23.988 -7.218 1.00 98.00 221 ALA A N 1
ATOM 1724 C CA . ALA A 1 221 ? -10.945 -23.785 -8.139 1.00 98.00 221 ALA A CA 1
ATOM 1725 C C . ALA A 1 221 ? -9.647 -24.258 -7.473 1.00 98.00 221 ALA A C 1
ATOM 1727 O O . ALA A 1 221 ? -9.587 -24.383 -6.242 1.00 98.00 221 ALA A O 1
ATOM 1728 N N . THR A 1 222 ? -8.618 -24.520 -8.274 1.00 97.94 222 THR A N 1
ATOM 1729 C CA . THR A 1 222 ? -7.295 -24.896 -7.769 1.00 97.94 222 THR A CA 1
ATOM 1730 C C . THR A 1 222 ? -6.520 -23.673 -7.274 1.00 97.94 222 THR A C 1
ATOM 1732 O O . THR A 1 222 ? -6.879 -22.520 -7.533 1.00 97.94 222 THR A O 1
ATOM 1735 N N . ARG A 1 223 ? -5.432 -23.914 -6.537 1.00 95.75 223 ARG A N 1
ATOM 1736 C CA . ARG A 1 223 ? -4.553 -22.840 -6.055 1.00 95.75 223 ARG A CA 1
ATOM 1737 C C . ARG A 1 223 ? -3.859 -22.137 -7.221 1.00 95.75 223 ARG A C 1
ATOM 1739 O O . ARG A 1 223 ? -3.604 -20.935 -7.164 1.00 95.75 223 ARG A O 1
ATOM 1746 N N . GLU A 1 224 ? -3.562 -22.886 -8.274 1.00 96.00 224 GLU A N 1
ATOM 1747 C CA . GLU A 1 224 ? -2.979 -22.407 -9.519 1.00 96.00 224 GLU A CA 1
ATOM 1748 C C . GLU A 1 224 ? -3.935 -21.433 -10.219 1.00 96.00 224 GLU A C 1
ATOM 1750 O O . GLU A 1 224 ? -3.517 -20.327 -10.564 1.00 96.00 224 GLU A O 1
ATOM 1755 N N . ASP A 1 225 ? -5.226 -21.771 -10.302 1.00 97.81 225 ASP A N 1
ATOM 1756 C CA . ASP A 1 225 ? -6.262 -20.910 -10.894 1.00 97.81 225 ASP A CA 1
ATOM 1757 C C . ASP A 1 225 ? -6.404 -19.584 -10.127 1.00 97.81 225 ASP A C 1
ATOM 1759 O O . ASP A 1 225 ? -6.491 -18.498 -10.709 1.00 97.81 225 ASP A O 1
ATOM 1763 N N . VAL A 1 226 ? -6.384 -19.649 -8.789 1.00 97.06 226 VAL A N 1
ATOM 1764 C CA . VAL A 1 226 ? -6.435 -18.453 -7.934 1.00 97.06 226 VAL A CA 1
ATOM 1765 C C . VAL A 1 226 ? -5.184 -17.588 -8.119 1.00 97.06 226 VAL A C 1
ATOM 1767 O O . VAL A 1 226 ? -5.303 -16.363 -8.225 1.00 97.06 226 VAL A O 1
ATOM 1770 N N . LYS A 1 227 ? -3.989 -18.195 -8.184 1.00 94.69 227 LYS A N 1
ATOM 1771 C CA . LYS A 1 227 ? -2.726 -17.483 -8.449 1.00 94.69 227 LYS A CA 1
ATOM 1772 C C . LYS A 1 227 ? -2.739 -16.806 -9.823 1.00 94.69 227 LYS A C 1
ATOM 1774 O O . LYS A 1 227 ? -2.349 -15.641 -9.913 1.00 94.69 227 LYS A O 1
ATOM 1779 N N . GLU A 1 228 ? -3.216 -17.488 -10.864 1.00 96.38 228 GLU A N 1
ATOM 1780 C CA . GLU A 1 228 ? -3.337 -16.929 -12.215 1.00 96.38 228 GLU A CA 1
ATOM 1781 C C . GLU A 1 228 ? -4.241 -15.686 -12.214 1.00 96.38 228 GLU A C 1
ATOM 1783 O O . GLU A 1 228 ? -3.852 -14.619 -12.696 1.00 96.38 228 GLU A O 1
ATOM 1788 N N . CYS A 1 229 ? -5.426 -15.779 -11.600 1.00 97.12 229 CYS A N 1
ATOM 1789 C CA . CYS A 1 229 ? -6.353 -14.652 -11.520 1.00 97.12 229 CYS A CA 1
ATOM 1790 C C . CYS A 1 229 ? -5.811 -13.476 -10.698 1.00 97.12 229 CYS A C 1
ATOM 1792 O O . CYS A 1 229 ? -6.059 -12.327 -11.064 1.00 97.12 229 CYS A O 1
ATOM 1794 N N . LEU A 1 230 ? -5.054 -13.728 -9.624 1.00 93.81 230 LEU A N 1
ATOM 1795 C CA . LEU A 1 230 ? -4.370 -12.672 -8.865 1.00 93.81 230 LEU A CA 1
ATOM 1796 C C . LEU A 1 230 ? -3.312 -11.957 -9.711 1.00 93.81 230 LEU A C 1
ATOM 1798 O O . LEU A 1 230 ? -3.222 -10.730 -9.668 1.00 93.81 230 LEU A O 1
ATOM 1802 N N . TYR A 1 231 ? -2.539 -12.705 -10.501 1.00 91.38 231 TYR A N 1
ATOM 1803 C CA . TYR A 1 231 ? -1.551 -12.128 -11.410 1.00 91.38 231 TYR A CA 1
ATOM 1804 C C . TYR A 1 231 ? -2.215 -11.237 -12.468 1.00 91.38 231 TYR A C 1
ATOM 1806 O O . TYR A 1 231 ? -1.785 -10.105 -12.691 1.00 91.38 231 TYR A O 1
ATOM 1814 N N . ILE A 1 232 ? -3.320 -11.695 -13.064 1.00 94.88 232 ILE A N 1
ATOM 1815 C CA . ILE A 1 232 ? -4.100 -10.894 -14.019 1.00 94.88 232 ILE A CA 1
ATOM 1816 C C . ILE A 1 232 ? -4.679 -9.645 -13.344 1.00 94.88 232 ILE A C 1
ATOM 1818 O O . ILE A 1 232 ? -4.608 -8.559 -13.915 1.00 94.88 232 ILE A O 1
ATOM 1822 N N . GLN A 1 233 ? -5.215 -9.769 -12.125 1.00 95.94 233 GLN A N 1
ATOM 1823 C CA . GLN A 1 233 ? -5.737 -8.633 -11.364 1.00 95.94 233 GLN A CA 1
ATOM 1824 C C . GLN A 1 233 ? -4.656 -7.573 -11.126 1.00 95.94 233 GLN A C 1
ATOM 1826 O O . GLN A 1 233 ? -4.921 -6.383 -11.283 1.00 95.94 233 GLN A O 1
ATOM 1831 N N . PHE A 1 234 ? -3.441 -8.003 -10.778 1.00 86.38 234 PHE A N 1
ATOM 1832 C CA . PHE A 1 234 ? -2.296 -7.118 -10.595 1.00 86.38 234 PHE A CA 1
ATOM 1833 C C . PHE A 1 234 ? -1.941 -6.379 -11.893 1.00 86.38 234 PHE A C 1
ATOM 1835 O O . PHE A 1 234 ? -1.851 -5.155 -11.888 1.00 86.38 234 PHE A O 1
ATOM 1842 N N . ARG A 1 235 ? -1.844 -7.093 -13.023 1.00 90.31 235 ARG A N 1
ATOM 1843 C CA . ARG A 1 235 ? -1.555 -6.491 -14.339 1.00 90.31 235 ARG A CA 1
ATOM 1844 C C . ARG A 1 235 ? -2.642 -5.523 -14.807 1.00 90.31 235 ARG A C 1
ATOM 1846 O O . ARG A 1 235 ? -2.329 -4.494 -15.387 1.00 90.31 235 ARG A O 1
ATOM 1853 N N . LEU A 1 236 ? -3.915 -5.820 -14.546 1.00 90.50 236 LEU A N 1
ATOM 1854 C CA . LEU A 1 236 ? -5.016 -4.903 -14.857 1.00 90.50 236 LEU A CA 1
ATOM 1855 C C . LEU A 1 236 ? -4.986 -3.653 -13.976 1.00 90.50 236 LEU A C 1
ATOM 1857 O O . LEU A 1 236 ? -5.250 -2.562 -14.475 1.00 90.50 236 LEU A O 1
ATOM 1861 N N . LYS A 1 237 ? -4.598 -3.795 -12.703 1.00 88.38 237 LYS A N 1
ATOM 1862 C CA . LYS A 1 237 ? -4.408 -2.657 -11.799 1.00 88.38 237 LYS A CA 1
ATOM 1863 C C . LYS A 1 237 ? -3.301 -1.722 -12.300 1.00 88.38 237 LYS A C 1
ATOM 1865 O O . LYS A 1 237 ? -3.497 -0.514 -12.254 1.00 88.38 237 LYS A O 1
ATOM 1870 N N . GLU A 1 238 ? -2.198 -2.259 -12.832 1.00 82.38 238 GLU A N 1
ATOM 1871 C CA . GLU A 1 238 ? -1.137 -1.457 -13.476 1.00 82.38 238 GLU A CA 1
ATOM 1872 C C . GLU A 1 238 ? -1.648 -0.661 -14.690 1.00 82.38 238 GLU A C 1
ATOM 1874 O O . GLU A 1 238 ? -1.112 0.395 -15.003 1.00 82.38 238 GLU A O 1
ATOM 1879 N N . LEU A 1 239 ? -2.705 -1.138 -15.353 1.00 86.25 239 LEU A N 1
ATOM 1880 C CA . LEU A 1 239 ? -3.359 -0.462 -16.478 1.00 86.25 239 LEU A CA 1
ATOM 1881 C C . LEU A 1 239 ? -4.513 0.463 -16.042 1.00 86.25 239 LEU A C 1
ATOM 1883 O O . LEU A 1 239 ? -5.267 0.936 -16.889 1.00 86.25 239 LEU A O 1
ATOM 1887 N N . GLY A 1 240 ? -4.704 0.685 -14.737 1.00 88.19 240 GLY A N 1
ATOM 1888 C CA . GLY A 1 240 ? -5.800 1.500 -14.198 1.00 88.19 240 GLY A CA 1
ATOM 1889 C C . GLY A 1 240 ? -7.176 0.820 -14.222 1.00 88.19 240 GLY A C 1
ATOM 1890 O O . GLY A 1 240 ? -8.188 1.450 -13.920 1.00 88.19 240 GLY A O 1
ATOM 1891 N N . VAL A 1 241 ? -7.246 -0.473 -14.551 1.00 94.50 241 VAL A N 1
ATOM 1892 C CA . VAL A 1 241 ? -8.498 -1.236 -14.609 1.00 94.50 241 VAL A CA 1
ATOM 1893 C C . VAL A 1 241 ? -8.670 -2.044 -13.325 1.00 94.50 241 VAL A C 1
ATOM 1895 O O . VAL A 1 241 ? -7.972 -3.027 -13.076 1.00 94.50 241 VAL A O 1
ATOM 1898 N N . ILE A 1 242 ? -9.653 -1.672 -12.506 1.00 91.69 242 ILE A N 1
ATOM 1899 C CA . ILE A 1 242 ? -9.963 -2.386 -11.262 1.00 91.69 242 ILE A CA 1
ATOM 1900 C C . ILE A 1 242 ? -11.059 -3.424 -11.534 1.00 91.69 242 ILE A C 1
ATOM 1902 O O . ILE A 1 242 ? -12.232 -3.082 -11.656 1.00 91.69 242 ILE A O 1
ATOM 1906 N N . LYS A 1 243 ? -10.685 -4.708 -11.586 1.00 96.19 243 LYS A N 1
ATOM 1907 C CA . LYS A 1 243 ? -11.627 -5.844 -11.605 1.00 96.19 243 LYS A CA 1
ATOM 1908 C C . LYS A 1 243 ? -11.589 -6.618 -10.290 1.00 96.19 243 LYS A C 1
ATOM 1910 O O . LYS A 1 243 ? -10.530 -6.762 -9.667 1.00 96.19 243 LYS A O 1
ATOM 1915 N N . ARG A 1 244 ? -12.736 -7.152 -9.856 1.00 96.75 244 ARG A N 1
ATOM 1916 C CA . ARG A 1 244 ? -12.795 -8.014 -8.663 1.00 96.75 244 ARG A CA 1
ATOM 1917 C C . ARG A 1 244 ? -12.303 -9.416 -9.014 1.00 96.75 244 ARG A C 1
ATOM 1919 O O . ARG A 1 244 ? -12.606 -9.937 -10.082 1.00 96.75 244 ARG A O 1
ATOM 1926 N N . ILE A 1 245 ? -11.605 -10.076 -8.089 1.00 97.19 245 ILE A N 1
ATOM 1927 C CA . ILE A 1 245 ? -11.071 -11.423 -8.346 1.00 97.19 245 ILE A CA 1
ATOM 1928 C C . ILE A 1 245 ? -12.163 -12.447 -8.691 1.00 97.19 245 ILE A C 1
ATOM 1930 O O . ILE A 1 245 ? -11.966 -13.267 -9.576 1.00 97.19 245 ILE A O 1
ATOM 1934 N N . GLY A 1 246 ? -13.342 -12.362 -8.063 1.00 97.50 246 GLY A N 1
ATOM 1935 C CA . GLY A 1 246 ? -14.465 -13.247 -8.385 1.00 97.50 246 GLY A CA 1
ATOM 1936 C C . GLY A 1 246 ? -14.984 -13.075 -9.816 1.00 97.50 246 GLY A C 1
ATOM 1937 O O . GLY A 1 246 ? -15.383 -14.054 -10.433 1.00 97.50 246 GLY A O 1
ATOM 1938 N N . GLU A 1 247 ? -14.934 -11.858 -10.364 1.00 97.69 247 GLU A N 1
ATOM 1939 C CA . GLU A 1 247 ? -15.299 -11.585 -11.762 1.00 97.69 247 GLU A CA 1
ATOM 1940 C C . GLU A 1 247 ? -14.241 -12.144 -12.713 1.00 97.69 247 GLU A C 1
ATOM 1942 O O . GLU A 1 247 ? -14.589 -12.808 -13.683 1.00 97.69 247 GLU A O 1
ATOM 1947 N N . LEU A 1 248 ? -12.955 -11.961 -12.388 1.00 97.94 248 LEU A N 1
ATOM 1948 C CA . LEU A 1 248 ? -11.842 -12.509 -13.170 1.00 97.94 248 LEU A CA 1
ATOM 1949 C C . LEU A 1 248 ? -11.868 -14.037 -13.231 1.00 97.94 248 LEU A C 1
ATOM 1951 O O . LEU A 1 248 ? -11.644 -14.608 -14.294 1.00 97.94 248 LEU A O 1
ATOM 1955 N N . MET A 1 249 ? -12.181 -14.701 -12.117 1.00 98.19 249 MET A N 1
ATOM 1956 C CA . MET A 1 249 ? -12.315 -16.159 -12.086 1.00 98.19 249 MET A CA 1
ATOM 1957 C C . MET A 1 249 ? -13.503 -16.652 -12.923 1.00 98.19 249 MET A C 1
ATOM 1959 O O . MET A 1 249 ? -13.428 -17.735 -13.495 1.00 98.19 249 MET A O 1
ATOM 1963 N N . VAL A 1 250 ? -14.581 -15.866 -13.035 1.00 98.31 250 VAL A N 1
ATOM 1964 C CA . VAL A 1 250 ? -15.714 -16.183 -13.923 1.00 98.31 250 VAL A CA 1
ATOM 1965 C C . VAL A 1 250 ? -15.355 -15.954 -15.387 1.00 98.31 250 VAL A C 1
ATOM 1967 O O . VAL A 1 250 ? -15.637 -16.805 -16.223 1.00 98.31 250 VAL A O 1
ATOM 1970 N N . GLU A 1 251 ? -14.695 -14.839 -15.696 1.00 98.00 251 GLU A N 1
ATOM 1971 C CA . GLU A 1 251 ? -14.243 -14.492 -17.049 1.00 98.00 251 GLU A CA 1
ATOM 1972 C C . GLU A 1 251 ? -13.243 -15.520 -17.600 1.00 98.00 251 GLU A C 1
ATOM 1974 O O . GLU A 1 251 ? -13.264 -15.836 -18.787 1.00 98.00 251 GLU A O 1
ATOM 1979 N N . LYS A 1 252 ? -12.407 -16.095 -16.727 1.00 98.00 252 LYS A N 1
ATOM 1980 C CA . LYS A 1 252 ? -11.450 -17.160 -17.061 1.00 98.00 252 LYS A CA 1
ATOM 1981 C C . LYS A 1 252 ? -12.058 -18.563 -17.121 1.00 98.00 252 LYS A C 1
ATOM 1983 O O . LYS A 1 252 ? -11.391 -19.479 -17.584 1.00 98.00 252 LYS A O 1
ATOM 1988 N N . GLY A 1 253 ? -13.308 -18.733 -16.686 1.00 98.06 253 GLY A N 1
ATOM 1989 C CA . GLY A 1 253 ? -13.990 -20.030 -16.656 1.00 98.06 253 GLY A CA 1
ATOM 1990 C C . GLY A 1 253 ? -13.641 -20.914 -15.452 1.00 98.06 253 GLY A C 1
ATOM 1991 O O . GLY A 1 253 ? -14.138 -22.034 -15.371 1.00 98.06 253 GLY A O 1
ATOM 1992 N N . HIS A 1 254 ? -12.852 -20.407 -14.501 1.00 98.31 254 HIS A N 1
ATOM 1993 C CA . HIS A 1 254 ? -12.466 -21.115 -13.272 1.00 98.31 254 HIS A CA 1
ATOM 1994 C C . HIS A 1 254 ? -13.621 -21.230 -12.275 1.00 98.31 254 HIS A C 1
ATOM 1996 O O . HIS A 1 254 ? -13.698 -22.186 -11.512 1.00 98.31 254 HIS A O 1
ATOM 2002 N N . LEU A 1 255 ? -14.540 -20.261 -12.273 1.00 98.25 255 LEU A N 1
ATOM 2003 C CA . LEU A 1 255 ? -15.747 -20.280 -11.447 1.00 98.25 255 LEU A CA 1
ATOM 2004 C C . LEU A 1 255 ? -16.989 -19.995 -12.279 1.00 98.25 255 LEU A C 1
ATOM 2006 O O . LEU A 1 255 ? -16.965 -19.209 -13.221 1.00 98.25 255 LEU A O 1
ATOM 2010 N N . ARG A 1 256 ? -18.131 -20.553 -11.872 1.00 98.44 256 ARG A N 1
ATOM 2011 C CA . ARG A 1 256 ? -19.426 -20.127 -12.415 1.00 98.44 256 ARG A CA 1
ATOM 2012 C C . ARG A 1 256 ? -19.977 -18.965 -11.576 1.00 98.44 256 ARG A C 1
ATOM 2014 O O . ARG A 1 256 ? -19.756 -18.922 -10.363 1.00 98.44 256 ARG A O 1
ATOM 2021 N N . PRO A 1 257 ? -20.790 -18.060 -12.152 1.00 98.25 257 PRO A N 1
ATOM 2022 C CA . PRO A 1 257 ? -21.459 -16.995 -11.396 1.00 98.25 257 PRO A CA 1
ATOM 2023 C C . PRO A 1 257 ? -22.186 -17.438 -10.103 1.00 98.25 257 PRO A C 1
ATOM 2025 O O . PRO A 1 257 ? -22.086 -16.732 -9.094 1.00 98.25 257 PRO A O 1
ATOM 2028 N N . PRO A 1 258 ? -22.914 -18.580 -10.053 1.00 98.00 258 PRO A N 1
ATOM 2029 C CA . PRO A 1 258 ? -23.508 -19.057 -8.801 1.00 98.00 258 PRO A CA 1
ATOM 2030 C C . PRO A 1 258 ? -22.472 -19.454 -7.738 1.00 98.00 258 PRO A C 1
ATOM 2032 O O . PRO A 1 258 ? -22.734 -19.257 -6.551 1.00 98.00 258 PRO A O 1
ATOM 2035 N N . ASP A 1 259 ? -21.299 -19.947 -8.139 1.00 98.00 259 ASP A N 1
ATOM 2036 C CA . ASP A 1 259 ? -20.237 -20.350 -7.214 1.00 98.00 259 ASP A CA 1
ATOM 2037 C C . ASP A 1 259 ? -19.636 -19.119 -6.519 1.00 98.00 259 ASP A C 1
ATOM 2039 O O . ASP A 1 259 ? -19.481 -19.111 -5.297 1.00 98.00 259 ASP A O 1
ATOM 2043 N N . VAL A 1 260 ? -19.436 -18.019 -7.255 1.00 97.88 260 VAL A N 1
ATOM 2044 C CA . VAL A 1 260 ? -19.012 -16.729 -6.681 1.00 97.88 260 VAL A CA 1
ATOM 2045 C C . VAL A 1 260 ? -20.006 -16.233 -5.631 1.00 97.88 260 VAL A C 1
ATOM 2047 O O . VAL A 1 260 ? -19.605 -15.853 -4.530 1.00 97.88 260 VAL A O 1
ATOM 2050 N N . ARG A 1 261 ? -21.314 -16.285 -5.920 1.00 96.94 261 ARG A N 1
ATOM 2051 C CA . ARG A 1 261 ? -22.354 -15.899 -4.947 1.00 96.94 261 ARG A CA 1
ATOM 2052 C C . ARG A 1 261 ? -22.300 -16.758 -3.683 1.00 96.94 261 ARG A C 1
ATOM 2054 O O . ARG A 1 261 ? -22.422 -16.224 -2.582 1.00 96.94 261 ARG A O 1
ATOM 2061 N N . ARG A 1 262 ? -22.068 -18.066 -3.827 1.00 96.88 262 ARG A N 1
ATOM 2062 C CA . ARG A 1 262 ? -21.929 -18.999 -2.699 1.00 96.88 262 ARG A CA 1
ATOM 2063 C C . ARG A 1 262 ? -20.703 -18.679 -1.843 1.00 96.88 262 ARG A C 1
ATOM 2065 O O . ARG A 1 262 ? -20.809 -18.671 -0.619 1.00 96.88 262 ARG A O 1
ATOM 2072 N N . VAL A 1 263 ? -19.566 -18.375 -2.468 1.00 97.00 263 VAL A N 1
ATOM 2073 C CA . VAL A 1 263 ? -18.333 -17.983 -1.765 1.00 97.00 263 VAL A CA 1
ATOM 2074 C C . VAL A 1 263 ? -18.519 -16.658 -1.028 1.00 97.00 263 VAL A C 1
ATOM 2076 O O . VAL A 1 263 ? -18.153 -16.564 0.140 1.00 97.00 263 VAL A O 1
ATOM 2079 N N . LEU A 1 264 ? -19.153 -15.661 -1.652 1.00 95.12 264 LEU A N 1
ATOM 2080 C CA . LEU A 1 264 ? -19.452 -14.381 -0.999 1.00 95.12 264 LEU A CA 1
ATOM 2081 C C . LEU A 1 264 ? -20.422 -14.545 0.179 1.00 95.12 264 LEU A C 1
ATOM 2083 O O . LEU A 1 264 ? -20.232 -13.917 1.219 1.00 95.12 264 LEU A O 1
ATOM 2087 N N . ALA A 1 265 ? -21.431 -15.412 0.059 1.00 93.75 265 ALA A N 1
ATOM 2088 C CA . ALA A 1 265 ? -22.336 -15.729 1.163 1.00 93.75 265 ALA A CA 1
ATOM 2089 C C . ALA A 1 265 ? -21.594 -16.397 2.334 1.00 93.75 265 ALA A C 1
ATOM 2091 O O . ALA A 1 265 ? -21.795 -16.019 3.486 1.00 93.75 265 ALA A O 1
ATOM 2092 N N . LEU A 1 266 ? -20.682 -17.333 2.047 1.00 93.62 266 LEU A N 1
ATOM 2093 C CA . LEU A 1 266 ? -19.822 -17.961 3.057 1.00 93.62 266 LEU A CA 1
ATOM 2094 C C . LEU A 1 266 ? -18.872 -16.956 3.711 1.00 93.62 266 LEU A C 1
ATOM 2096 O O . LEU A 1 266 ? -18.683 -16.994 4.926 1.00 93.62 266 LEU A O 1
ATOM 2100 N N . GLN A 1 267 ? -18.295 -16.046 2.925 1.00 93.00 267 GLN A N 1
ATOM 2101 C CA . GLN A 1 267 ? -17.433 -14.984 3.429 1.00 93.00 267 GLN A CA 1
ATOM 2102 C C . GLN A 1 267 ? -18.207 -14.076 4.390 1.00 93.00 267 GLN A C 1
ATOM 2104 O O . GLN A 1 267 ? -17.743 -13.849 5.504 1.00 93.00 267 GLN A O 1
ATOM 2109 N N . LYS A 1 268 ? -19.419 -13.641 4.013 1.00 87.56 268 LYS A N 1
ATOM 2110 C CA . LYS A 1 268 ? -20.325 -12.874 4.886 1.00 87.56 268 LYS A CA 1
ATOM 2111 C C . LYS A 1 268 ? -20.692 -13.646 6.154 1.00 87.56 268 LYS A C 1
ATOM 2113 O O . LYS A 1 268 ? -20.631 -13.089 7.244 1.00 87.56 268 LYS A O 1
ATOM 2118 N N . GLN A 1 269 ? -21.009 -14.936 6.037 1.00 89.19 269 GLN A N 1
ATOM 2119 C CA . GLN A 1 269 ? -21.354 -15.784 7.181 1.00 89.19 269 GLN A CA 1
ATOM 2120 C C . GLN A 1 269 ? -20.187 -15.927 8.171 1.00 89.19 269 GLN A C 1
ATOM 2122 O O . GLN A 1 269 ? -20.398 -15.865 9.383 1.00 89.19 269 GLN A O 1
ATOM 2127 N N . ARG A 1 270 ? -18.957 -16.124 7.676 1.00 87.06 270 ARG A N 1
ATOM 2128 C CA . ARG A 1 270 ? -17.767 -16.232 8.534 1.00 87.06 270 ARG A CA 1
ATOM 2129 C C . ARG A 1 270 ? -17.361 -14.888 9.129 1.00 87.06 270 ARG A C 1
ATOM 2131 O O . ARG A 1 270 ? -17.021 -14.852 10.306 1.00 87.06 270 ARG A O 1
ATOM 2138 N N . LEU A 1 271 ? -17.450 -13.805 8.354 1.00 80.69 271 LEU A N 1
ATOM 2139 C CA . LEU A 1 271 ? -17.235 -12.445 8.854 1.00 80.69 271 LEU A CA 1
ATOM 2140 C C . LEU A 1 271 ? -18.221 -12.107 9.967 1.00 80.69 271 LEU A C 1
ATOM 2142 O O . LEU A 1 271 ? -17.797 -11.554 10.971 1.00 80.69 271 LEU A O 1
ATOM 2146 N N . GLY A 1 272 ? -19.490 -12.505 9.829 1.00 74.12 272 GLY A N 1
ATOM 2147 C CA . GLY A 1 272 ? -20.468 -12.409 10.907 1.00 74.12 272 GLY A CA 1
ATOM 2148 C C . GLY A 1 272 ? -20.002 -13.177 12.144 1.00 74.12 272 GLY A C 1
ATOM 2149 O O . GLY A 1 272 ? -19.836 -12.587 13.203 1.00 74.12 272 GLY A O 1
ATOM 2150 N N . LYS A 1 273 ? -19.716 -14.479 12.020 1.00 72.62 273 LYS A N 1
ATOM 2151 C CA . LYS A 1 273 ? -19.341 -15.319 13.174 1.00 72.62 273 LYS A CA 1
ATOM 2152 C C . LYS A 1 273 ? -18.094 -14.835 13.924 1.00 72.62 273 LYS A C 1
ATOM 2154 O O . LYS A 1 273 ? -18.147 -14.772 15.145 1.00 72.62 273 LYS A O 1
ATOM 2159 N N . ILE A 1 274 ? -17.018 -14.491 13.212 1.00 65.69 274 ILE A N 1
ATOM 2160 C CA . ILE A 1 274 ? -15.755 -14.042 13.826 1.00 65.69 274 ILE A CA 1
ATOM 2161 C C . ILE A 1 274 ? -15.937 -12.658 14.459 1.00 65.69 274 ILE A C 1
ATOM 2163 O O . ILE A 1 274 ? -15.525 -12.448 15.598 1.00 65.69 274 ILE A O 1
ATOM 2167 N N . ARG A 1 275 ? -16.657 -11.740 13.787 1.00 58.56 275 ARG A N 1
ATOM 2168 C CA . ARG A 1 275 ? -16.955 -10.422 14.362 1.00 58.56 275 ARG A CA 1
ATOM 2169 C C . ARG A 1 275 ? -17.727 -10.542 15.670 1.00 58.56 275 ARG A C 1
ATOM 2171 O O . ARG A 1 275 ? -17.319 -9.925 16.641 1.00 58.56 275 ARG A O 1
ATOM 2178 N N . TRP A 1 276 ? -18.807 -11.319 15.739 1.00 48.50 276 TRP A N 1
ATOM 2179 C CA . TRP A 1 276 ? -19.686 -11.293 16.914 1.00 48.50 276 TRP A CA 1
ATOM 2180 C C . TRP A 1 276 ? -19.038 -11.840 18.191 1.00 48.50 276 TRP A C 1
ATOM 2182 O O . TRP A 1 276 ? -19.236 -11.262 19.260 1.00 48.50 276 TRP A O 1
ATOM 2192 N N . SER A 1 277 ? -18.237 -12.906 18.102 1.00 55.06 277 SER A N 1
ATOM 2193 C CA . SER A 1 277 ? -17.568 -13.476 19.279 1.00 55.06 277 SER A CA 1
ATOM 2194 C C . SER A 1 277 ? -16.382 -12.636 19.760 1.00 55.06 277 SER A C 1
ATOM 2196 O O . SER A 1 277 ? -16.205 -12.493 20.967 1.00 55.06 277 SER A O 1
ATOM 2198 N N . GLU A 1 278 ? -15.610 -12.025 18.855 1.00 58.12 278 GLU A N 1
ATOM 2199 C CA . GLU A 1 278 ? -14.480 -11.158 19.226 1.00 58.12 278 GLU A CA 1
ATOM 2200 C C . GLU A 1 278 ? -14.939 -9.747 19.637 1.00 58.12 278 GLU A C 1
ATOM 2202 O O . GLU A 1 278 ? -14.380 -9.149 20.561 1.00 58.12 278 GLU A O 1
ATOM 2207 N N . LEU A 1 279 ? -16.001 -9.204 19.017 1.00 52.78 279 LEU A N 1
ATOM 2208 C CA . LEU A 1 279 ? -16.599 -7.929 19.431 1.00 52.78 279 LEU A CA 1
ATOM 2209 C C . LEU A 1 279 ? -17.222 -8.010 20.829 1.00 52.78 279 LEU A C 1
ATOM 2211 O O . LEU A 1 279 ? -17.143 -7.020 21.556 1.00 52.78 279 LEU A O 1
ATOM 2215 N N . ALA A 1 280 ? -17.784 -9.163 21.210 1.00 53.66 280 ALA A N 1
ATOM 2216 C CA . ALA A 1 280 ? -18.363 -9.388 22.533 1.00 53.66 280 ALA A CA 1
ATOM 2217 C C . ALA A 1 280 ? -17.314 -9.531 23.654 1.00 53.66 280 ALA A C 1
ATOM 2219 O O . ALA A 1 280 ? -17.641 -9.289 24.814 1.00 53.66 280 ALA A O 1
ATOM 2220 N N . GLN A 1 281 ? -16.069 -9.903 23.328 1.00 51.16 281 GLN A N 1
ATOM 2221 C CA . GLN A 1 281 ? -15.018 -10.172 24.320 1.00 51.16 281 GLN A CA 1
ATOM 2222 C C . GLN A 1 281 ? -14.058 -8.995 24.571 1.00 51.16 281 GLN A C 1
ATOM 2224 O O . GLN A 1 281 ? -13.392 -8.976 25.605 1.00 51.16 281 GLN A O 1
ATOM 2229 N N . SER A 1 282 ? -13.999 -7.973 23.706 1.00 52.62 282 SER A N 1
ATOM 2230 C CA . SER A 1 282 ? -13.155 -6.794 23.965 1.00 52.62 282 SER A CA 1
ATOM 2231 C C . SER A 1 282 ? -13.830 -5.838 24.967 1.00 52.62 282 SER A C 1
ATOM 2233 O O . SER A 1 282 ? -14.677 -5.014 24.610 1.00 52.62 282 SER A O 1
ATOM 2235 N N . ALA A 1 283 ? -13.450 -5.978 26.233 1.00 49.22 283 ALA A N 1
ATOM 2236 C CA . ALA A 1 283 ? -14.081 -5.445 27.439 1.00 49.22 283 ALA A CA 1
ATOM 2237 C C . ALA A 1 283 ? -14.023 -3.914 27.677 1.00 49.22 283 ALA A C 1
ATOM 2239 O O . ALA A 1 283 ? -14.118 -3.479 28.820 1.00 49.22 283 ALA A O 1
ATOM 2240 N N . GLU A 1 284 ? -13.926 -3.067 26.649 1.00 68.50 284 GLU A N 1
ATOM 2241 C CA . GLU A 1 284 ? -13.783 -1.606 26.840 1.00 68.50 284 GLU A CA 1
ATOM 2242 C C . GLU A 1 284 ? -14.812 -0.756 26.084 1.00 68.50 284 GLU A C 1
ATOM 2244 O O . GLU A 1 284 ? -14.588 0.426 25.831 1.00 68.50 284 GLU A O 1
ATOM 2249 N N . ILE A 1 285 ? -15.969 -1.330 25.742 1.00 78.19 285 ILE A N 1
ATOM 2250 C CA . ILE A 1 285 ? -17.136 -0.508 25.401 1.00 78.19 285 ILE A CA 1
ATOM 2251 C C . ILE A 1 285 ? -17.710 0.014 26.718 1.00 78.19 285 ILE A C 1
ATOM 2253 O O . ILE A 1 285 ? -18.111 -0.787 27.579 1.00 78.19 285 ILE A O 1
ATOM 2257 N N . THR A 1 286 ? -17.742 1.339 26.877 1.00 88.19 286 THR A N 1
ATOM 2258 C CA . THR A 1 286 ? -18.331 1.984 28.056 1.00 88.19 286 THR A CA 1
ATOM 2259 C C . THR A 1 286 ? -19.784 1.526 28.223 1.00 88.19 286 THR A C 1
ATOM 2261 O O . THR A 1 286 ? -20.455 1.130 27.263 1.00 88.19 286 THR A O 1
ATOM 2264 N N . ALA A 1 287 ? -20.279 1.505 29.462 1.00 87.38 287 ALA A N 1
ATOM 2265 C CA . ALA A 1 287 ? -21.681 1.169 29.713 1.00 87.38 287 ALA A CA 1
ATOM 2266 C C . ALA A 1 287 ? -22.621 2.127 28.953 1.00 87.38 287 ALA A C 1
ATOM 2268 O O . ALA A 1 287 ? -23.605 1.681 28.366 1.00 87.38 287 ALA A O 1
ATOM 2269 N N . GLU A 1 288 ? -22.230 3.403 28.867 1.00 89.50 288 GLU A N 1
ATOM 2270 C CA . GLU A 1 288 ? -22.914 4.449 28.104 1.00 89.50 288 GLU A CA 1
ATOM 2271 C C . GLU A 1 288 ? -23.011 4.108 26.608 1.00 89.50 288 GLU A C 1
ATOM 2273 O O . GLU A 1 288 ? -24.111 4.086 26.058 1.00 89.50 288 GLU A O 1
ATOM 2278 N N . ASP A 1 289 ? -21.899 3.744 25.953 1.00 93.44 289 ASP A N 1
ATOM 2279 C CA . ASP A 1 289 ? -21.888 3.397 24.522 1.00 93.44 289 ASP A CA 1
ATOM 2280 C C . ASP A 1 289 ? -22.791 2.178 24.233 1.00 93.44 289 ASP A C 1
ATOM 2282 O O . ASP A 1 289 ? -23.451 2.103 23.190 1.00 93.44 289 ASP A O 1
ATOM 2286 N N . ARG A 1 290 ? -22.878 1.220 25.170 1.00 93.31 290 ARG A N 1
ATOM 2287 C CA . ARG A 1 290 ? -23.799 0.071 25.077 1.00 93.31 290 ARG A CA 1
ATOM 2288 C C . ARG A 1 290 ? -25.264 0.476 25.202 1.00 93.31 290 ARG A C 1
ATOM 2290 O O . ARG A 1 290 ? -26.096 -0.077 24.487 1.00 93.31 290 ARG A O 1
ATOM 2297 N N . GLN A 1 291 ? -25.579 1.403 26.097 1.00 93.25 291 GLN A N 1
ATOM 2298 C CA . GLN A 1 291 ? -26.950 1.848 26.323 1.00 93.25 291 GLN A CA 1
ATOM 2299 C C . GLN A 1 291 ? -27.454 2.719 25.171 1.00 93.25 291 GLN A C 1
ATOM 2301 O O . GLN A 1 291 ? -28.522 2.441 24.632 1.00 93.25 291 GLN A O 1
ATOM 2306 N N . VAL A 1 292 ? -26.651 3.687 24.719 1.00 94.06 292 VAL A N 1
ATOM 2307 C CA . VAL A 1 292 ? -26.987 4.553 23.577 1.00 94.06 292 VAL A CA 1
ATOM 2308 C C . VAL A 1 292 ? -27.190 3.727 22.308 1.00 94.06 292 VAL A C 1
ATOM 2310 O O . VAL A 1 292 ? -28.199 3.891 21.626 1.00 94.06 292 VAL A O 1
ATOM 2313 N N . SER A 1 293 ? -26.279 2.790 22.015 1.00 95.69 293 SER A N 1
ATOM 2314 C CA . SER A 1 293 ? -26.429 1.926 20.836 1.00 95.69 293 SER A CA 1
ATOM 2315 C C . SER A 1 293 ? -27.673 1.040 20.899 1.00 95.69 293 SER A C 1
ATOM 2317 O O . SER A 1 293 ? -28.319 0.847 19.875 1.00 95.69 293 SER A O 1
ATOM 2319 N N . ARG A 1 294 ? -28.054 0.546 22.084 1.00 95.69 294 ARG A N 1
ATOM 2320 C CA . ARG A 1 294 ? -29.293 -0.223 22.255 1.00 95.69 294 ARG A CA 1
ATOM 2321 C C . ARG A 1 294 ? -30.535 0.631 21.987 1.00 95.69 294 ARG A C 1
ATOM 2323 O O . ARG A 1 294 ? -31.376 0.208 21.204 1.00 95.69 294 ARG A O 1
ATOM 2330 N N . ILE A 1 295 ? -30.618 1.827 22.575 1.00 95.38 295 ILE A N 1
ATOM 2331 C CA . ILE A 1 295 ? -31.767 2.734 22.406 1.00 95.38 295 ILE A CA 1
ATOM 2332 C C . ILE A 1 295 ? -31.939 3.134 20.933 1.00 95.38 295 ILE A C 1
ATOM 2334 O O . ILE A 1 295 ? -33.054 3.151 20.420 1.00 95.38 295 ILE A O 1
ATOM 2338 N N . LEU A 1 296 ? -30.838 3.415 20.226 1.00 96.31 296 LEU A N 1
ATOM 2339 C CA . LEU A 1 296 ? -30.875 3.758 18.800 1.00 96.31 296 LEU A CA 1
ATOM 2340 C C . LEU A 1 296 ? -31.420 2.615 17.930 1.00 96.31 296 LEU A C 1
ATOM 2342 O O . LEU A 1 296 ? -32.175 2.879 16.994 1.00 96.31 296 LEU A O 1
ATOM 2346 N N . VAL A 1 297 ? -31.072 1.365 18.250 1.00 96.69 297 VAL A N 1
ATOM 2347 C CA . VAL A 1 297 ? -31.574 0.181 17.535 1.00 96.69 297 VAL A CA 1
ATOM 2348 C C . VAL A 1 297 ? -33.035 -0.103 17.881 1.00 96.69 297 VAL A C 1
ATOM 2350 O O . VAL A 1 297 ? -33.834 -0.369 16.987 1.00 96.69 297 VAL A O 1
ATOM 2353 N N . GLU A 1 298 ? -33.413 -0.002 19.157 1.00 95.94 298 GLU A N 1
ATOM 2354 C CA . GLU A 1 298 ? -34.795 -0.213 19.615 1.00 95.94 298 GLU A CA 1
ATOM 2355 C C . GLU A 1 298 ? -35.767 0.819 19.027 1.00 95.94 298 GLU A C 1
ATOM 2357 O O . GLU A 1 298 ? -36.882 0.466 18.646 1.00 95.94 298 GLU A O 1
ATOM 2362 N N . ASN A 1 299 ? -35.326 2.068 18.871 1.00 95.19 299 ASN A N 1
ATOM 2363 C CA . ASN A 1 299 ? -36.110 3.126 18.233 1.00 95.19 299 ASN A CA 1
ATOM 2364 C C . ASN A 1 299 ? -36.113 3.043 16.695 1.00 95.19 299 ASN A C 1
ATOM 2366 O O . ASN A 1 299 ? -36.740 3.879 16.045 1.00 95.19 299 ASN A O 1
ATOM 2370 N N . GLY A 1 300 ? -35.405 2.075 16.100 1.00 96.50 300 GLY A N 1
ATOM 2371 C CA . GLY A 1 300 ? -35.292 1.924 14.647 1.00 96.50 300 GLY A CA 1
ATOM 2372 C C . GLY A 1 300 ? -34.542 3.067 13.955 1.00 96.50 300 GLY A C 1
ATOM 2373 O O . GLY A 1 300 ? -34.685 3.233 12.747 1.00 96.50 300 GLY A O 1
ATOM 2374 N N . VAL A 1 301 ? -33.768 3.861 14.707 1.00 97.31 301 VAL A N 1
ATOM 2375 C CA . VAL A 1 301 ? -32.938 4.951 14.165 1.00 97.31 301 VAL A CA 1
ATOM 2376 C C . VAL A 1 301 ? -31.713 4.379 13.462 1.00 97.31 301 VAL A C 1
ATOM 2378 O O . VAL A 1 301 ? -31.325 4.878 12.413 1.00 97.31 301 VAL A O 1
ATOM 2381 N N . LEU A 1 302 ? -31.123 3.328 14.036 1.00 97.25 302 LEU A N 1
ATOM 2382 C CA . LEU A 1 302 ? -30.010 2.591 13.447 1.00 97.25 302 LEU A CA 1
ATOM 2383 C C . LEU A 1 302 ? -30.346 1.113 13.322 1.00 97.25 302 LEU A C 1
ATOM 2385 O O . LEU A 1 302 ? -30.944 0.510 14.212 1.00 97.25 302 LEU A O 1
ATOM 2389 N N . SER A 1 303 ? -29.872 0.500 12.249 1.00 96.44 303 SER A N 1
ATOM 2390 C CA . SER A 1 303 ? -29.756 -0.947 12.167 1.00 96.44 303 SER A CA 1
ATOM 2391 C C . SER A 1 303 ? -28.604 -1.449 13.042 1.00 96.44 303 SER A C 1
ATOM 2393 O O . SER A 1 303 ? -27.632 -0.745 13.330 1.00 96.44 303 SER A O 1
ATOM 2395 N N . GLN A 1 304 ? -28.688 -2.715 13.446 1.00 94.38 304 GLN A N 1
ATOM 2396 C CA . GLN A 1 304 ? -27.622 -3.351 14.213 1.00 94.38 304 GLN A CA 1
ATOM 2397 C C . GLN A 1 304 ? -26.287 -3.367 13.435 1.00 94.38 304 GLN A C 1
ATOM 2399 O O . GLN A 1 304 ? -25.230 -3.163 14.030 1.00 94.38 304 GLN A O 1
ATOM 2404 N N . ASP A 1 305 ? -26.337 -3.522 12.108 1.00 88.62 305 ASP A N 1
ATOM 2405 C CA . ASP A 1 305 ? -25.147 -3.539 11.249 1.00 88.62 305 ASP A CA 1
ATOM 2406 C C . ASP A 1 305 ? -24.412 -2.181 11.237 1.00 88.62 305 ASP A C 1
ATOM 2408 O O . ASP A 1 305 ? -23.181 -2.151 11.307 1.00 88.62 305 ASP A O 1
ATOM 2412 N N . GLU A 1 306 ? -25.145 -1.061 11.214 1.00 95.12 306 GLU A N 1
ATOM 2413 C CA . GLU A 1 306 ? -24.574 0.297 11.276 1.00 95.12 306 GLU A CA 1
ATOM 2414 C C . GLU A 1 306 ? -23.894 0.564 12.624 1.00 95.12 306 GLU A C 1
ATOM 2416 O O . GLU A 1 306 ? -22.793 1.119 12.680 1.00 95.12 306 GLU A O 1
ATOM 2421 N N . VAL A 1 307 ? -24.501 0.104 13.724 1.00 96.00 307 VAL A N 1
ATOM 2422 C CA . VAL A 1 307 ? -23.890 0.184 15.059 1.00 96.00 307 VAL A CA 1
ATOM 2423 C C . VAL A 1 307 ? -22.556 -0.560 15.097 1.00 96.00 307 VAL A C 1
ATOM 2425 O O . VAL A 1 307 ? -21.579 -0.057 15.661 1.00 96.00 307 VAL A O 1
ATOM 2428 N N . ASP A 1 308 ? -22.486 -1.751 14.506 1.00 90.00 308 ASP A N 1
ATOM 2429 C CA . ASP A 1 308 ? -21.261 -2.547 14.515 1.00 90.00 308 ASP A CA 1
ATOM 2430 C C . ASP A 1 308 ? -20.191 -2.000 13.565 1.00 90.00 308 ASP A C 1
ATOM 2432 O O . ASP A 1 308 ? -18.996 -2.108 13.864 1.00 90.00 308 ASP A O 1
ATOM 2436 N N . GLU A 1 309 ? -20.584 -1.343 12.470 1.00 89.94 309 GLU A N 1
ATOM 2437 C CA . GLU A 1 309 ? -19.659 -0.544 11.664 1.00 89.94 309 GLU A CA 1
ATOM 2438 C C . GLU A 1 309 ? -19.059 0.611 12.479 1.00 89.94 309 GLU A C 1
ATOM 2440 O O . GLU A 1 309 ? -17.834 0.768 12.506 1.00 89.94 309 GLU A O 1
ATOM 2445 N N . CYS A 1 310 ? -19.872 1.369 13.219 1.00 95.00 310 CYS A N 1
ATOM 2446 C CA . CYS A 1 310 ? -19.363 2.435 14.085 1.00 95.00 310 CYS A CA 1
ATOM 2447 C C . CYS A 1 310 ? -18.426 1.909 15.175 1.00 95.00 310 CYS A C 1
ATOM 2449 O O . CYS A 1 310 ? -17.374 2.501 15.415 1.00 95.00 310 CYS A O 1
ATOM 2451 N N . ARG A 1 311 ? -18.745 0.770 15.802 1.00 92.62 311 ARG A N 1
ATOM 2452 C CA . ARG A 1 311 ? -17.859 0.132 16.795 1.00 92.62 311 ARG A CA 1
ATOM 2453 C C . ARG A 1 311 ? -16.526 -0.282 16.189 1.00 92.62 311 ARG A C 1
ATOM 2455 O O . ARG A 1 311 ? -15.488 -0.160 16.839 1.00 92.62 311 ARG A O 1
ATOM 2462 N N . PHE A 1 312 ? -16.542 -0.764 14.950 1.00 86.75 312 PHE A N 1
ATOM 2463 C CA . PHE A 1 312 ? -15.324 -1.109 14.230 1.00 86.75 312 PHE A CA 1
ATOM 2464 C C . PHE A 1 312 ? -14.442 0.124 13.998 1.00 86.75 312 PHE A C 1
ATOM 2466 O O . PHE A 1 312 ? -13.249 0.091 14.298 1.00 86.75 312 PHE A O 1
ATOM 2473 N N . VAL A 1 313 ? -15.031 1.229 13.538 1.00 88.25 313 VAL A N 1
ATOM 2474 C CA . VAL A 1 313 ? -14.305 2.489 13.316 1.00 88.25 313 VAL A CA 1
ATOM 2475 C C . VAL A 1 313 ? -13.786 3.077 14.629 1.00 88.25 313 VAL A C 1
ATOM 2477 O O . VAL A 1 313 ? -12.636 3.503 14.690 1.00 88.25 313 VAL A O 1
ATOM 2480 N N . GLN A 1 314 ? -14.579 3.033 15.703 1.00 93.31 314 GLN A N 1
ATOM 2481 C CA . GLN A 1 314 ? -14.164 3.485 17.034 1.00 93.31 314 GLN A CA 1
ATOM 2482 C C . GLN A 1 314 ? -12.903 2.754 17.520 1.00 93.31 314 GLN A C 1
ATOM 2484 O O . GLN A 1 314 ? -11.994 3.386 18.055 1.00 93.31 314 GLN A O 1
ATOM 2489 N N . ARG A 1 315 ? -12.818 1.433 17.304 1.00 84.94 315 ARG A N 1
ATOM 2490 C CA . ARG A 1 315 ? -11.618 0.647 17.639 1.00 84.94 315 ARG A CA 1
ATOM 2491 C C . ARG A 1 315 ? -10.428 1.021 16.776 1.00 84.94 315 ARG A C 1
ATOM 2493 O O . ARG A 1 315 ? -9.366 1.270 17.324 1.00 84.94 315 ARG A O 1
ATOM 2500 N N . ALA A 1 316 ? -10.622 1.124 15.462 1.00 80.50 316 ALA A N 1
ATOM 2501 C CA . ALA A 1 316 ? -9.549 1.516 14.554 1.00 80.50 316 ALA A CA 1
ATOM 2502 C C . ALA A 1 316 ? -8.954 2.882 14.940 1.00 80.50 316 ALA A C 1
ATOM 2504 O O . ALA A 1 316 ? -7.741 3.054 14.935 1.00 80.50 316 ALA A O 1
ATOM 2505 N N . LEU A 1 317 ? -9.796 3.840 15.343 1.00 84.56 317 LEU A N 1
ATOM 2506 C CA . LEU A 1 317 ? -9.342 5.133 15.858 1.00 84.56 317 LEU A CA 1
ATOM 2507 C C . LEU A 1 317 ? -8.601 4.986 17.192 1.00 84.56 317 LEU A C 1
ATOM 2509 O O . LEU A 1 317 ? -7.542 5.586 17.372 1.00 84.56 317 LEU A O 1
ATOM 2513 N N . LYS A 1 318 ? -9.102 4.146 18.102 1.00 86.31 318 LYS A N 1
ATOM 2514 C CA . LYS A 1 318 ? -8.457 3.890 19.395 1.00 86.31 318 LYS A CA 1
ATOM 2515 C C . LYS A 1 318 ? -7.073 3.254 19.246 1.00 86.31 318 LYS A C 1
ATOM 2517 O O . LYS A 1 318 ? -6.154 3.675 19.945 1.00 86.31 318 LYS A O 1
ATOM 2522 N N . ASP A 1 319 ? -6.909 2.314 18.319 1.00 80.69 319 ASP A N 1
ATOM 2523 C CA . ASP A 1 319 ? -5.623 1.671 18.011 1.00 80.69 319 ASP A CA 1
ATOM 2524 C C . ASP A 1 319 ? -4.595 2.678 17.465 1.00 80.69 319 ASP A C 1
ATOM 2526 O O . ASP A 1 319 ? -3.392 2.522 17.662 1.00 80.69 319 ASP A O 1
ATOM 2530 N N . LEU A 1 320 ? -5.069 3.764 16.847 1.00 81.06 320 LEU A N 1
ATOM 2531 C CA . LEU A 1 320 ? -4.256 4.904 16.415 1.00 81.06 320 LEU A CA 1
ATOM 2532 C C . LEU A 1 320 ? -4.006 5.935 17.535 1.00 81.06 320 LEU A C 1
ATOM 2534 O O . LEU A 1 320 ? -3.428 6.990 17.283 1.00 81.06 320 LEU A O 1
ATOM 2538 N N . GLY A 1 321 ? -4.451 5.669 18.767 1.00 87.19 321 GLY A N 1
ATOM 2539 C CA . GLY A 1 321 ? -4.362 6.596 19.899 1.00 87.19 321 GLY A CA 1
ATOM 2540 C C . GLY A 1 321 ? -5.413 7.714 19.887 1.00 87.19 321 GLY A C 1
ATOM 2541 O O . GLY A 1 321 ? -5.350 8.628 20.709 1.00 87.19 321 GLY A O 1
ATOM 2542 N N . LEU A 1 322 ? -6.395 7.655 18.984 1.00 90.38 322 LEU A N 1
ATOM 2543 C CA . LEU A 1 322 ? -7.494 8.613 18.888 1.00 90.38 322 LEU A CA 1
ATOM 2544 C C . LEU A 1 322 ? -8.714 8.060 19.629 1.00 90.38 322 LEU A C 1
ATOM 2546 O O . LEU A 1 322 ? -9.428 7.187 19.144 1.00 90.38 322 LEU A O 1
ATOM 2550 N N . SER A 1 323 ? -8.989 8.586 20.820 1.00 89.94 323 SER A N 1
ATOM 2551 C CA . SER A 1 323 ? -10.212 8.236 21.543 1.00 89.94 323 SER A CA 1
ATOM 2552 C C . SER A 1 323 ? -11.398 9.034 20.993 1.00 89.94 323 SER A C 1
ATOM 2554 O O . SER A 1 323 ? -11.452 10.257 21.098 1.00 89.94 323 SER A O 1
ATOM 2556 N N . ARG A 1 324 ? -12.366 8.337 20.391 1.00 94.19 324 ARG A N 1
ATOM 2557 C CA . ARG A 1 324 ? -13.688 8.878 20.041 1.00 94.19 324 ARG A CA 1
ATOM 2558 C C . ARG A 1 324 ? -14.758 8.051 20.748 1.00 94.19 324 ARG A C 1
ATOM 2560 O O . ARG A 1 324 ? -14.605 6.836 20.893 1.00 94.19 324 ARG A O 1
ATOM 2567 N N . SER A 1 325 ? -15.832 8.692 21.204 1.00 94.25 325 SER A N 1
ATOM 2568 C CA . SER A 1 325 ? -17.003 7.957 21.699 1.00 94.25 325 SER A CA 1
ATOM 2569 C C . SER A 1 325 ? -17.750 7.316 20.531 1.00 94.25 325 SER A C 1
ATOM 2571 O O . SER A 1 325 ? -17.678 7.807 19.401 1.00 94.25 325 SER A O 1
ATOM 2573 N N . LEU A 1 326 ? -18.490 6.236 20.789 1.00 95.12 326 LEU A N 1
ATOM 2574 C CA . LEU A 1 326 ? -19.268 5.569 19.744 1.00 95.12 326 LEU A CA 1
ATOM 2575 C C . LEU A 1 326 ? -20.291 6.539 19.138 1.00 95.12 326 LEU A C 1
ATOM 2577 O O . LEU A 1 326 ? -20.453 6.612 17.923 1.00 95.12 326 LEU A O 1
ATOM 2581 N N . ALA A 1 327 ? -20.893 7.345 20.010 1.00 95.44 327 ALA A N 1
ATOM 2582 C CA . ALA A 1 327 ? -21.796 8.439 19.687 1.00 95.44 327 ALA A CA 1
ATOM 2583 C C . ALA A 1 327 ? -21.176 9.428 18.676 1.00 95.44 327 ALA A C 1
ATOM 2585 O O . ALA A 1 327 ? -21.794 9.788 17.676 1.00 95.44 327 ALA A O 1
ATOM 2586 N N . GLN A 1 328 ? -19.922 9.834 18.898 1.00 95.12 328 GLN A N 1
ATOM 2587 C CA . GLN A 1 328 ? -19.219 10.739 17.993 1.00 95.12 328 GLN A CA 1
ATOM 2588 C C . GLN A 1 328 ? -18.943 10.096 16.631 1.00 95.12 328 GLN A C 1
ATOM 2590 O O . GLN A 1 328 ? -19.138 10.746 15.607 1.00 95.12 328 GLN A O 1
ATOM 2595 N N . VAL A 1 329 ? -18.553 8.819 16.617 1.00 96.50 329 VAL A N 1
ATOM 2596 C CA . VAL A 1 329 ? -18.323 8.070 15.374 1.00 96.50 329 VAL A CA 1
ATOM 2597 C C . VAL A 1 329 ? -19.616 7.922 14.562 1.00 96.50 329 VAL A C 1
ATOM 2599 O O . VAL A 1 329 ? -19.575 8.037 13.342 1.00 96.50 329 VAL A O 1
ATOM 2602 N N . MET A 1 330 ? -20.766 7.721 15.216 1.00 97.38 330 MET A N 1
ATOM 2603 C CA . MET A 1 330 ? -22.081 7.651 14.555 1.00 97.38 330 MET A CA 1
ATOM 2604 C C . MET A 1 330 ? -22.469 8.965 13.865 1.00 97.38 330 MET A C 1
ATOM 2606 O O . MET A 1 330 ? -23.033 8.936 12.774 1.00 97.38 330 MET A O 1
ATOM 2610 N N . VAL A 1 331 ? -22.132 10.107 14.473 1.00 96.94 331 VAL A N 1
ATOM 2611 C CA . VAL A 1 331 ? -22.374 11.435 13.883 1.00 96.94 331 VAL A CA 1
ATOM 2612 C C . VAL A 1 331 ? -21.398 11.724 12.747 1.00 96.94 331 VAL A C 1
ATOM 2614 O O . VAL A 1 331 ? -21.808 12.228 11.709 1.00 96.94 331 VAL A O 1
ATOM 2617 N N . GLU A 1 332 ? -20.112 11.401 12.916 1.00 96.06 332 GLU A N 1
ATOM 2618 C CA . GLU A 1 332 ? -19.086 11.592 11.876 1.00 96.06 332 GLU A CA 1
ATOM 2619 C C . GLU A 1 332 ? -19.345 10.725 10.633 1.00 96.06 332 GLU A C 1
ATOM 2621 O O . GLU A 1 332 ? -18.959 11.101 9.530 1.00 96.06 332 GLU A O 1
ATOM 2626 N N . LYS A 1 333 ? -20.020 9.583 10.803 1.00 96.62 333 LYS A N 1
ATOM 2627 C CA . LYS A 1 333 ? -20.477 8.703 9.719 1.00 96.62 333 LYS A CA 1
ATOM 2628 C C . LYS A 1 333 ? -21.840 9.077 9.134 1.00 96.62 333 LYS A C 1
ATOM 2630 O O . LYS A 1 333 ? -22.303 8.375 8.244 1.00 96.62 333 LYS A O 1
ATOM 2635 N N . GLU A 1 334 ? -22.469 10.139 9.636 1.00 97.06 334 GLU A N 1
ATOM 2636 C CA . GLU A 1 334 ? -23.795 10.611 9.214 1.00 97.06 334 GLU A CA 1
ATOM 2637 C C . GLU A 1 334 ? -24.932 9.589 9.403 1.00 97.06 334 GLU A C 1
ATOM 2639 O O . GLU A 1 334 ? -26.011 9.755 8.842 1.00 97.06 334 GLU A O 1
ATOM 2644 N N . TYR A 1 335 ? -24.742 8.554 10.231 1.00 96.75 335 TYR A N 1
ATOM 2645 C CA . TYR A 1 335 ? -25.820 7.605 10.525 1.00 96.75 335 TYR A CA 1
ATOM 2646 C C . TYR A 1 335 ? -26.843 8.161 11.517 1.00 96.75 335 TYR A C 1
ATOM 2648 O O . TYR A 1 335 ? -28.000 7.753 11.514 1.00 96.75 335 TYR A O 1
ATOM 2656 N N . VAL A 1 336 ? -26.427 9.085 12.387 1.00 97.12 336 VAL A N 1
ATOM 2657 C CA . VAL A 1 336 ? -27.321 9.758 13.334 1.00 97.12 336 VAL A CA 1
ATOM 2658 C C . VAL A 1 336 ? -27.053 11.251 13.305 1.00 97.12 336 VAL A C 1
ATOM 2660 O O . VAL A 1 336 ? -25.919 11.699 13.477 1.00 97.12 336 VAL A O 1
ATOM 2663 N N . GLU A 1 337 ? -28.110 12.044 13.153 1.00 96.81 337 GLU A N 1
ATOM 2664 C CA . GLU A 1 337 ? -28.009 13.485 13.338 1.00 96.81 337 GLU A CA 1
ATOM 2665 C C . GLU A 1 337 ? -27.656 13.819 14.789 1.00 96.81 337 GLU A C 1
ATOM 2667 O O . GLU A 1 337 ? -28.268 13.317 15.737 1.00 96.81 337 GLU A O 1
ATOM 2672 N N . ARG A 1 338 ? -26.724 14.759 14.978 1.00 96.31 338 ARG A N 1
ATOM 2673 C CA . ARG A 1 338 ? -26.282 15.195 16.312 1.00 96.31 338 ARG A CA 1
ATOM 2674 C C . ARG A 1 338 ? -27.446 15.574 17.240 1.00 96.31 338 ARG A C 1
ATOM 2676 O O . ARG A 1 338 ? -27.408 15.238 18.415 1.00 96.31 338 ARG A O 1
ATOM 2683 N N . LYS A 1 339 ? -28.511 16.188 16.708 1.00 96.88 339 LYS A N 1
ATOM 2684 C CA . LYS A 1 339 ? -29.709 16.567 17.482 1.00 96.88 339 LYS A CA 1
ATOM 2685 C C . LYS A 1 339 ? -30.432 15.368 18.103 1.00 96.88 339 LYS A C 1
ATOM 2687 O O . LYS A 1 339 ? -30.866 15.452 19.248 1.00 96.88 339 LYS A O 1
ATOM 2692 N N . ILE A 1 340 ? -30.563 14.271 17.356 1.00 95.94 340 ILE A N 1
ATOM 2693 C CA . ILE A 1 340 ? -31.226 13.045 17.824 1.00 95.94 340 ILE A CA 1
ATOM 2694 C C . ILE A 1 340 ? -30.374 12.402 18.917 1.00 95.94 340 ILE A C 1
ATOM 2696 O O . ILE A 1 340 ? -30.882 12.025 19.973 1.00 95.94 340 ILE A O 1
ATOM 2700 N N . LEU A 1 341 ? -29.063 12.336 18.683 1.00 94.00 341 LEU A N 1
ATOM 2701 C CA . LEU A 1 341 ? -28.118 11.759 19.626 1.00 94.00 341 LEU A CA 1
ATOM 2702 C C . LEU A 1 341 ? -28.065 12.540 20.947 1.00 94.00 341 LEU A C 1
ATOM 2704 O O . LEU A 1 341 ? -28.116 11.930 22.012 1.00 94.00 341 LEU A O 1
ATOM 2708 N N . ASP A 1 342 ? -28.014 13.872 20.887 1.00 93.50 342 ASP A N 1
ATOM 2709 C CA . ASP A 1 342 ? -28.023 14.732 22.074 1.00 93.50 342 ASP A CA 1
ATOM 2710 C C . ASP A 1 342 ? -29.315 14.546 22.889 1.00 93.50 342 ASP A C 1
ATOM 2712 O O . ASP A 1 342 ? -29.264 14.491 24.120 1.00 93.50 342 ASP A O 1
ATOM 2716 N N . GLY A 1 343 ? -30.459 14.377 22.211 1.00 95.31 343 GLY A N 1
ATOM 2717 C CA . GLY A 1 343 ? -31.742 14.060 22.844 1.00 95.31 343 GLY A CA 1
ATOM 2718 C C . GLY A 1 343 ? -31.713 12.730 23.600 1.00 95.31 343 GLY A C 1
ATOM 2719 O O . GLY A 1 343 ? -32.067 12.684 24.777 1.00 95.31 343 GLY A O 1
ATOM 2720 N N . ILE A 1 344 ? -31.204 11.671 22.964 1.00 93.69 344 ILE A N 1
ATOM 2721 C CA . ILE A 1 344 ? -31.091 10.340 23.578 1.00 93.69 344 ILE A CA 1
ATOM 2722 C C . ILE A 1 344 ? -30.117 10.359 24.758 1.00 93.69 344 ILE A C 1
ATOM 2724 O O . ILE A 1 344 ? -30.425 9.827 25.822 1.00 93.69 344 ILE A O 1
ATOM 2728 N N . VAL A 1 345 ? -28.950 10.993 24.622 1.00 91.12 345 VAL A N 1
ATOM 2729 C CA . VAL A 1 345 ? -27.968 11.085 25.716 1.00 91.12 345 VAL A CA 1
ATOM 2730 C C . VAL A 1 345 ? -28.542 11.863 26.905 1.00 91.12 345 VAL A C 1
ATOM 2732 O O . VAL A 1 345 ? -28.331 11.465 28.053 1.00 91.12 345 VAL A O 1
ATOM 2735 N N . ALA A 1 346 ? -29.291 12.942 26.655 1.00 91.94 346 ALA A N 1
ATOM 2736 C CA . ALA A 1 346 ? -29.965 13.701 27.707 1.00 91.94 346 ALA A CA 1
ATOM 2737 C C . ALA A 1 346 ? -31.037 12.865 28.425 1.00 91.94 346 ALA A C 1
ATOM 2739 O O . ALA A 1 346 ? -31.078 12.858 29.657 1.00 91.94 346 ALA A O 1
ATOM 2740 N N . GLU A 1 347 ? -31.854 12.121 27.678 1.00 92.12 347 GLU A N 1
ATOM 2741 C CA . GLU A 1 347 ? -32.874 11.223 28.228 1.00 92.12 347 GLU A CA 1
ATOM 2742 C C . GLU A 1 347 ? -32.249 10.090 29.057 1.00 92.12 347 GLU A C 1
ATOM 2744 O O . GLU A 1 347 ? -32.694 9.806 30.170 1.00 92.12 347 GLU A O 1
ATOM 2749 N N . THR A 1 348 ? -31.142 9.518 28.576 1.00 89.94 348 THR A N 1
ATOM 2750 C CA . THR A 1 348 ? -30.404 8.454 29.270 1.00 89.94 348 THR A CA 1
ATOM 2751 C C . THR A 1 348 ? -29.859 8.945 30.617 1.00 89.94 348 THR A C 1
ATOM 2753 O O . THR A 1 348 ? -30.059 8.297 31.644 1.00 89.94 348 THR A O 1
ATOM 2756 N N . LYS A 1 349 ? -29.248 10.138 30.648 1.00 91.19 349 LYS A N 1
ATOM 2757 C CA . LYS A 1 349 ? -28.745 10.763 31.886 1.00 91.19 349 LYS A CA 1
ATOM 2758 C C . LYS A 1 349 ? -29.868 11.151 32.846 1.00 91.19 349 LYS A C 1
ATOM 2760 O O . LYS A 1 349 ? -29.710 11.020 34.060 1.00 91.19 349 LYS A O 1
ATOM 2765 N N . ALA A 1 350 ? -31.002 11.623 32.326 1.00 91.25 350 ALA A N 1
ATOM 2766 C CA . ALA A 1 350 ? -32.174 11.926 33.143 1.00 91.25 350 ALA A CA 1
ATOM 2767 C C . ALA A 1 350 ? -32.728 10.657 33.812 1.00 91.25 350 ALA A C 1
ATOM 2769 O O . ALA A 1 350 ? -33.055 10.679 35.000 1.00 91.25 350 ALA A O 1
ATOM 2770 N N . PHE A 1 351 ? -32.763 9.542 33.078 1.00 90.19 351 PHE A N 1
ATOM 2771 C CA . PHE A 1 351 ? -33.188 8.246 33.598 1.00 90.19 351 PHE A CA 1
ATOM 2772 C C . PHE A 1 351 ? -32.236 7.703 34.675 1.00 90.19 351 PHE A C 1
ATOM 2774 O O . PHE A 1 351 ? -32.691 7.280 35.739 1.00 90.19 351 PHE A O 1
ATOM 2781 N N . GLU A 1 352 ? -30.920 7.778 34.458 1.00 89.69 352 GLU A N 1
ATOM 2782 C CA . GLU A 1 352 ? -29.920 7.401 35.470 1.00 89.69 352 GLU A CA 1
ATOM 2783 C C . GLU A 1 352 ? -30.039 8.250 36.741 1.00 89.69 352 GLU A C 1
ATOM 2785 O O . GLU A 1 352 ? -29.991 7.726 37.858 1.00 89.69 352 GLU A O 1
ATOM 2790 N N . HIS A 1 353 ? -30.252 9.561 36.592 1.00 91.44 353 HIS A N 1
ATOM 2791 C CA . HIS A 1 353 ? -30.443 10.447 37.733 1.00 91.44 353 HIS A CA 1
ATOM 2792 C C . HIS A 1 353 ? -31.721 10.107 38.514 1.00 91.44 353 HIS A C 1
ATOM 2794 O O . HIS A 1 353 ? -31.689 10.044 39.745 1.00 91.44 353 HIS A O 1
ATOM 2800 N N . ALA A 1 354 ? -32.824 9.813 37.820 1.00 90.31 354 ALA A N 1
ATOM 2801 C CA . ALA A 1 354 ? -34.072 9.384 38.447 1.00 90.31 354 ALA A CA 1
ATOM 2802 C C . ALA A 1 354 ? -33.904 8.066 39.227 1.00 90.31 354 ALA A C 1
ATOM 2804 O O . ALA A 1 354 ? -34.355 7.971 40.372 1.00 90.31 354 ALA A O 1
ATOM 2805 N N . GLN A 1 355 ? -33.190 7.082 38.665 1.00 89.81 355 GLN A N 1
ATOM 2806 C CA . GLN A 1 355 ? -32.878 5.835 39.372 1.00 89.81 355 GLN A CA 1
ATOM 2807 C C . GLN A 1 355 ? -32.012 6.068 40.615 1.00 89.81 355 GLN A C 1
ATOM 2809 O O . GLN A 1 355 ? -32.282 5.491 41.671 1.00 89.81 355 GLN A O 1
ATOM 2814 N N . ALA A 1 356 ? -31.003 6.940 40.528 1.00 89.50 356 ALA A N 1
ATOM 2815 C CA . ALA A 1 356 ? -30.146 7.267 41.666 1.00 89.50 356 ALA A CA 1
ATOM 2816 C C . ALA A 1 356 ? -30.939 7.917 42.816 1.00 89.50 356 ALA A C 1
ATOM 2818 O O . ALA A 1 356 ? -30.749 7.560 43.982 1.00 89.50 356 ALA A O 1
ATOM 2819 N N . VAL A 1 357 ? -31.870 8.823 42.498 1.00 92.19 357 VAL A N 1
ATOM 2820 C CA . VAL A 1 357 ? -32.753 9.464 43.487 1.00 92.19 357 VAL A CA 1
ATOM 2821 C C . VAL A 1 357 ? -33.696 8.442 44.132 1.00 92.19 357 VAL A C 1
ATOM 2823 O O . VAL A 1 357 ? -33.863 8.437 45.355 1.00 92.19 357 VAL A O 1
ATOM 2826 N N . GLN A 1 358 ? -34.267 7.525 43.346 1.00 88.19 358 GLN A N 1
ATOM 2827 C CA . GLN A 1 358 ? -35.170 6.489 43.854 1.00 88.19 358 GLN A CA 1
ATOM 2828 C C . GLN A 1 358 ? -34.441 5.459 44.738 1.00 88.19 358 GLN A C 1
ATOM 2830 O O . GLN A 1 358 ? -34.966 5.052 45.778 1.00 88.19 358 GLN A O 1
ATOM 2835 N N . GLY A 1 359 ? -33.197 5.106 44.396 1.00 86.56 359 GLY A N 1
ATOM 2836 C CA . GLY A 1 359 ? -32.341 4.250 45.222 1.00 86.56 359 GLY A CA 1
ATOM 2837 C C . GLY A 1 359 ? -32.002 4.870 46.583 1.00 86.56 359 GLY A C 1
ATOM 2838 O O . GLY A 1 359 ? -32.039 4.186 47.607 1.00 86.56 359 GLY A O 1
ATOM 2839 N N . GLN A 1 360 ? -31.755 6.183 46.633 1.00 78.06 360 GLN A N 1
ATOM 2840 C CA . GLN A 1 360 ? -31.497 6.897 47.891 1.00 78.06 360 GLN A CA 1
ATOM 2841 C C . GLN A 1 360 ? -32.748 7.048 48.768 1.00 78.06 360 GLN A C 1
ATOM 2843 O O . GLN A 1 360 ? -32.641 7.005 49.996 1.00 78.06 360 GLN A O 1
ATOM 2848 N N . ALA A 1 361 ? -33.934 7.181 48.166 1.00 73.44 361 ALA A N 1
ATOM 2849 C CA . ALA A 1 361 ? -35.197 7.203 48.903 1.00 73.44 361 ALA A CA 1
ATOM 2850 C C . ALA A 1 361 ? -35.507 5.840 49.551 1.00 73.44 361 ALA A C 1
ATOM 2852 O O . ALA A 1 361 ? -35.978 5.792 50.688 1.00 73.44 361 ALA A O 1
ATOM 2853 N N . SER A 1 362 ? -35.171 4.733 48.878 1.00 63.19 362 SER A N 1
ATOM 2854 C CA . SER A 1 362 ? -35.350 3.382 49.424 1.00 63.19 362 SER A CA 1
ATOM 2855 C C . SER A 1 362 ? -34.332 3.031 50.517 1.00 63.19 362 SER A C 1
ATOM 2857 O O . SER A 1 362 ? -34.661 2.269 51.422 1.00 63.19 362 SER A O 1
ATOM 2859 N N . ALA A 1 363 ? -33.121 3.599 50.482 1.00 61.72 363 ALA A N 1
ATOM 2860 C CA . ALA A 1 363 ? -32.093 3.375 51.506 1.00 61.72 363 ALA A CA 1
ATOM 2861 C C . ALA A 1 363 ? -32.346 4.140 52.824 1.00 61.72 363 ALA A C 1
ATOM 2863 O O . ALA A 1 363 ? -31.714 3.847 53.837 1.00 61.72 363 ALA A O 1
ATOM 2864 N N . LYS A 1 364 ? -33.266 5.117 52.829 1.00 58.19 364 LYS A N 1
ATOM 2865 C CA . LYS A 1 364 ? -33.644 5.908 54.016 1.00 58.19 364 LYS A CA 1
ATOM 2866 C C . LYS A 1 364 ? -34.932 5.453 54.704 1.00 58.19 364 LYS A C 1
ATOM 2868 O O . LYS A 1 364 ? -35.305 6.056 55.709 1.00 58.19 364 LYS A O 1
ATOM 2873 N N . GLN A 1 365 ? -35.595 4.398 54.227 1.00 49.19 365 GLN A N 1
ATOM 2874 C CA . GLN A 1 365 ? -36.632 3.753 55.030 1.00 49.19 365 GLN A CA 1
ATOM 2875 C C . GLN A 1 365 ? -35.965 2.824 56.058 1.00 49.19 365 GLN A C 1
ATOM 2877 O O . GLN A 1 365 ? -35.272 1.889 55.653 1.00 49.19 365 GLN A O 1
ATOM 2882 N N . PRO A 1 366 ? -36.137 3.052 57.377 1.00 49.38 366 PRO A N 1
ATOM 2883 C CA . PRO A 1 366 ? -35.685 2.093 58.376 1.00 49.38 366 PRO A CA 1
ATOM 2884 C C . PRO A 1 366 ? -36.358 0.750 58.087 1.00 49.38 366 PRO A C 1
ATOM 2886 O O . PRO A 1 366 ? -37.550 0.702 57.771 1.00 49.38 366 PRO A O 1
ATOM 2889 N N . SER A 1 367 ? -35.587 -0.336 58.150 1.00 49.00 367 SER A N 1
ATOM 2890 C CA . SER A 1 367 ? -36.091 -1.684 57.912 1.00 49.00 367 SER A CA 1
ATOM 2891 C C . SER A 1 367 ? -37.380 -1.905 58.710 1.00 49.00 367 SER A C 1
ATOM 2893 O O . SER A 1 367 ? -37.425 -1.729 59.929 1.00 49.00 367 SER A O 1
ATOM 2895 N N . ARG A 1 368 ? -38.461 -2.294 58.021 1.00 49.19 368 ARG A N 1
ATOM 2896 C CA . ARG A 1 368 ? -39.767 -2.601 58.637 1.00 49.19 368 ARG A CA 1
ATOM 2897 C C . ARG A 1 368 ? -39.671 -3.657 59.752 1.00 49.19 368 ARG A C 1
ATOM 2899 O O . ARG A 1 368 ? -40.568 -3.727 60.584 1.00 49.19 368 ARG A O 1
ATOM 2906 N N . SER A 1 369 ? -38.577 -4.420 59.817 1.00 48.12 369 SER A N 1
ATOM 2907 C CA . SER A 1 369 ? -38.282 -5.346 60.913 1.00 48.12 369 SER A CA 1
ATOM 2908 C C . SER A 1 369 ? -37.936 -4.654 62.240 1.00 48.12 369 SER A C 1
ATOM 2910 O O . SER A 1 369 ? -38.214 -5.226 63.282 1.00 48.12 369 SER A O 1
ATOM 2912 N N . ALA A 1 370 ? -37.401 -3.426 62.241 1.00 53.69 370 ALA A N 1
ATOM 2913 C CA . ALA A 1 370 ? -37.120 -2.674 63.473 1.00 53.69 370 ALA A CA 1
ATOM 2914 C C . ALA A 1 370 ? -38.346 -1.896 63.997 1.00 53.69 370 ALA A C 1
ATOM 2916 O O . ALA A 1 370 ? -38.458 -1.622 65.188 1.00 53.69 370 ALA A O 1
ATOM 2917 N N . SER A 1 371 ? -39.292 -1.561 63.112 1.00 53.47 371 SER A N 1
ATOM 2918 C CA . SER A 1 371 ? -40.531 -0.850 63.466 1.00 53.47 371 SER A CA 1
ATOM 2919 C C . SER A 1 371 ? -41.618 -1.776 64.024 1.00 53.47 371 SER A C 1
ATOM 2921 O O . SER A 1 371 ? -42.392 -1.341 64.875 1.00 53.47 371 SER A O 1
ATOM 2923 N N . LEU A 1 372 ? -41.671 -3.042 63.593 1.00 53.78 372 LEU A N 1
ATOM 2924 C CA . LEU A 1 372 ? -42.617 -4.022 64.140 1.00 53.78 372 LEU A CA 1
ATOM 2925 C C . LEU A 1 372 ? -42.207 -4.527 65.534 1.00 53.78 372 LEU A C 1
ATOM 2927 O O . LEU A 1 372 ? -43.082 -4.773 66.359 1.00 53.78 372 LEU A O 1
ATOM 2931 N N . ASP A 1 373 ? -40.907 -4.579 65.837 1.00 52.91 373 ASP A N 1
ATOM 2932 C CA . ASP A 1 373 ? -40.390 -5.023 67.144 1.00 52.91 373 ASP A CA 1
ATOM 2933 C C . ASP A 1 373 ? -40.610 -3.989 68.270 1.00 52.91 373 ASP A C 1
ATOM 2935 O O . ASP A 1 373 ? -40.734 -4.346 69.443 1.00 52.91 373 ASP A O 1
ATOM 2939 N N . MET A 1 374 ? -40.725 -2.700 67.924 1.00 56.16 374 MET A N 1
ATOM 2940 C CA . MET A 1 374 ? -41.123 -1.643 68.867 1.00 56.16 374 MET A CA 1
ATOM 2941 C C . MET A 1 374 ? -42.640 -1.607 69.094 1.00 56.16 374 MET A C 1
ATOM 2943 O O . MET A 1 374 ? -43.076 -1.485 70.236 1.00 56.16 374 MET A O 1
ATOM 2947 N N . ALA A 1 375 ? -43.451 -1.806 68.050 1.00 52.97 375 ALA A N 1
ATOM 2948 C CA . ALA A 1 375 ? -44.910 -1.810 68.181 1.00 52.97 375 ALA A CA 1
ATOM 2949 C C . ALA A 1 375 ? -45.441 -3.040 68.949 1.00 52.97 375 ALA A C 1
ATOM 2951 O O . ALA A 1 375 ? -46.417 -2.930 69.690 1.00 52.97 375 ALA A O 1
ATOM 2952 N N . TYR A 1 376 ? -44.779 -4.201 68.849 1.00 50.03 376 TYR A N 1
ATOM 2953 C CA . TYR A 1 376 ? -45.172 -5.397 69.610 1.00 50.03 376 TYR A CA 1
ATOM 2954 C C . TYR A 1 376 ? -44.799 -5.327 71.102 1.00 50.03 376 TYR A C 1
ATOM 2956 O O . TYR A 1 376 ? -45.479 -5.932 71.932 1.00 50.03 376 TYR A O 1
ATOM 2964 N N . LYS A 1 377 ? -43.766 -4.555 71.472 1.00 54.59 377 LYS A N 1
ATOM 2965 C CA . LYS A 1 377 ? -43.397 -4.314 72.880 1.00 54.59 377 LYS A CA 1
ATOM 2966 C C . LYS A 1 377 ? -44.281 -3.285 73.580 1.00 54.59 377 LYS A C 1
ATOM 2968 O O . LYS A 1 377 ? -44.388 -3.325 74.802 1.00 54.59 377 LYS A O 1
ATOM 2973 N N . GLU A 1 378 ? -44.934 -2.402 72.833 1.00 50.44 378 GLU A N 1
ATOM 2974 C CA . GLU A 1 378 ? -45.795 -1.362 73.404 1.00 50.44 378 GLU A CA 1
ATOM 2975 C C . GLU A 1 378 ? -47.244 -1.842 73.619 1.00 50.44 378 GLU A C 1
ATOM 2977 O O . GLU A 1 378 ? -47.918 -1.378 74.535 1.00 50.44 378 GLU A O 1
ATOM 2982 N N . ILE A 1 379 ? -47.699 -2.851 72.863 1.00 51.00 379 ILE A N 1
ATOM 2983 C CA . ILE A 1 379 ? -49.052 -3.427 72.996 1.00 51.00 379 ILE A CA 1
ATOM 2984 C C . ILE A 1 379 ? -49.139 -4.491 74.111 1.00 51.00 379 ILE A C 1
ATOM 2986 O O . ILE A 1 379 ? -50.197 -4.665 74.709 1.00 51.00 379 ILE A O 1
ATOM 2990 N N . LEU A 1 380 ? -48.038 -5.163 74.467 1.00 46.12 380 LEU A N 1
ATOM 2991 C CA . LEU A 1 380 ? -48.015 -6.186 75.531 1.00 46.12 380 LEU A CA 1
ATOM 2992 C C . LEU A 1 380 ? -47.636 -5.649 76.929 1.00 46.12 380 LEU A C 1
ATOM 2994 O O . LEU A 1 380 ? -47.493 -6.432 77.864 1.00 46.12 380 LEU A O 1
ATOM 2998 N N . GLY A 1 381 ? -47.472 -4.330 77.089 1.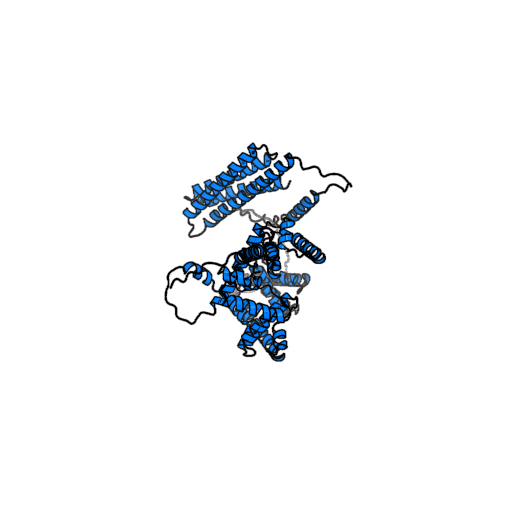00 47.41 381 GLY A N 1
ATOM 2999 C CA . GLY A 1 381 ? -46.894 -3.718 78.294 1.00 47.41 381 GLY A CA 1
ATOM 3000 C C . GLY A 1 381 ? -47.832 -2.924 79.211 1.00 47.41 381 GLY A C 1
ATOM 3001 O O . GLY A 1 381 ? -47.343 -2.338 80.175 1.00 47.41 381 GLY A O 1
ATOM 3002 N N . ARG A 1 382 ? -49.145 -2.850 78.959 1.00 41.44 382 ARG A N 1
ATOM 3003 C CA . ARG A 1 382 ? -50.071 -2.099 79.831 1.00 41.44 382 ARG A CA 1
ATOM 3004 C C . ARG A 1 382 ? -51.378 -2.848 80.070 1.00 41.44 382 ARG A C 1
ATOM 3006 O O . ARG A 1 382 ? -52.353 -2.666 79.351 1.00 41.44 382 ARG A O 1
ATOM 3013 N N . SER A 1 383 ? -51.391 -3.650 81.131 1.00 39.47 383 SER A N 1
ATOM 3014 C CA . SER A 1 383 ? -52.610 -4.022 81.847 1.00 39.47 383 SER A CA 1
ATOM 3015 C C . SER A 1 383 ? -52.570 -3.404 83.243 1.00 39.47 383 SER A C 1
ATOM 3017 O O . SER A 1 383 ? -51.719 -3.799 84.035 1.00 39.47 383 SER A O 1
ATOM 3019 N N . SER A 1 384 ? -53.467 -2.458 83.511 1.00 39.66 384 SER A N 1
ATOM 3020 C CA . SER A 1 384 ? -54.328 -2.363 84.704 1.00 39.66 384 SER A CA 1
ATOM 3021 C C . SER A 1 384 ? -54.739 -0.909 84.959 1.00 39.66 384 SER A C 1
ATOM 3023 O O . SER A 1 384 ? -53.910 -0.007 84.888 1.00 39.66 384 SER A O 1
ATOM 3025 N N . ASP A 1 385 ? -56.027 -0.756 85.284 1.00 36.56 385 ASP A N 1
ATOM 3026 C CA . ASP A 1 385 ? -56.684 0.389 85.933 1.00 36.56 385 ASP A CA 1
ATOM 3027 C C . ASP A 1 385 ? -56.850 1.662 85.078 1.00 36.56 385 ASP A C 1
ATOM 3029 O O . ASP A 1 385 ? -55.941 2.096 84.386 1.00 36.56 385 ASP A O 1
ATOM 3033 N N . SER A 1 386 ? -57.961 2.394 85.054 1.00 37.16 386 SER A N 1
ATOM 3034 C CA . SER A 1 386 ? -59.336 2.265 85.548 1.00 37.16 386 SER A CA 1
ATOM 3035 C C . SER A 1 386 ? -60.072 3.531 85.064 1.00 37.16 386 SER A C 1
ATOM 3037 O O . SER A 1 386 ? -59.467 4.598 85.078 1.00 37.16 386 SER A O 1
ATOM 3039 N N . GLN A 1 387 ? -61.360 3.400 84.735 1.00 33.41 387 GLN A N 1
ATOM 3040 C CA . GLN A 1 387 ? -62.437 4.405 84.839 1.00 33.41 387 GLN A CA 1
ATOM 3041 C C . GLN A 1 387 ? -62.419 5.745 84.059 1.00 33.41 387 GLN A C 1
ATOM 3043 O O . GLN A 1 387 ? -61.542 6.584 84.204 1.00 33.41 387 GLN A O 1
ATOM 3048 N N . ASP A 1 388 ? -63.551 5.919 83.359 1.00 34.62 388 ASP A N 1
ATOM 3049 C CA . ASP A 1 388 ? -64.452 7.082 83.269 1.00 34.62 388 ASP A CA 1
ATOM 3050 C C . ASP A 1 388 ? -63.984 8.415 82.650 1.00 34.62 388 ASP A C 1
ATOM 3052 O O . ASP A 1 388 ? -62.984 9.007 83.039 1.00 34.62 388 ASP A O 1
ATOM 3056 N N . GLY A 1 389 ? -64.843 8.969 81.780 1.00 34.91 389 GLY A N 1
ATOM 3057 C CA . GLY A 1 389 ? -64.991 10.423 81.645 1.00 34.91 389 GLY A CA 1
ATOM 3058 C C . GLY A 1 389 ? -65.085 10.974 80.223 1.00 34.91 389 GLY A C 1
ATOM 3059 O O . GLY A 1 389 ? -64.134 10.921 79.456 1.00 34.91 389 GLY A O 1
ATOM 3060 N N . GLU A 1 390 ? -66.245 11.549 79.918 1.00 35.94 390 GLU A N 1
ATOM 3061 C CA . GLU A 1 390 ? -66.610 12.346 78.742 1.00 35.94 390 GLU A CA 1
ATOM 3062 C C . GLU A 1 390 ? -65.739 13.608 78.552 1.00 35.94 390 GLU A C 1
ATOM 3064 O O . GLU A 1 390 ? -65.114 14.084 79.499 1.00 35.94 390 GLU A O 1
ATOM 3069 N N . GLY A 1 391 ? -65.785 14.234 77.366 1.00 33.59 391 GLY A N 1
ATOM 3070 C CA . GLY A 1 391 ? -65.418 15.652 77.242 1.00 33.59 391 GLY A CA 1
ATOM 3071 C C . GLY A 1 391 ? -64.963 16.123 75.863 1.00 33.59 391 GLY A C 1
ATOM 3072 O O . GLY A 1 391 ? -63.899 15.756 75.382 1.00 33.59 391 GLY A O 1
ATOM 3073 N N . GLU A 1 392 ? -65.778 16.983 75.259 1.00 33.75 392 GLU A N 1
ATOM 3074 C CA . GLU A 1 392 ? -65.571 17.710 74.006 1.00 33.75 392 GLU A CA 1
ATOM 3075 C C . GLU A 1 392 ? -64.408 18.732 74.017 1.00 33.75 392 GLU A C 1
ATOM 3077 O O . GLU A 1 392 ? -63.946 19.181 75.062 1.00 33.75 392 GLU A O 1
ATOM 3082 N N . ALA A 1 393 ? -64.108 19.210 72.799 1.00 33.94 393 ALA A N 1
ATOM 3083 C CA . ALA A 1 393 ? -63.796 20.601 72.429 1.00 33.94 393 ALA A CA 1
ATOM 3084 C C . ALA A 1 393 ? -62.352 20.960 72.003 1.00 33.94 393 ALA A C 1
ATOM 3086 O O . ALA A 1 393 ? -61.394 20.887 72.759 1.00 33.94 393 ALA A O 1
ATOM 3087 N N . GLN A 1 394 ? -62.290 21.425 70.742 1.00 32.12 394 GLN A N 1
ATOM 3088 C CA . GLN A 1 394 ? -61.661 22.656 70.226 1.00 32.12 394 GLN A CA 1
ATOM 3089 C C . GLN A 1 394 ? -60.247 23.065 70.681 1.00 32.12 394 GLN A C 1
ATOM 3091 O O . GLN A 1 394 ? -59.972 23.233 71.860 1.00 32.12 394 GLN A O 1
ATOM 3096 N N . GLY A 1 395 ? -59.423 23.492 69.711 1.00 31.39 395 GLY A N 1
ATOM 3097 C CA . GLY A 1 395 ? -58.424 24.531 69.997 1.00 31.39 395 GLY A CA 1
ATOM 3098 C C . GLY A 1 395 ? -57.182 24.564 69.115 1.00 31.39 395 GLY A C 1
ATOM 3099 O O . GLY A 1 395 ? -56.101 24.170 69.528 1.00 31.39 395 GLY A O 1
ATOM 3100 N N . GLU A 1 396 ? -57.334 25.109 67.912 1.00 34.06 396 GLU A N 1
ATOM 3101 C CA . GLU A 1 396 ? -56.368 25.990 67.242 1.00 34.06 396 GLU A CA 1
ATOM 3102 C C . GLU A 1 396 ? -55.246 26.619 68.118 1.00 34.06 396 GLU A C 1
ATOM 3104 O O . GLU A 1 396 ? -55.547 27.356 69.053 1.00 34.06 396 GLU A O 1
ATOM 3109 N N . ARG A 1 397 ? -53.968 26.506 67.702 1.00 33.44 397 ARG A N 1
ATOM 3110 C CA . ARG A 1 397 ? -53.094 27.624 67.234 1.00 33.44 397 ARG A CA 1
ATOM 3111 C C . ARG A 1 397 ? -51.590 27.315 67.311 1.00 33.44 397 ARG A C 1
ATOM 3113 O O . ARG A 1 397 ? -51.034 27.033 68.360 1.00 33.44 397 ARG A O 1
ATOM 3120 N N . ARG A 1 398 ? -50.950 27.515 66.150 1.00 39.38 398 ARG A N 1
ATOM 3121 C CA . ARG A 1 398 ? -49.704 28.267 65.876 1.00 39.38 398 ARG A CA 1
ATOM 3122 C C . ARG A 1 398 ? -48.705 28.439 67.034 1.00 39.38 398 ARG A C 1
ATOM 3124 O O . ARG A 1 398 ? -49.014 29.117 67.999 1.00 39.38 398 ARG A O 1
ATOM 3131 N N . THR A 1 399 ? -47.429 28.137 66.780 1.00 36.59 399 THR A N 1
ATOM 3132 C CA . THR A 1 399 ? -46.397 29.194 66.696 1.00 36.59 399 THR A CA 1
ATOM 3133 C C . THR A 1 399 ? -45.127 28.729 65.981 1.00 36.59 399 THR A C 1
ATOM 3135 O O . THR A 1 399 ? -44.595 27.645 66.180 1.00 36.59 399 THR A O 1
ATOM 3138 N N . SER A 1 400 ? -44.661 29.630 65.127 1.00 35.34 400 SER A N 1
ATOM 3139 C CA . SER A 1 400 ? -43.376 29.709 64.446 1.00 35.34 400 SER A CA 1
ATOM 3140 C C . SER A 1 400 ? -42.277 30.299 65.343 1.00 35.34 400 SER A C 1
ATOM 3142 O O . SER A 1 400 ? -42.528 31.329 65.964 1.00 35.34 400 SER A O 1
ATOM 3144 N N . LYS A 1 401 ? -41.053 29.757 65.280 1.00 35.41 401 LYS A N 1
ATOM 3145 C CA . LYS A 1 401 ? -39.733 30.406 65.520 1.00 35.41 401 LYS A CA 1
ATOM 3146 C C . LYS A 1 401 ? -38.721 29.555 64.727 1.00 35.41 401 LYS A C 1
ATOM 3148 O O . LYS A 1 401 ? -38.688 28.356 64.956 1.00 35.41 401 LYS A O 1
ATOM 3153 N N . ARG A 1 402 ? -38.043 29.948 63.639 1.00 31.53 402 ARG A N 1
ATOM 3154 C CA . ARG A 1 402 ? -37.177 31.092 63.261 1.00 31.53 402 ARG A CA 1
ATOM 3155 C C . ARG A 1 402 ? -35.953 31.333 64.170 1.00 31.53 402 ARG A C 1
ATOM 3157 O O . ARG A 1 402 ? -36.122 31.895 65.244 1.00 31.53 402 ARG A O 1
ATOM 3164 N N . LEU A 1 403 ? -34.784 31.027 63.568 1.00 32.16 403 LEU A N 1
ATOM 3165 C CA . LEU A 1 403 ? -33.430 31.620 63.696 1.00 32.16 403 LEU A CA 1
ATOM 3166 C C . LEU A 1 403 ? -32.660 31.251 64.990 1.00 32.16 403 LEU A C 1
ATOM 3168 O O . LEU A 1 403 ? -33.246 31.253 66.060 1.00 32.16 403 LEU A O 1
ATOM 3172 N N . ASP A 1 404 ? -31.373 30.878 64.999 1.00 33.44 404 ASP A N 1
ATOM 3173 C CA . ASP A 1 404 ? -30.249 31.228 64.111 1.00 33.44 404 ASP A CA 1
ATOM 3174 C C . ASP A 1 404 ? -29.031 30.259 64.278 1.00 33.44 404 ASP A C 1
ATOM 3176 O O . ASP A 1 404 ? -29.085 29.352 65.113 1.00 33.44 404 ASP A O 1
ATOM 3180 N N . PRO A 1 405 ? -27.947 30.412 63.480 1.00 49.06 405 PRO A N 1
ATOM 3181 C CA . PRO A 1 405 ? -26.928 29.396 63.205 1.00 49.06 405 PRO A CA 1
ATOM 3182 C C . PRO A 1 405 ? -25.657 29.532 64.056 1.00 49.06 405 PRO A C 1
ATOM 3184 O O . PRO A 1 405 ? -25.297 30.618 64.507 1.00 49.06 405 PRO A O 1
ATOM 3187 N N . LEU A 1 406 ? -24.882 28.447 64.159 1.00 31.17 406 LEU A N 1
ATOM 3188 C CA . LEU A 1 406 ? -23.499 28.502 64.633 1.00 31.17 406 LEU A CA 1
ATOM 3189 C C . LEU A 1 406 ? -22.537 27.781 63.674 1.00 31.17 406 LEU A C 1
ATOM 3191 O O . LEU A 1 406 ? -22.625 26.578 63.437 1.00 31.17 406 LEU A O 1
ATOM 3195 N N . ARG A 1 407 ? -21.615 28.601 63.143 1.00 31.41 407 ARG A N 1
ATOM 3196 C CA . ARG A 1 407 ? -20.168 28.375 62.917 1.00 31.41 407 ARG A CA 1
ATOM 3197 C C . ARG A 1 407 ? -19.596 27.242 63.795 1.00 31.41 407 ARG A C 1
ATOM 3199 O O . ARG A 1 407 ? -20.025 27.093 64.926 1.00 31.41 407 ARG A O 1
ATOM 3206 N N . SER A 1 408 ? -18.562 26.476 63.459 1.00 33.97 408 SER A N 1
ATOM 3207 C CA . SER A 1 408 ? -17.467 26.569 62.483 1.00 33.97 408 SER A CA 1
ATOM 3208 C C . SER A 1 408 ? -16.616 25.304 62.643 1.00 33.97 408 SER A C 1
ATOM 3210 O O . SER A 1 408 ? -16.345 24.933 63.782 1.00 33.97 408 SER A O 1
ATOM 3212 N N . ALA A 1 409 ? -16.092 24.732 61.558 1.00 28.84 409 ALA A N 1
ATOM 3213 C CA . ALA A 1 409 ? -14.841 23.968 61.592 1.00 28.84 409 ALA A CA 1
ATOM 3214 C C . ALA A 1 409 ? -14.240 23.850 60.177 1.00 28.84 409 ALA A C 1
ATOM 3216 O O . ALA A 1 409 ? -14.817 23.230 59.290 1.00 28.84 409 ALA A O 1
ATOM 3217 N N . ALA A 1 410 ? -13.077 24.471 59.980 1.00 32.66 410 ALA A N 1
ATOM 3218 C CA . ALA A 1 410 ? -12.077 24.096 58.971 1.00 32.66 410 ALA A CA 1
ATOM 3219 C C . ALA A 1 410 ? -11.318 22.832 59.486 1.00 32.66 410 ALA A C 1
ATOM 3221 O O . ALA A 1 410 ? -11.474 22.553 60.679 1.00 32.66 410 ALA A O 1
ATOM 3222 N N . PRO A 1 411 ? -10.452 22.104 58.723 1.00 45.03 411 PRO A N 1
ATOM 3223 C CA . PRO A 1 411 ? -9.606 22.624 57.636 1.00 45.03 411 PRO A CA 1
ATOM 3224 C C . PRO A 1 411 ? -9.236 21.658 56.469 1.00 45.03 411 PRO A C 1
ATOM 3226 O O . PRO A 1 411 ? -9.619 20.495 56.438 1.00 45.03 411 PRO A O 1
ATOM 3229 N N . ARG A 1 412 ? -8.363 22.186 55.585 1.00 29.50 412 ARG A N 1
ATOM 3230 C CA . ARG A 1 412 ? -7.371 21.538 54.681 1.00 29.50 412 ARG A CA 1
ATOM 3231 C C . ARG A 1 412 ? -7.701 21.391 53.185 1.00 29.50 412 ARG A C 1
ATOM 3233 O O . ARG A 1 412 ? -8.273 20.417 52.726 1.00 29.50 412 ARG A O 1
ATOM 3240 N N . SER A 1 413 ? -7.212 22.401 52.455 1.00 37.81 413 SER A N 1
ATOM 3241 C CA . SER A 1 413 ? -6.366 22.349 51.245 1.00 37.81 413 SER A CA 1
ATOM 3242 C C . SER A 1 413 ? -6.436 21.122 50.326 1.00 37.81 413 SER A C 1
ATOM 3244 O O . SER A 1 413 ? -6.044 20.021 50.706 1.00 37.81 413 SER A O 1
ATOM 3246 N N . GLY A 1 414 ? -6.724 21.381 49.051 1.00 28.31 414 GLY A N 1
ATOM 3247 C CA . GLY A 1 414 ? -6.502 20.433 47.964 1.00 28.31 414 GLY A CA 1
ATOM 3248 C C . GLY A 1 414 ? -6.840 21.042 46.609 1.00 28.31 414 GLY A C 1
ATOM 3249 O O . GLY A 1 414 ? -7.861 20.717 46.016 1.00 28.31 414 GLY A O 1
ATOM 3250 N N . SER A 1 415 ? -5.999 21.965 46.151 1.00 38.69 415 SER A N 1
ATOM 3251 C CA . SER A 1 415 ? -6.045 22.629 44.848 1.00 38.69 415 SER A CA 1
ATOM 3252 C C . SER A 1 415 ? -6.174 21.615 43.707 1.00 38.69 415 SER A C 1
ATOM 3254 O O . SER A 1 415 ? -5.218 20.916 43.379 1.00 38.69 415 SER A O 1
ATOM 3256 N N . ARG A 1 416 ? -7.358 21.524 43.095 1.00 34.22 416 ARG A N 1
ATOM 3257 C CA . ARG A 1 416 ? -7.598 20.680 41.912 1.00 34.22 416 ARG A CA 1
ATOM 3258 C C . ARG A 1 416 ? -8.630 21.268 40.950 1.00 34.22 416 ARG A C 1
ATOM 3260 O O . ARG A 1 416 ? -9.338 20.532 40.290 1.00 34.22 416 ARG A O 1
ATOM 3267 N N . TRP A 1 417 ? -8.724 22.590 40.863 1.00 34.41 417 TRP A N 1
ATOM 3268 C CA . TRP A 1 417 ? -9.589 23.273 39.900 1.00 34.41 417 TRP A CA 1
ATOM 3269 C C . TRP A 1 417 ? -8.878 24.546 39.441 1.00 34.41 417 TRP A C 1
ATOM 3271 O O . TRP A 1 417 ? -8.975 25.554 40.117 1.00 34.41 417 TRP A O 1
ATOM 3281 N N . ILE A 1 418 ? -8.061 24.425 38.388 1.00 32.97 418 ILE A N 1
ATOM 3282 C CA . ILE A 1 418 ? -7.646 25.411 37.358 1.00 32.97 418 ILE A CA 1
ATOM 3283 C C . ILE A 1 418 ? -6.645 24.632 36.481 1.00 32.97 418 ILE A C 1
ATOM 3285 O O . ILE A 1 418 ? -5.439 24.727 36.662 1.00 32.97 418 ILE A O 1
ATOM 3289 N N . VAL A 1 419 ? -7.137 23.748 35.606 1.00 32.59 419 VAL A N 1
ATOM 3290 C CA . VAL A 1 419 ? -6.322 23.148 34.516 1.00 32.59 419 VAL A CA 1
ATOM 3291 C C . VAL A 1 419 ? -7.114 23.024 33.199 1.00 32.59 419 VAL A C 1
ATOM 3293 O O . VAL A 1 419 ? -6.532 22.766 32.156 1.00 32.59 419 VAL A O 1
ATOM 3296 N N . TRP A 1 420 ? -8.424 23.286 33.163 1.00 35.22 420 TRP A N 1
ATOM 3297 C CA . TRP A 1 420 ? -9.243 22.966 31.981 1.00 35.22 420 TRP A CA 1
ATOM 3298 C C . TRP A 1 420 ? -9.573 24.121 31.021 1.00 35.22 420 TRP A C 1
ATOM 3300 O O . TRP A 1 420 ? -10.408 23.960 30.140 1.00 35.22 420 TRP A O 1
ATOM 3310 N N . THR A 1 421 ? -8.880 25.260 31.098 1.00 35.81 421 THR A N 1
ATOM 3311 C CA . THR A 1 421 ? -9.077 26.383 30.152 1.00 35.81 421 THR A CA 1
ATOM 3312 C C . THR A 1 421 ? -7.836 26.772 29.340 1.00 35.81 421 THR A C 1
ATOM 3314 O O . THR A 1 421 ? -7.870 27.765 28.622 1.00 35.81 421 THR A O 1
ATOM 3317 N N . ALA A 1 422 ? -6.762 25.973 29.368 1.00 29.75 422 ALA A N 1
ATOM 3318 C CA . ALA A 1 422 ? -5.548 26.233 28.579 1.00 29.75 422 ALA A CA 1
ATOM 3319 C C . ALA A 1 422 ? -5.483 25.471 27.235 1.00 29.75 422 ALA A C 1
ATOM 3321 O O . ALA A 1 422 ? -4.698 25.830 26.363 1.00 29.75 422 ALA A O 1
ATOM 3322 N N . ALA A 1 423 ? -6.332 24.460 27.015 1.00 31.00 423 ALA A N 1
ATOM 3323 C CA . ALA A 1 423 ? -6.288 23.639 25.797 1.00 31.00 423 ALA A CA 1
ATOM 3324 C C . ALA A 1 423 ? -6.945 24.300 24.564 1.00 31.00 423 ALA A C 1
ATOM 3326 O O . ALA A 1 423 ? -6.668 23.909 23.434 1.00 31.00 423 ALA A O 1
ATOM 3327 N N . GLY A 1 424 ? -7.776 25.330 24.760 1.00 30.39 424 GLY A N 1
ATOM 3328 C CA . GLY A 1 424 ? -8.446 26.053 23.669 1.00 30.39 424 GLY A CA 1
ATOM 3329 C C . GLY A 1 424 ? -7.613 27.171 23.030 1.00 30.39 424 GLY A C 1
ATOM 3330 O O . GLY A 1 424 ? -7.904 27.580 21.912 1.00 30.39 424 GLY A O 1
ATOM 3331 N N . LEU A 1 425 ? -6.560 27.648 23.703 1.00 32.62 425 LEU A N 1
ATOM 3332 C CA . LEU A 1 425 ? -5.729 28.755 23.209 1.00 32.62 425 LEU A CA 1
ATOM 3333 C C . LEU A 1 425 ? -4.549 28.278 22.340 1.00 32.62 425 LEU A C 1
ATOM 3335 O O . LEU A 1 425 ? -3.944 29.067 21.626 1.00 32.62 425 LEU A O 1
ATOM 3339 N N . VAL A 1 426 ? -4.226 26.982 22.375 1.00 37.03 426 VAL A N 1
ATOM 3340 C CA . VAL A 1 426 ? -3.086 26.400 21.641 1.00 37.03 426 VAL A CA 1
ATOM 3341 C C . VAL A 1 426 ? -3.439 26.098 20.176 1.00 37.03 426 VAL A C 1
ATOM 3343 O O . VAL A 1 426 ? -2.560 26.107 19.318 1.00 37.03 426 VAL A O 1
ATOM 3346 N N . LEU A 1 427 ? -4.725 25.921 19.850 1.00 34.94 427 LEU A N 1
ATOM 3347 C CA . LEU A 1 427 ? -5.176 25.632 18.481 1.00 34.94 427 LEU A CA 1
ATOM 3348 C C . LEU A 1 427 ? -5.489 26.884 17.643 1.00 34.94 427 LEU A C 1
ATOM 3350 O O . LEU A 1 427 ? -5.450 26.806 16.419 1.00 34.94 427 LEU A O 1
ATOM 3354 N N . SER A 1 428 ? -5.713 28.053 18.254 1.00 33.78 428 SER A N 1
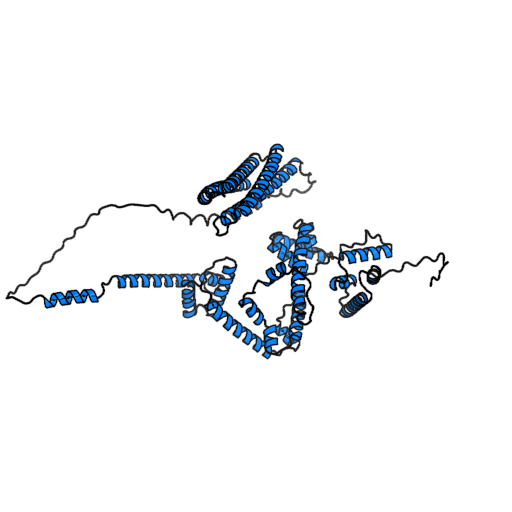ATOM 3355 C CA . SER A 1 428 ? -5.890 29.317 17.514 1.00 33.78 428 SER A CA 1
ATOM 3356 C C . SER A 1 428 ? -4.565 29.999 17.146 1.00 33.78 428 SER A C 1
ATOM 3358 O O . SER A 1 428 ? -4.509 30.771 16.192 1.00 33.78 428 SER A O 1
ATOM 3360 N N . VAL A 1 429 ? -3.472 29.675 17.846 1.00 36.75 429 VAL A N 1
ATOM 3361 C CA . VAL A 1 429 ? -2.147 30.295 17.648 1.00 36.75 429 VAL A CA 1
ATOM 3362 C C . VAL A 1 429 ? -1.348 29.628 16.515 1.00 36.75 429 VAL A C 1
ATOM 3364 O O . VAL A 1 429 ? -0.520 30.280 15.881 1.00 36.75 429 VAL A O 1
ATOM 3367 N N . GLY A 1 430 ? -1.641 28.365 16.182 1.00 34.06 430 GLY A N 1
ATOM 3368 C CA . GLY A 1 430 ? -1.020 27.660 15.049 1.00 34.06 430 GLY A CA 1
ATOM 3369 C C . GLY A 1 430 ? -1.417 28.214 13.673 1.00 34.06 430 GLY A C 1
ATOM 3370 O O . GLY A 1 430 ? -0.597 28.226 12.760 1.00 34.06 430 GLY A O 1
ATOM 3371 N N . ALA A 1 431 ? -2.637 28.745 13.537 1.00 39.28 431 ALA A N 1
ATOM 3372 C CA . ALA A 1 431 ? -3.116 29.358 12.295 1.00 39.28 431 ALA A CA 1
ATOM 3373 C C . ALA A 1 431 ? -2.538 30.771 12.067 1.00 39.28 431 ALA A C 1
ATOM 3375 O O . ALA A 1 431 ? -2.269 31.154 10.931 1.00 39.28 431 ALA A O 1
ATOM 3376 N N . GLY A 1 432 ? -2.276 31.526 13.142 1.00 32.62 432 GLY A N 1
ATOM 3377 C CA . GLY A 1 432 ? -1.687 32.870 13.054 1.00 32.62 432 GLY A CA 1
ATOM 3378 C C . GLY A 1 432 ? -0.221 32.877 12.603 1.00 32.62 432 GLY A C 1
ATOM 3379 O O . GLY A 1 432 ? 0.200 33.789 11.900 1.00 32.62 432 GLY A O 1
ATOM 3380 N N . LEU A 1 433 ? 0.541 31.832 12.943 1.00 36.88 433 LEU A N 1
ATOM 3381 C CA . LEU A 1 433 ? 1.946 31.664 12.542 1.00 36.88 433 LEU A CA 1
ATOM 3382 C C . LEU A 1 433 ? 2.118 31.327 11.053 1.00 36.88 433 LEU A C 1
ATOM 3384 O O . LEU A 1 433 ? 3.089 31.764 10.443 1.00 36.88 433 LEU A O 1
ATOM 3388 N N . LEU A 1 434 ? 1.158 30.610 10.460 1.00 41.94 434 LEU A N 1
ATOM 3389 C CA . LEU A 1 434 ? 1.131 30.342 9.018 1.00 41.94 434 LEU A CA 1
ATOM 3390 C C . LEU A 1 434 ? 0.680 31.575 8.221 1.00 41.94 434 LEU A C 1
ATOM 3392 O O . LEU A 1 434 ? 1.233 31.846 7.162 1.00 41.94 434 LEU A O 1
ATOM 3396 N N . ALA A 1 435 ? -0.247 32.376 8.760 1.00 39.81 435 ALA A N 1
ATOM 3397 C CA . ALA A 1 435 ? -0.666 33.635 8.140 1.00 39.81 435 ALA A CA 1
ATOM 3398 C C . ALA A 1 435 ? 0.425 34.725 8.193 1.00 39.81 435 ALA A C 1
ATOM 3400 O O . ALA A 1 435 ? 0.572 35.496 7.248 1.00 39.81 435 ALA A O 1
ATOM 3401 N N . TRP A 1 436 ? 1.225 34.779 9.264 1.00 43.88 436 TRP A N 1
ATOM 3402 C CA . TRP A 1 436 ? 2.317 35.752 9.393 1.00 43.88 436 TRP A CA 1
ATOM 3403 C C . TRP A 1 436 ? 3.522 35.415 8.499 1.00 43.88 436 TRP A C 1
ATOM 3405 O O . TRP A 1 436 ? 4.085 36.312 7.877 1.00 43.88 436 TRP A O 1
ATOM 3415 N N . ALA A 1 437 ? 3.855 34.127 8.337 1.00 46.97 437 ALA A N 1
ATOM 3416 C CA . ALA A 1 437 ? 4.858 33.681 7.363 1.00 46.97 437 ALA A CA 1
ATOM 3417 C C . ALA A 1 437 ? 4.431 33.936 5.901 1.00 46.97 437 ALA A C 1
ATOM 3419 O O . ALA A 1 437 ? 5.287 34.126 5.042 1.00 46.97 437 ALA A O 1
ATOM 3420 N N . PHE A 1 438 ? 3.121 33.985 5.632 1.00 41.88 438 PHE A N 1
ATOM 3421 C CA . PHE A 1 438 ? 2.556 34.308 4.317 1.00 41.88 438 PHE A CA 1
ATOM 3422 C C . PHE A 1 438 ? 2.539 35.822 4.028 1.00 41.88 438 PHE A C 1
ATOM 3424 O O . PHE A 1 438 ? 2.722 36.227 2.887 1.00 41.88 438 PHE A O 1
ATOM 3431 N N . LEU A 1 439 ? 2.371 36.670 5.052 1.00 42.69 439 LEU A N 1
ATOM 3432 C CA . LEU A 1 439 ? 2.348 38.137 4.906 1.00 42.69 439 LEU A CA 1
ATOM 3433 C C . LEU A 1 439 ? 3.735 38.796 4.984 1.00 42.69 439 LEU A C 1
ATOM 3435 O O . LEU A 1 439 ? 3.930 39.870 4.431 1.00 42.69 439 LEU A O 1
ATOM 3439 N N . ALA A 1 440 ? 4.720 38.166 5.632 1.00 43.44 440 ALA A N 1
ATOM 3440 C CA . ALA A 1 440 ? 6.101 38.666 5.659 1.00 43.44 440 ALA A CA 1
ATOM 3441 C C . ALA A 1 440 ? 6.871 38.413 4.343 1.00 43.44 440 ALA A C 1
ATOM 3443 O O . ALA A 1 440 ? 8.002 38.874 4.190 1.00 43.44 440 ALA A O 1
ATOM 3444 N N . GLY A 1 441 ? 6.259 37.691 3.399 1.00 40.38 441 GLY A N 1
ATOM 3445 C CA . GLY A 1 441 ? 6.736 37.477 2.036 1.00 40.38 441 GLY A CA 1
ATOM 3446 C C . GLY A 1 441 ? 6.002 38.345 1.013 1.00 40.38 441 GLY A C 1
ATOM 3447 O O . GLY A 1 441 ? 5.583 37.829 -0.018 1.00 40.38 441 GLY A O 1
ATOM 3448 N N . GLU A 1 442 ? 5.806 39.641 1.274 1.00 34.00 442 GLU A N 1
ATOM 3449 C CA . GLU A 1 442 ? 5.407 40.565 0.206 1.00 34.00 442 GLU A CA 1
ATOM 3450 C C . GLU A 1 442 ? 6.582 40.734 -0.764 1.00 34.00 442 GLU A C 1
ATOM 3452 O O . GLU A 1 442 ? 7.591 41.383 -0.474 1.00 34.00 442 GLU A O 1
ATOM 3457 N N . GLY A 1 443 ? 6.459 40.072 -1.916 1.00 39.94 443 GLY A N 1
ATOM 3458 C CA . GLY A 1 443 ? 7.341 40.262 -3.056 1.00 39.94 443 GLY A CA 1
ATOM 3459 C C . GLY A 1 443 ? 7.314 41.720 -3.529 1.00 39.94 443 GLY A C 1
ATOM 3460 O O . GLY A 1 443 ? 6.285 42.391 -3.412 1.00 39.94 443 GLY A O 1
ATOM 3461 N N . PRO A 1 444 ? 8.435 42.239 -4.056 1.00 38.56 444 PRO A N 1
ATOM 3462 C CA . PRO A 1 444 ? 8.455 43.575 -4.624 1.00 38.56 444 PRO A CA 1
ATOM 3463 C C . PRO A 1 444 ? 7.450 43.649 -5.777 1.00 38.56 444 PRO A C 1
ATOM 3465 O O . PRO A 1 444 ? 7.428 42.781 -6.649 1.00 38.56 444 PRO A O 1
ATOM 3468 N N . ALA A 1 445 ? 6.616 44.689 -5.745 1.00 38.22 445 ALA A N 1
ATOM 3469 C CA . ALA A 1 445 ? 5.673 45.021 -6.800 1.00 38.22 445 ALA A CA 1
ATOM 3470 C C . ALA A 1 445 ? 6.361 44.986 -8.172 1.00 38.22 445 ALA A C 1
ATOM 3472 O O . ALA A 1 445 ? 7.459 45.521 -8.339 1.00 38.22 445 ALA A O 1
ATOM 3473 N N . GLU A 1 446 ? 5.690 44.346 -9.128 1.00 44.84 446 GLU A N 1
ATOM 3474 C CA . GLU A 1 446 ? 6.094 44.233 -10.523 1.00 44.84 446 GLU A CA 1
ATOM 3475 C C . GLU A 1 446 ? 6.467 45.611 -11.091 1.00 44.84 446 GLU A C 1
ATOM 3477 O O . GLU A 1 446 ? 5.620 46.471 -11.333 1.00 44.84 446 GLU A O 1
ATOM 3482 N N . GLY A 1 447 ? 7.768 45.818 -11.277 1.00 37.78 447 GLY A N 1
ATOM 3483 C CA . GLY A 1 447 ? 8.337 46.887 -12.080 1.00 37.78 447 GLY A CA 1
ATOM 3484 C C . GLY A 1 447 ? 9.165 46.242 -13.180 1.00 37.78 447 GLY A C 1
ATOM 3485 O O . GLY A 1 447 ? 10.187 45.615 -12.906 1.00 37.78 447 GLY A O 1
ATOM 3486 N N . GLU A 1 448 ? 8.689 46.349 -14.417 1.00 45.56 448 GLU A N 1
ATOM 3487 C CA . GLU A 1 448 ? 9.357 45.833 -15.606 1.00 45.56 448 GLU A CA 1
ATOM 3488 C C . GLU A 1 448 ? 10.794 46.373 -15.734 1.00 45.56 448 GLU A C 1
ATOM 3490 O O . GLU A 1 448 ? 11.024 47.580 -15.766 1.00 45.56 448 GLU A O 1
ATOM 3495 N N . GLY A 1 449 ? 11.749 45.453 -15.900 1.00 51.69 449 GLY A N 1
ATOM 3496 C CA . GLY A 1 449 ? 13.024 45.704 -16.575 1.00 51.69 449 GLY A CA 1
ATOM 3497 C C . GLY A 1 449 ? 14.221 46.097 -15.700 1.00 51.69 449 GLY A C 1
ATOM 3498 O O . GLY A 1 449 ? 14.392 47.256 -15.341 1.00 51.69 449 GLY A O 1
ATOM 3499 N N . GLY A 1 450 ? 15.160 45.156 -15.522 1.00 49.00 450 GLY A N 1
ATOM 3500 C CA . GLY A 1 450 ? 16.578 45.479 -15.299 1.00 49.00 450 GLY A CA 1
ATOM 3501 C C . GLY A 1 450 ? 17.299 44.646 -14.234 1.00 49.00 450 GLY A C 1
ATOM 3502 O O . GLY A 1 450 ? 17.061 44.827 -13.051 1.00 49.00 450 GLY A O 1
ATOM 3503 N N . GLY A 1 451 ? 18.223 43.788 -14.694 1.00 50.31 451 GLY A N 1
ATOM 3504 C CA . GLY A 1 451 ? 19.378 43.202 -13.988 1.00 50.31 451 GLY A CA 1
ATOM 3505 C C . GLY A 1 451 ? 19.318 43.054 -12.463 1.00 50.31 451 GLY A C 1
ATOM 3506 O O . GLY A 1 451 ? 19.605 43.996 -11.732 1.00 50.31 451 GLY A O 1
ATOM 3507 N N . GLU A 1 452 ? 19.078 41.829 -12.000 1.00 42.81 452 GLU A N 1
ATOM 3508 C CA . GLU A 1 452 ? 19.103 41.450 -10.585 1.00 42.81 452 GLU A CA 1
ATOM 3509 C C . GLU A 1 452 ? 20.518 41.634 -9.977 1.00 42.81 452 GLU A C 1
ATOM 3511 O O . GLU A 1 452 ? 21.483 41.027 -10.459 1.00 42.81 452 GLU A O 1
ATOM 3516 N N . PRO A 1 453 ? 20.704 42.478 -8.942 1.00 58.91 453 PRO A N 1
ATOM 3517 C CA . PRO A 1 453 ? 22.000 42.642 -8.293 1.00 58.91 453 PRO A CA 1
ATOM 3518 C C . PRO A 1 453 ? 22.292 41.454 -7.367 1.00 58.91 453 PRO A C 1
ATOM 3520 O O . PRO A 1 453 ? 21.473 41.075 -6.532 1.00 58.91 453 PRO A O 1
ATOM 3523 N N . ALA A 1 454 ? 23.495 40.884 -7.483 1.00 56.19 454 ALA A N 1
ATOM 3524 C CA . ALA A 1 454 ? 23.949 39.798 -6.619 1.00 56.19 454 ALA A CA 1
ATOM 3525 C C . ALA A 1 454 ? 23.811 40.173 -5.124 1.00 56.19 454 ALA A C 1
ATOM 3527 O O . ALA A 1 454 ? 24.209 41.276 -4.732 1.00 56.19 454 ALA A O 1
ATOM 3528 N N . PRO A 1 455 ? 23.286 39.272 -4.270 1.00 54.50 455 PRO A N 1
ATOM 3529 C CA . PRO A 1 455 ? 23.046 39.571 -2.864 1.00 54.50 455 PRO A CA 1
ATOM 3530 C C . PRO A 1 455 ? 24.354 39.924 -2.154 1.00 54.50 455 PRO A C 1
ATOM 3532 O O . PRO A 1 455 ? 25.348 39.198 -2.254 1.00 54.50 455 PRO A O 1
ATOM 3535 N N . GLN A 1 456 ? 24.337 41.044 -1.426 1.00 67.88 456 GLN A N 1
ATOM 3536 C CA . GLN A 1 456 ? 25.494 41.560 -0.698 1.00 67.88 456 GLN A CA 1
ATOM 3537 C C . GLN A 1 456 ? 26.057 40.496 0.270 1.00 67.88 456 GLN A C 1
ATOM 3539 O O . GLN A 1 456 ? 25.285 39.771 0.908 1.00 67.88 456 GLN A O 1
ATOM 3544 N N . PRO A 1 457 ? 27.392 40.394 0.418 1.00 67.19 457 PRO A N 1
ATOM 3545 C CA . PRO A 1 457 ? 28.047 39.344 1.208 1.00 67.19 457 PRO A CA 1
ATOM 3546 C C . PRO A 1 457 ? 27.593 39.301 2.678 1.00 67.19 457 PRO A C 1
ATOM 3548 O O . PRO A 1 457 ? 27.570 38.230 3.285 1.00 67.19 457 PRO A O 1
ATOM 3551 N N . GLU A 1 458 ? 27.141 40.428 3.233 1.00 70.50 458 GLU A N 1
ATOM 3552 C CA . GLU A 1 458 ? 26.602 40.506 4.595 1.00 70.50 458 GLU A CA 1
ATOM 3553 C C . GLU A 1 458 ? 25.290 39.725 4.783 1.00 70.50 458 GLU A C 1
ATOM 3555 O O . GLU A 1 458 ? 25.054 39.154 5.851 1.00 70.50 458 GLU A O 1
ATOM 3560 N N . ALA A 1 459 ? 24.445 39.643 3.749 1.00 72.69 459 ALA A N 1
ATOM 3561 C CA . ALA A 1 459 ? 23.185 38.901 3.812 1.00 72.69 459 ALA A CA 1
ATOM 3562 C C . ALA A 1 459 ? 23.426 37.384 3.871 1.00 72.69 459 ALA A C 1
ATOM 3564 O O . ALA A 1 459 ? 22.743 36.668 4.606 1.00 72.69 459 ALA A O 1
ATOM 3565 N N . ARG A 1 460 ? 24.457 36.896 3.163 1.00 74.81 460 ARG A N 1
ATOM 3566 C CA . ARG A 1 460 ? 24.857 35.480 3.193 1.00 74.81 460 ARG A CA 1
ATOM 3567 C C . ARG A 1 460 ? 25.391 35.069 4.567 1.00 74.81 460 ARG A C 1
ATOM 3569 O O . ARG A 1 460 ? 24.991 34.024 5.074 1.00 74.81 460 ARG A O 1
ATOM 3576 N N . GLY A 1 461 ? 26.210 35.915 5.198 1.00 81.56 461 GLY A N 1
ATOM 3577 C CA . GLY A 1 461 ? 26.736 35.653 6.543 1.00 81.56 461 GLY A CA 1
ATOM 3578 C C . GLY A 1 461 ? 25.642 35.570 7.614 1.00 81.56 461 GLY A C 1
ATOM 3579 O O . GLY A 1 461 ? 25.671 34.680 8.464 1.00 81.56 461 GLY A O 1
ATOM 3580 N N . LYS A 1 462 ? 24.627 36.444 7.547 1.00 80.31 462 LYS A N 1
ATOM 3581 C CA . LYS A 1 462 ? 23.483 36.417 8.478 1.00 80.31 462 LYS A CA 1
ATOM 3582 C C . LYS A 1 462 ? 22.623 35.161 8.309 1.00 80.31 462 LYS A C 1
ATOM 3584 O O . LYS A 1 462 ? 22.272 34.542 9.311 1.00 80.31 462 LYS A O 1
ATOM 3589 N N . ALA A 1 463 ? 22.334 34.759 7.071 1.00 77.75 463 ALA A N 1
ATOM 3590 C CA . ALA A 1 463 ? 21.547 33.557 6.791 1.00 77.75 463 ALA A CA 1
ATOM 3591 C C . ALA A 1 463 ? 22.261 32.271 7.249 1.00 77.75 463 ALA A C 1
ATOM 3593 O O . ALA A 1 463 ? 21.634 31.372 7.810 1.00 77.75 463 ALA A O 1
ATOM 3594 N N . GLU A 1 464 ? 23.581 32.183 7.063 1.00 82.25 464 GLU A N 1
ATOM 3595 C CA . GLU A 1 464 ? 24.362 31.039 7.541 1.00 82.25 464 GLU A CA 1
ATOM 3596 C C . GLU A 1 464 ? 24.414 30.982 9.076 1.00 82.25 464 GLU A C 1
ATOM 3598 O O . GLU A 1 464 ? 24.221 29.915 9.663 1.00 82.25 464 GLU A O 1
ATOM 3603 N N . ALA A 1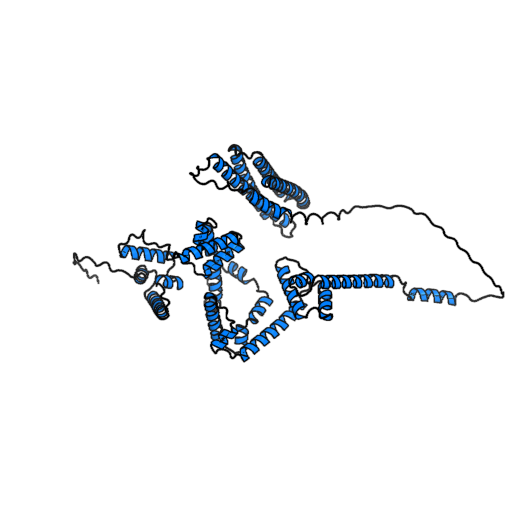 465 ? 24.596 32.128 9.741 1.00 80.00 465 ALA A N 1
ATOM 3604 C CA . ALA A 1 465 ? 24.556 32.214 11.199 1.00 80.00 465 ALA A CA 1
ATOM 3605 C C . ALA A 1 465 ? 23.193 31.782 11.770 1.00 80.00 465 ALA A C 1
ATOM 3607 O O . ALA A 1 465 ? 23.145 31.043 12.753 1.00 80.00 465 ALA A O 1
ATOM 3608 N N . GLN A 1 466 ? 22.089 32.180 11.127 1.00 80.44 466 GLN A N 1
ATOM 3609 C CA . GLN A 1 466 ? 20.737 31.760 11.506 1.00 80.44 466 GLN A CA 1
ATOM 3610 C C . GLN A 1 466 ? 20.533 30.249 11.352 1.00 80.44 466 GLN A C 1
ATOM 3612 O O . GLN A 1 466 ? 19.999 29.617 12.263 1.00 80.44 466 GLN A O 1
ATOM 3617 N N . ARG A 1 467 ? 21.006 29.648 10.251 1.00 83.06 467 ARG A N 1
ATOM 3618 C CA . ARG A 1 467 ? 20.948 28.188 10.056 1.00 83.06 467 ARG A CA 1
ATOM 3619 C C . ARG A 1 467 ? 21.725 27.443 11.139 1.00 83.06 467 ARG A C 1
ATOM 3621 O O . ARG A 1 467 ? 21.188 26.527 11.752 1.00 83.06 467 ARG A O 1
ATOM 3628 N N . ARG A 1 468 ? 22.948 27.886 11.447 1.00 83.44 468 ARG A N 1
ATOM 3629 C CA . ARG A 1 468 ? 23.768 27.273 12.505 1.00 83.44 468 ARG A CA 1
ATOM 3630 C C . ARG A 1 468 ? 23.128 27.405 13.890 1.00 83.44 468 ARG A C 1
ATOM 3632 O O . ARG A 1 468 ? 23.186 26.462 14.675 1.00 83.44 468 ARG A O 1
ATOM 3639 N N . LEU A 1 469 ? 22.493 28.539 14.193 1.00 79.94 469 LEU A N 1
ATOM 3640 C CA . LEU A 1 469 ? 21.738 28.717 15.440 1.00 79.94 469 LEU A CA 1
ATOM 3641 C C . LEU A 1 469 ? 20.512 27.792 15.510 1.00 79.94 469 LEU A C 1
ATOM 3643 O O . LEU A 1 469 ? 20.269 27.196 16.559 1.00 79.94 469 LEU A O 1
ATOM 3647 N N . ALA A 1 470 ? 19.776 27.628 14.407 1.00 79.56 470 ALA A N 1
ATOM 3648 C CA . ALA A 1 470 ? 18.645 26.705 14.334 1.00 79.56 470 ALA A CA 1
ATOM 3649 C C . ALA A 1 470 ? 19.083 25.244 14.549 1.00 79.56 470 ALA A C 1
ATOM 3651 O O . ALA A 1 470 ? 18.454 24.524 15.328 1.00 79.56 470 ALA A O 1
ATOM 3652 N N . ASP A 1 471 ? 20.203 24.834 13.947 1.00 84.69 471 ASP A N 1
ATOM 3653 C CA . ASP A 1 471 ? 20.782 23.499 14.133 1.00 84.69 471 ASP A CA 1
ATOM 3654 C C . ASP A 1 471 ? 21.198 23.252 15.590 1.00 84.69 471 ASP A C 1
ATOM 3656 O O . ASP A 1 471 ? 20.894 22.200 16.160 1.00 84.69 471 ASP A O 1
ATOM 3660 N N . LEU A 1 472 ? 21.857 24.228 16.228 1.00 82.81 472 LEU A N 1
ATOM 3661 C CA . LEU A 1 472 ? 22.239 24.142 17.642 1.00 82.81 472 LEU A CA 1
ATOM 3662 C C . LEU A 1 472 ? 21.015 24.013 18.556 1.00 82.81 472 LEU A C 1
ATOM 3664 O O . LEU A 1 472 ? 21.034 23.223 19.503 1.00 82.81 472 LEU A O 1
ATOM 3668 N N . PHE A 1 473 ? 19.931 24.728 18.253 1.00 80.38 473 PHE A N 1
ATOM 3669 C CA . PHE A 1 473 ? 18.681 24.626 19.003 1.00 80.38 473 PHE A CA 1
ATOM 3670 C C . PHE A 1 473 ? 17.993 23.265 18.809 1.00 80.38 473 PHE A C 1
ATOM 3672 O O . PHE A 1 473 ? 17.501 22.670 19.772 1.00 80.38 473 PHE A O 1
ATOM 3679 N N . GLY A 1 474 ? 18.016 22.728 17.585 1.00 81.88 474 GLY A N 1
ATOM 3680 C CA . GLY A 1 474 ? 17.544 21.376 17.282 1.00 81.88 474 GLY A CA 1
ATOM 3681 C C . GLY A 1 474 ? 18.288 20.308 18.088 1.00 81.88 474 GLY A C 1
ATOM 3682 O O . GLY A 1 474 ? 17.652 19.460 18.718 1.00 81.88 474 GLY A O 1
ATOM 3683 N N . ARG A 1 475 ? 19.623 20.406 18.160 1.00 86.00 475 ARG A N 1
ATOM 3684 C CA . ARG A 1 475 ? 20.453 19.517 18.991 1.00 86.00 475 ARG A CA 1
ATOM 3685 C C . ARG A 1 475 ? 20.143 19.669 20.483 1.00 86.00 475 ARG A C 1
ATOM 3687 O O . ARG A 1 475 ? 19.993 18.673 21.181 1.00 86.00 475 ARG A O 1
ATOM 3694 N N . ALA A 1 476 ? 19.973 20.892 20.988 1.00 78.81 476 ALA A N 1
ATOM 3695 C CA . ALA A 1 476 ? 19.613 21.107 22.393 1.00 78.81 476 ALA A CA 1
ATOM 3696 C C . ALA A 1 476 ? 18.271 20.437 22.763 1.00 78.81 476 ALA A C 1
ATOM 3698 O O . ALA A 1 476 ? 18.144 19.849 23.840 1.00 78.81 476 ALA A O 1
ATOM 3699 N N . ARG A 1 477 ? 17.280 20.457 21.857 1.00 79.75 477 ARG A N 1
ATOM 3700 C CA . ARG A 1 477 ? 16.003 19.743 22.043 1.00 79.75 477 ARG A CA 1
ATOM 3701 C C . ARG A 1 477 ? 16.168 18.222 22.047 1.00 79.75 477 ARG A C 1
ATOM 3703 O O . ARG A 1 477 ? 15.543 17.567 22.881 1.00 79.75 477 ARG A O 1
ATOM 3710 N N . SER A 1 478 ? 16.981 17.657 21.151 1.00 85.00 478 SER A N 1
ATOM 3711 C CA . SER A 1 478 ? 17.202 16.204 21.119 1.00 85.00 478 SER A CA 1
ATOM 3712 C C . SER A 1 478 ? 17.920 15.708 22.374 1.00 85.00 478 SER A C 1
ATOM 3714 O O . SER A 1 478 ? 17.511 14.707 22.956 1.00 85.00 478 SER A O 1
ATOM 3716 N N . GLU A 1 479 ? 18.931 16.440 22.846 1.00 87.38 479 GLU A N 1
ATOM 3717 C CA . GLU A 1 479 ? 19.655 16.097 24.077 1.00 87.38 479 GLU A CA 1
ATOM 3718 C C . GLU A 1 479 ? 18.755 16.215 25.322 1.00 87.38 479 GLU A C 1
ATOM 3720 O O . GLU A 1 479 ? 18.797 15.369 26.216 1.00 87.38 479 GLU A O 1
ATOM 3725 N N . ARG A 1 480 ? 17.842 17.197 25.358 1.00 83.06 480 ARG A N 1
ATOM 3726 C CA . ARG A 1 480 ? 16.797 17.275 26.395 1.00 83.06 480 ARG A CA 1
ATOM 3727 C C . ARG A 1 480 ? 15.891 16.040 26.397 1.00 83.06 480 ARG A C 1
ATOM 3729 O O . ARG A 1 480 ? 15.568 15.533 27.470 1.00 83.06 480 ARG A O 1
ATOM 3736 N N . ALA A 1 481 ? 15.467 15.569 25.224 1.00 83.19 481 ALA A N 1
ATOM 3737 C CA . ALA A 1 481 ? 14.629 14.376 25.116 1.00 83.19 481 ALA A CA 1
ATOM 3738 C C . ALA A 1 481 ? 15.360 13.122 25.629 1.00 83.19 481 ALA A C 1
ATOM 3740 O O . ALA A 1 481 ? 14.765 12.330 26.359 1.00 83.19 481 ALA A O 1
ATOM 3741 N N . ALA A 1 482 ? 16.658 12.993 25.336 1.00 84.81 482 ALA A N 1
ATOM 3742 C CA . ALA A 1 482 ? 17.489 11.903 25.845 1.00 84.81 482 ALA A CA 1
ATOM 3743 C C . ALA A 1 482 ? 17.606 11.923 27.383 1.00 84.81 482 ALA A C 1
ATOM 3745 O O . ALA A 1 482 ? 17.439 10.889 28.032 1.00 84.81 482 ALA A O 1
ATOM 3746 N N . LEU A 1 483 ? 17.814 13.097 27.993 1.00 83.56 483 LEU A N 1
ATOM 3747 C CA . LEU A 1 483 ? 17.830 13.230 29.458 1.00 83.56 483 LEU A CA 1
ATOM 3748 C C . LEU A 1 483 ? 16.463 12.920 30.088 1.00 83.56 483 LEU A C 1
ATOM 3750 O O . LEU A 1 483 ? 16.408 12.330 31.168 1.00 83.56 483 LEU A O 1
ATOM 3754 N N . GLN A 1 484 ? 15.362 13.279 29.419 1.00 84.81 484 GLN A N 1
ATOM 3755 C CA . GLN A 1 484 ? 14.010 12.959 29.883 1.00 84.81 484 GLN A CA 1
ATOM 3756 C C . GLN A 1 484 ? 13.744 11.448 29.858 1.00 84.81 484 GLN A C 1
ATOM 3758 O O . GLN A 1 484 ? 13.167 10.930 30.808 1.00 84.81 484 GLN A O 1
ATOM 3763 N N . GLU A 1 485 ? 14.211 10.733 28.831 1.00 87.56 485 GLU A N 1
ATOM 3764 C CA . GLU A 1 485 ? 14.105 9.269 28.758 1.00 87.56 485 GLU A CA 1
ATOM 3765 C C . GLU A 1 485 ? 14.822 8.598 29.939 1.00 87.56 485 GLU A C 1
ATOM 3767 O O . GLU A 1 485 ? 14.273 7.694 30.570 1.00 87.56 485 GLU A O 1
ATOM 3772 N N . VAL A 1 486 ? 16.026 9.073 30.282 1.00 86.75 486 VAL A N 1
ATOM 3773 C CA . VAL A 1 486 ? 16.775 8.576 31.448 1.00 86.75 486 VAL A CA 1
ATOM 3774 C C . VAL A 1 486 ? 16.006 8.834 32.746 1.00 86.75 486 VAL A C 1
ATOM 3776 O O . VAL A 1 486 ? 15.953 7.960 33.613 1.00 86.75 486 VAL A O 1
ATOM 3779 N N . LEU A 1 487 ? 15.371 10.001 32.869 1.00 82.25 487 LEU A N 1
ATOM 3780 C CA . LEU A 1 487 ? 14.570 10.357 34.038 1.00 82.25 487 LEU A CA 1
ATOM 3781 C C . LEU A 1 487 ? 13.305 9.498 34.177 1.00 82.25 487 LEU A C 1
ATOM 3783 O O . LEU A 1 487 ? 12.967 9.042 35.265 1.00 82.25 487 LEU A O 1
ATOM 3787 N N . ASP A 1 488 ? 12.601 9.255 33.074 1.00 84.81 488 ASP A N 1
ATOM 3788 C CA . ASP A 1 488 ? 11.382 8.445 33.078 1.00 84.81 488 ASP A CA 1
ATOM 3789 C C . ASP A 1 488 ? 11.699 6.959 33.322 1.00 84.81 488 ASP A C 1
ATOM 3791 O O . ASP A 1 488 ? 10.880 6.212 33.869 1.00 84.81 488 ASP A O 1
ATOM 3795 N N . ALA A 1 489 ? 12.902 6.520 32.941 1.00 86.44 489 ALA A N 1
ATOM 3796 C CA . ALA A 1 489 ? 13.406 5.186 33.227 1.00 86.44 489 ALA A CA 1
ATOM 3797 C C . ALA A 1 489 ? 13.813 5.008 34.700 1.00 86.44 489 ALA A C 1
ATOM 3799 O O . ALA A 1 489 ? 13.649 3.906 35.224 1.00 86.44 489 ALA A O 1
ATOM 3800 N N . SER A 1 490 ? 14.268 6.061 35.395 1.00 83.94 490 SER A N 1
ATOM 3801 C CA . SER A 1 490 ? 14.772 5.950 36.776 1.00 83.94 490 SER A CA 1
ATOM 3802 C C . SER A 1 490 ? 13.708 5.557 37.807 1.00 83.94 490 SER A C 1
ATOM 3804 O O . SER A 1 490 ? 14.047 5.149 38.913 1.00 83.94 490 SER A O 1
ATOM 3806 N N . GLY A 1 491 ? 12.420 5.668 37.464 1.00 79.44 491 GLY A N 1
ATOM 3807 C CA . GLY A 1 491 ? 11.305 5.211 38.301 1.00 79.44 491 GLY A CA 1
ATOM 3808 C C . GLY A 1 491 ? 10.872 3.759 38.063 1.00 79.44 491 GLY A C 1
ATOM 3809 O O . GLY A 1 491 ? 9.951 3.291 38.733 1.00 79.44 491 GLY A O 1
ATOM 3810 N N . ARG A 1 492 ? 11.472 3.046 37.099 1.00 87.69 492 ARG A N 1
ATOM 3811 C CA . ARG A 1 492 ? 11.051 1.690 36.715 1.00 87.69 492 ARG A CA 1
ATOM 3812 C C . ARG A 1 492 ? 11.833 0.615 37.486 1.00 87.69 492 ARG A C 1
ATOM 3814 O O . ARG A 1 492 ? 13.036 0.772 37.699 1.00 87.69 492 ARG A O 1
ATOM 3821 N N . PRO A 1 493 ? 11.193 -0.505 37.875 1.00 82.38 493 PRO A N 1
ATOM 3822 C CA . PRO A 1 493 ? 11.914 -1.649 38.425 1.00 82.38 493 PRO A CA 1
ATOM 3823 C C . PRO A 1 493 ? 12.895 -2.202 37.380 1.00 82.38 493 PRO A C 1
ATOM 3825 O O . PRO A 1 493 ? 12.531 -2.364 36.217 1.00 82.38 493 PRO A O 1
ATOM 3828 N N . GLY A 1 494 ? 14.137 -2.476 37.792 1.00 88.38 494 GLY A N 1
ATOM 3829 C CA . GLY A 1 494 ? 15.204 -2.933 36.891 1.00 88.38 494 GLY A CA 1
ATOM 3830 C C . GLY A 1 494 ? 15.986 -1.815 36.188 1.00 88.38 494 GLY A C 1
ATOM 3831 O O . GLY A 1 494 ? 16.660 -2.086 35.199 1.00 88.38 494 GLY A O 1
ATOM 3832 N N . PHE A 1 495 ? 15.903 -0.569 36.667 1.00 89.38 495 PHE A N 1
ATOM 3833 C CA . PHE A 1 495 ? 16.710 0.536 36.150 1.00 89.38 495 PHE A CA 1
ATOM 3834 C C . PHE A 1 495 ? 18.216 0.278 36.323 1.00 89.38 495 PHE A C 1
ATOM 3836 O O . PHE A 1 495 ? 18.716 0.168 37.444 1.00 89.38 495 PHE A O 1
ATOM 3843 N N . ASP A 1 496 ? 18.940 0.219 35.204 1.00 92.44 496 ASP A N 1
ATOM 3844 C CA . ASP A 1 496 ? 20.398 0.114 35.180 1.00 92.44 496 ASP A CA 1
ATOM 3845 C C . ASP A 1 496 ? 21.031 1.508 35.317 1.00 92.44 496 ASP A C 1
ATOM 3847 O O . ASP A 1 496 ? 21.149 2.277 34.356 1.00 92.44 496 ASP A O 1
ATOM 3851 N N . ALA A 1 497 ? 21.443 1.832 36.544 1.00 85.00 497 ALA A N 1
ATOM 3852 C CA . ALA A 1 497 ? 22.070 3.107 36.868 1.00 85.00 497 ALA A CA 1
ATOM 3853 C C . ALA A 1 497 ? 23.402 3.332 36.127 1.00 85.00 497 ALA A C 1
ATOM 3855 O O . ALA A 1 497 ? 23.746 4.481 35.844 1.00 85.00 497 ALA A O 1
ATOM 3856 N N . ALA A 1 498 ? 24.140 2.270 35.779 1.00 84.19 498 ALA A N 1
ATOM 3857 C CA . ALA A 1 498 ? 25.412 2.387 35.068 1.00 84.19 498 ALA A CA 1
ATOM 3858 C C . ALA A 1 498 ? 25.187 2.746 33.593 1.00 84.19 498 ALA A C 1
ATOM 3860 O O . ALA A 1 498 ? 25.822 3.668 33.074 1.00 84.19 498 ALA A O 1
ATOM 3861 N N . ALA A 1 499 ? 24.224 2.091 32.938 1.00 88.88 499 ALA A N 1
ATOM 3862 C CA . ALA A 1 499 ? 23.821 2.437 31.575 1.00 88.88 499 ALA A CA 1
ATOM 3863 C C . ALA A 1 499 ? 23.256 3.868 31.492 1.00 88.88 499 ALA A C 1
ATOM 3865 O O . ALA A 1 499 ? 23.575 4.623 30.569 1.00 88.88 499 ALA A O 1
ATOM 3866 N N . ALA A 1 500 ? 22.462 4.273 32.488 1.00 86.62 500 ALA A N 1
ATOM 3867 C CA . ALA A 1 500 ? 21.945 5.632 32.599 1.00 86.62 500 ALA A CA 1
ATOM 3868 C C . ALA A 1 500 ? 23.057 6.677 32.788 1.00 86.62 500 ALA A C 1
ATOM 3870 O O . ALA A 1 500 ? 23.047 7.705 32.110 1.00 86.62 500 ALA A O 1
ATOM 3871 N N . ALA A 1 501 ? 24.044 6.406 33.649 1.00 82.69 501 ALA A N 1
ATOM 3872 C CA . ALA A 1 501 ? 25.207 7.273 33.828 1.00 82.69 501 ALA A CA 1
ATOM 3873 C C . ALA A 1 501 ? 26.000 7.443 32.520 1.00 82.69 501 ALA A C 1
ATOM 3875 O O . ALA A 1 501 ? 26.403 8.560 32.191 1.00 82.69 501 ALA A O 1
ATOM 3876 N N . GLY A 1 502 ? 26.155 6.364 31.742 1.00 88.75 502 GLY A N 1
ATOM 3877 C CA . GLY A 1 502 ? 26.770 6.400 30.413 1.00 88.75 502 GLY A CA 1
ATOM 3878 C C . GLY A 1 502 ? 26.033 7.331 29.446 1.00 88.75 502 GLY A C 1
ATOM 3879 O O . GLY A 1 502 ? 26.649 8.232 28.876 1.00 88.75 502 GLY A O 1
ATOM 3880 N N . LYS A 1 503 ? 24.704 7.185 29.330 1.00 89.56 503 LYS A N 1
ATOM 3881 C CA . LYS A 1 503 ? 23.861 8.060 28.490 1.00 89.56 503 LYS A CA 1
ATOM 3882 C C . LYS A 1 503 ? 23.949 9.533 28.911 1.00 89.56 503 LYS A C 1
ATOM 3884 O O . LYS A 1 503 ? 24.063 10.416 28.061 1.00 89.56 503 LYS A O 1
ATOM 3889 N N . VAL A 1 504 ? 23.926 9.815 30.216 1.00 87.50 504 VAL A N 1
ATOM 3890 C CA . VAL A 1 504 ? 24.046 11.187 30.746 1.00 87.50 504 VAL A CA 1
ATOM 3891 C C . VAL A 1 504 ? 25.429 11.775 30.446 1.00 87.50 504 VAL A C 1
ATOM 3893 O O . VAL A 1 504 ? 25.523 12.940 30.061 1.00 87.50 504 VAL A O 1
ATOM 3896 N N . GLY A 1 505 ? 26.495 10.979 30.570 1.00 87.00 505 GLY A N 1
ATOM 3897 C CA . GLY A 1 505 ? 27.859 11.386 30.222 1.00 87.00 505 GLY A CA 1
ATOM 3898 C C . GLY A 1 505 ? 28.022 11.722 28.737 1.00 87.00 505 GLY A C 1
ATOM 3899 O O . GLY A 1 505 ? 28.612 12.747 28.395 1.00 87.00 505 GLY A O 1
ATOM 3900 N N . GLU A 1 506 ? 27.441 10.910 27.852 1.00 90.06 506 GLU A N 1
ATOM 3901 C CA . GLU A 1 506 ? 27.442 11.178 26.411 1.00 90.06 506 GLU A CA 1
ATOM 3902 C C . GLU A 1 506 ? 26.671 12.464 26.074 1.00 90.06 506 GLU A C 1
ATOM 3904 O O . GLU A 1 506 ? 27.177 13.324 25.349 1.00 90.06 506 GLU A O 1
ATOM 3909 N N . THR A 1 507 ? 25.490 12.638 26.674 1.00 85.62 507 THR A N 1
ATOM 3910 C CA . THR A 1 507 ? 24.664 13.845 26.510 1.00 85.62 507 THR A CA 1
ATOM 3911 C C . THR A 1 507 ? 25.431 15.100 26.951 1.00 85.62 507 THR A C 1
ATOM 3913 O O . THR A 1 507 ? 25.455 16.108 26.243 1.00 85.62 507 THR A O 1
ATOM 3916 N N . LEU A 1 508 ? 26.138 15.039 28.087 1.00 84.75 508 LEU A N 1
ATOM 3917 C CA . LEU A 1 508 ? 26.993 16.132 28.569 1.00 84.75 508 LEU A CA 1
ATOM 3918 C C . LEU A 1 508 ? 28.094 16.497 27.570 1.00 84.75 508 LEU A C 1
ATOM 3920 O O . LEU A 1 508 ? 28.290 17.679 27.292 1.00 84.75 508 LEU A O 1
ATOM 3924 N N . SER A 1 509 ? 28.778 15.502 26.999 1.00 87.88 509 SER A N 1
ATOM 3925 C CA . SER A 1 509 ? 29.827 15.736 26.001 1.00 87.88 509 SER A CA 1
ATOM 3926 C C . SER A 1 509 ? 29.283 16.455 24.759 1.00 87.88 509 SER A C 1
ATOM 3928 O O . SER A 1 509 ? 29.900 17.396 24.249 1.00 87.88 509 SER A O 1
ATOM 3930 N N . ARG A 1 510 ? 28.081 16.080 24.305 1.00 90.31 510 ARG A N 1
ATOM 3931 C CA . ARG A 1 510 ? 27.415 16.720 23.160 1.00 90.31 510 ARG A CA 1
ATOM 3932 C C . ARG A 1 510 ? 26.971 18.152 23.463 1.00 90.31 510 ARG A C 1
ATOM 3934 O O . ARG A 1 510 ? 27.167 19.033 22.625 1.00 90.31 510 ARG A O 1
ATOM 3941 N N . VAL A 1 511 ? 26.441 18.406 24.662 1.00 84.12 511 VAL A N 1
ATOM 3942 C CA . VAL A 1 511 ? 26.083 19.759 25.130 1.00 84.12 511 VAL A CA 1
ATOM 3943 C C . VAL A 1 511 ? 27.323 20.659 25.217 1.00 84.12 511 VAL A C 1
ATOM 3945 O O . VAL A 1 511 ? 27.276 21.816 24.796 1.00 84.12 511 VAL A O 1
ATOM 3948 N N . GLU A 1 512 ? 28.459 20.142 25.692 1.00 86.81 512 GLU A N 1
ATOM 3949 C CA . GLU A 1 512 ? 29.721 20.895 25.745 1.00 86.81 512 GLU A CA 1
ATOM 3950 C C . GLU A 1 512 ? 30.264 21.232 24.352 1.00 86.81 512 GLU A C 1
ATOM 3952 O O . GLU A 1 512 ? 30.701 22.362 24.119 1.00 86.81 512 GLU A O 1
ATOM 3957 N N . LYS A 1 513 ? 30.157 20.303 23.395 1.00 91.38 513 LYS A N 1
ATOM 3958 C CA . LYS A 1 513 ? 30.501 20.567 21.993 1.00 91.38 513 LYS A CA 1
ATOM 3959 C C . LYS A 1 513 ? 29.612 21.658 21.382 1.00 91.38 513 LYS A C 1
ATOM 3961 O O . LYS A 1 513 ? 30.130 22.594 20.778 1.00 91.38 513 LYS A O 1
ATOM 3966 N N . ALA A 1 514 ? 28.294 21.585 21.589 1.00 85.38 514 ALA A N 1
ATOM 3967 C CA . ALA A 1 514 ? 27.349 22.598 21.111 1.00 85.38 514 ALA A CA 1
ATOM 3968 C C . ALA A 1 514 ? 27.643 23.990 21.703 1.00 85.38 514 ALA A C 1
ATOM 3970 O O . ALA A 1 514 ? 27.555 25.003 21.009 1.00 85.38 514 ALA A O 1
ATOM 3971 N N . ARG A 1 515 ? 28.066 24.049 22.970 1.00 87.62 515 ARG A N 1
ATOM 3972 C CA . ARG A 1 515 ? 28.496 25.294 23.616 1.00 87.62 515 ARG A CA 1
ATOM 3973 C C . ARG A 1 515 ? 29.770 25.871 22.996 1.00 87.62 515 ARG A C 1
ATOM 3975 O O . ARG A 1 515 ? 29.848 27.085 22.818 1.00 87.62 515 ARG A O 1
ATOM 3982 N N . ALA A 1 516 ? 30.758 25.035 22.679 1.00 86.75 516 ALA A N 1
ATOM 3983 C CA . ALA A 1 516 ? 31.978 25.485 22.009 1.00 86.75 516 ALA A CA 1
ATOM 3984 C C . ALA A 1 516 ? 31.669 26.069 20.617 1.00 86.75 516 ALA A C 1
ATOM 3986 O O . ALA A 1 516 ? 32.168 27.141 20.275 1.00 86.75 516 ALA A O 1
ATOM 3987 N N . GLU A 1 517 ? 30.776 25.420 19.860 1.00 89.25 517 GLU A N 1
ATOM 3988 C CA . GLU A 1 517 ? 30.283 25.917 18.566 1.00 89.25 517 GLU A CA 1
ATOM 3989 C C . GLU A 1 517 ? 29.571 27.277 18.712 1.00 89.25 517 GLU A C 1
ATOM 3991 O O . GLU A 1 517 ? 29.844 28.207 17.950 1.00 89.25 517 GLU A O 1
ATOM 3996 N N . LEU A 1 518 ? 28.723 27.436 19.735 1.00 86.00 518 LEU A N 1
ATOM 3997 C CA . LEU A 1 518 ? 28.038 28.699 20.024 1.00 86.00 518 LEU A CA 1
ATOM 3998 C C . LEU A 1 518 ? 29.009 29.826 20.419 1.00 86.00 518 LEU A C 1
ATOM 4000 O O . LEU A 1 518 ? 28.813 30.974 20.021 1.00 86.00 518 LEU A O 1
ATOM 4004 N N . SER A 1 519 ? 30.072 29.516 21.171 1.00 83.50 519 SER A N 1
ATOM 4005 C CA . SER A 1 519 ? 31.108 30.497 21.525 1.00 83.50 519 SER A CA 1
ATOM 4006 C C . SER A 1 519 ? 31.810 31.039 20.278 1.00 83.50 519 SER A C 1
ATOM 4008 O O . SER A 1 519 ? 31.984 32.250 20.158 1.00 83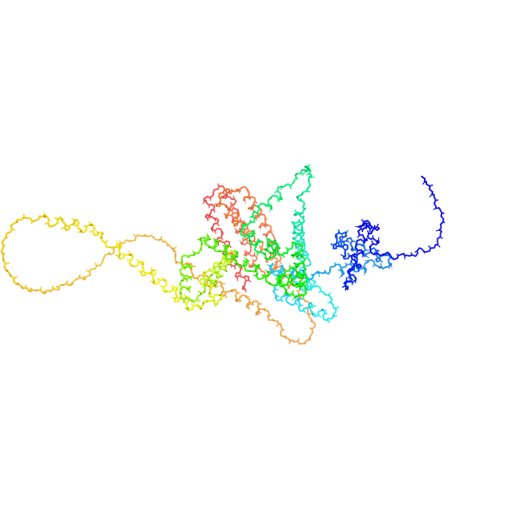.50 519 SER A O 1
ATOM 4010 N N . GLY A 1 520 ? 32.119 30.168 19.310 1.00 84.12 520 GLY A N 1
ATOM 4011 C CA . GLY A 1 520 ? 32.683 30.585 18.024 1.00 84.12 520 GLY A CA 1
ATOM 4012 C C . GLY A 1 520 ? 31.740 31.490 17.219 1.00 84.12 520 GLY A C 1
ATOM 4013 O O . GLY A 1 520 ? 32.185 32.451 16.595 1.00 84.12 520 GLY A O 1
ATOM 4014 N N . LEU A 1 521 ? 30.423 31.251 17.282 1.00 82.56 521 LEU A N 1
ATOM 4015 C CA . LEU A 1 521 ? 29.421 32.121 16.644 1.00 82.56 521 LEU A CA 1
ATOM 4016 C C . LEU A 1 521 ? 29.303 33.500 17.312 1.00 82.56 521 LEU A C 1
ATOM 4018 O O . LEU A 1 521 ? 28.992 34.484 16.633 1.00 82.56 521 LEU A O 1
ATOM 4022 N N . ARG A 1 522 ? 29.554 33.580 18.625 1.00 80.56 522 ARG A N 1
ATOM 4023 C CA . ARG A 1 522 ? 29.543 34.837 19.386 1.00 80.56 522 ARG A CA 1
ATOM 4024 C C . ARG A 1 522 ? 30.748 35.716 19.049 1.00 80.56 522 ARG A C 1
ATOM 4026 O O . ARG A 1 522 ? 30.597 36.928 18.928 1.00 80.56 522 ARG A O 1
ATOM 4033 N N . GLU A 1 523 ? 31.920 35.112 18.867 1.00 77.62 523 GLU A N 1
ATOM 4034 C CA . GLU A 1 523 ? 33.141 35.819 18.454 1.00 77.62 523 GLU A CA 1
ATOM 4035 C C . GLU A 1 523 ? 33.043 36.357 17.021 1.00 77.62 523 GLU A C 1
ATOM 4037 O O . GLU A 1 523 ? 33.557 37.435 16.731 1.00 77.62 523 GLU A O 1
ATOM 4042 N N . ALA A 1 524 ? 32.296 35.675 16.148 1.00 77.62 524 ALA A N 1
ATOM 4043 C CA . ALA A 1 524 ? 32.080 36.080 14.760 1.00 77.62 524 ALA A CA 1
ATOM 4044 C C . ALA A 1 524 ? 31.175 37.326 14.570 1.00 77.62 524 ALA A C 1
ATOM 4046 O O . ALA A 1 524 ? 30.788 37.613 13.440 1.00 77.62 524 ALA A O 1
ATOM 4047 N N . GLN A 1 525 ? 30.814 38.054 15.642 1.00 60.03 525 GLN A N 1
ATOM 4048 C CA . GLN A 1 525 ? 29.966 39.266 15.627 1.00 60.03 525 GLN A CA 1
ATOM 4049 C C . GLN A 1 525 ? 28.712 39.143 14.742 1.00 60.03 525 GLN A C 1
ATOM 4051 O O . GLN A 1 525 ? 28.300 40.075 14.050 1.00 60.03 525 GLN A O 1
ATOM 4056 N N . THR A 1 526 ? 28.072 37.976 14.767 1.00 59.84 526 THR A N 1
ATOM 4057 C CA . THR A 1 526 ? 26.789 37.791 14.090 1.00 59.84 526 THR A CA 1
ATOM 4058 C C . THR A 1 526 ? 25.746 38.660 14.803 1.00 59.84 526 THR A C 1
ATOM 4060 O O . THR A 1 526 ? 25.724 38.725 16.030 1.00 59.84 526 THR A O 1
ATOM 4063 N N . GLY A 1 527 ? 24.914 39.391 14.055 1.00 71.38 527 GLY A N 1
ATOM 4064 C CA . GLY A 1 527 ? 24.005 40.435 14.565 1.00 71.38 527 GLY A CA 1
ATOM 4065 C C . GLY A 1 527 ? 22.868 39.978 15.497 1.00 71.38 527 GLY A C 1
ATOM 4066 O O . GLY A 1 527 ? 21.824 40.620 15.525 1.00 71.38 527 GLY A O 1
ATOM 4067 N N . PHE A 1 528 ? 23.041 38.888 16.250 1.00 75.00 528 PHE A N 1
ATOM 4068 C CA . PHE A 1 528 ? 22.044 38.271 17.127 1.00 75.00 528 PHE A CA 1
ATOM 4069 C C . PHE A 1 528 ? 22.568 38.052 18.565 1.00 75.00 528 PHE A C 1
ATOM 4071 O O . PHE A 1 528 ? 22.539 36.926 19.076 1.00 75.00 528 PHE A O 1
ATOM 4078 N N . PRO A 1 529 ? 23.033 39.105 19.269 1.00 76.75 529 PRO A N 1
ATOM 4079 C CA . PRO A 1 529 ? 23.609 38.967 20.608 1.00 76.75 529 PRO A CA 1
ATOM 4080 C C . PRO A 1 529 ? 22.613 38.388 21.625 1.00 76.75 529 PRO A C 1
ATOM 4082 O O . PRO A 1 529 ? 23.005 37.591 22.474 1.00 76.75 529 PRO A O 1
ATOM 4085 N N . ILE A 1 530 ? 21.323 38.718 21.498 1.00 77.44 530 ILE A N 1
ATOM 4086 C CA . ILE A 1 530 ? 20.263 38.274 22.418 1.00 77.44 530 ILE A CA 1
ATOM 4087 C C . ILE A 1 530 ? 20.005 36.767 22.280 1.00 77.44 530 ILE A C 1
ATOM 4089 O O . ILE A 1 530 ? 20.076 36.045 23.272 1.00 77.44 530 ILE A O 1
ATOM 4093 N N . LEU A 1 531 ? 19.787 36.274 21.054 1.00 74.31 531 LEU A N 1
ATOM 4094 C CA . LEU A 1 531 ? 19.543 34.847 20.807 1.00 74.31 531 LEU A CA 1
ATOM 4095 C C . LEU A 1 531 ? 20.757 33.995 21.196 1.00 74.31 531 LEU A C 1
ATOM 4097 O O . LEU A 1 531 ? 20.599 32.948 21.817 1.00 74.31 531 LEU A O 1
ATOM 4101 N N . SER A 1 532 ? 21.977 34.464 20.908 1.00 77.62 532 SER A N 1
ATOM 4102 C CA . SER A 1 532 ? 23.194 33.749 21.311 1.00 77.62 532 SER A CA 1
ATOM 4103 C C . SER A 1 532 ? 23.344 33.637 22.836 1.00 77.62 532 SER A C 1
ATOM 4105 O O . SER A 1 532 ? 23.767 32.594 23.328 1.00 77.62 532 SER A O 1
ATOM 4107 N N . ALA A 1 533 ? 22.953 34.669 23.594 1.00 77.00 533 ALA A N 1
ATOM 4108 C CA . ALA A 1 533 ? 22.991 34.642 25.054 1.00 77.00 533 ALA A CA 1
ATOM 4109 C C . ALA A 1 533 ? 21.970 33.647 25.623 1.00 77.00 533 ALA A C 1
ATOM 4111 O O . ALA A 1 533 ? 22.309 32.842 26.481 1.00 77.00 533 ALA A O 1
ATOM 4112 N N . GLN A 1 534 ? 20.754 33.621 25.080 1.00 77.19 534 GLN A N 1
ATOM 4113 C CA . GLN A 1 534 ? 19.717 32.707 25.561 1.00 77.19 534 GLN A CA 1
ATOM 4114 C C . GLN A 1 534 ? 19.989 31.243 25.220 1.00 77.19 534 GLN A C 1
ATOM 4116 O O . GLN A 1 534 ? 19.720 30.361 26.034 1.00 77.19 534 GLN A O 1
ATOM 4121 N N . VAL A 1 535 ? 20.545 30.959 24.037 1.00 76.62 535 VAL A N 1
ATOM 4122 C CA . VAL A 1 535 ? 20.990 29.598 23.705 1.00 76.62 535 VAL A CA 1
ATOM 4123 C C . VAL A 1 535 ? 22.133 29.178 24.637 1.00 76.62 535 VAL A C 1
ATOM 4125 O O . VAL A 1 535 ? 22.184 28.021 25.048 1.00 76.62 535 VAL A O 1
ATOM 4128 N N . ALA A 1 536 ? 23.009 30.105 25.041 1.00 77.44 536 ALA A N 1
ATOM 4129 C CA . ALA A 1 536 ? 24.042 29.821 26.035 1.00 77.44 536 ALA A CA 1
ATOM 4130 C C . ALA A 1 536 ? 23.444 29.512 27.419 1.00 77.44 536 ALA A C 1
ATOM 4132 O O . ALA A 1 536 ? 23.865 28.539 28.046 1.00 77.44 536 ALA A O 1
ATOM 4133 N N . ASP A 1 537 ? 22.436 30.272 27.857 1.00 80.56 537 ASP A N 1
ATOM 4134 C CA . ASP A 1 537 ? 21.723 30.032 29.118 1.00 80.56 537 ASP A CA 1
ATOM 4135 C C . ASP A 1 537 ? 21.008 28.670 29.109 1.00 80.56 537 ASP A C 1
ATOM 4137 O O . ASP A 1 537 ? 21.101 27.907 30.071 1.00 80.56 537 ASP A O 1
ATOM 4141 N N . LEU A 1 538 ? 20.366 28.307 27.990 1.00 78.94 538 LEU A N 1
ATOM 4142 C CA . LEU A 1 538 ? 19.733 26.997 27.806 1.00 78.94 538 LEU A CA 1
ATOM 4143 C C . LEU A 1 538 ? 20.749 25.851 27.916 1.00 78.94 538 LEU A C 1
ATOM 4145 O O . LEU A 1 538 ? 20.478 24.843 28.571 1.00 78.94 538 LEU A O 1
ATOM 4149 N N . LEU A 1 539 ? 21.918 25.992 27.285 1.00 78.38 539 LEU A N 1
ATOM 4150 C CA . LEU A 1 539 ? 22.978 24.983 27.350 1.00 78.38 539 LEU A CA 1
ATOM 4151 C C . LEU A 1 539 ? 23.568 24.859 28.763 1.00 78.38 539 LEU A C 1
ATOM 4153 O O . LEU A 1 539 ? 23.893 23.747 29.184 1.00 78.38 539 LEU A O 1
ATOM 4157 N N . GLU A 1 540 ? 23.685 25.956 29.516 1.00 81.25 540 GLU A N 1
ATOM 4158 C CA . GLU A 1 540 ? 24.161 25.909 30.905 1.00 81.25 540 GLU A CA 1
ATOM 4159 C C . GLU A 1 540 ? 23.135 25.253 31.839 1.00 81.25 540 GLU A C 1
ATOM 4161 O O . GLU A 1 540 ? 23.513 24.439 32.682 1.00 81.25 540 GLU A O 1
ATOM 4166 N N . GLU A 1 541 ? 21.840 25.516 31.654 1.00 82.00 541 GLU A N 1
ATOM 4167 C CA . GLU A 1 541 ? 20.778 24.843 32.411 1.00 82.00 541 GLU A CA 1
ATOM 4168 C C . GLU A 1 541 ? 20.693 23.346 32.077 1.00 82.00 541 GLU A C 1
ATOM 4170 O O . GLU A 1 541 ? 20.593 22.520 32.985 1.00 82.00 541 GLU A O 1
ATOM 4175 N N . LEU A 1 542 ? 20.841 22.952 30.805 1.00 77.31 542 LEU A N 1
ATOM 4176 C CA . LEU A 1 542 ? 20.943 21.535 30.425 1.00 77.31 542 LEU A CA 1
ATOM 4177 C C . LEU A 1 542 ? 22.160 20.858 31.070 1.00 77.31 542 LEU A C 1
ATOM 4179 O O . LEU A 1 542 ? 22.060 19.733 31.565 1.00 77.31 542 LEU A O 1
ATOM 4183 N N . ARG A 1 543 ? 23.300 21.554 31.127 1.00 82.25 543 ARG A N 1
ATOM 4184 C CA . ARG A 1 543 ? 24.510 21.069 31.804 1.00 82.25 543 ARG A CA 1
ATOM 4185 C C . ARG A 1 543 ? 24.302 20.933 33.312 1.00 82.25 543 ARG A C 1
ATOM 4187 O O . ARG A 1 543 ? 24.722 19.936 33.899 1.00 82.25 543 ARG A O 1
ATOM 4194 N N . SER A 1 544 ? 23.653 21.912 33.938 1.00 83.56 544 SER A N 1
ATOM 4195 C CA . SER A 1 544 ? 23.282 21.891 35.356 1.00 83.56 544 SER A CA 1
ATOM 4196 C C . SER A 1 544 ? 22.362 20.709 35.671 1.00 83.56 544 SER A C 1
ATOM 4198 O O . SER A 1 544 ? 22.612 19.948 36.612 1.00 83.56 544 SER A O 1
ATOM 4200 N N . LEU A 1 545 ? 21.353 20.483 34.827 1.00 78.81 545 LEU A N 1
ATOM 4201 C CA . LEU A 1 545 ? 20.407 19.380 34.950 1.00 78.81 545 LEU A CA 1
ATOM 4202 C C . LEU A 1 545 ? 21.118 18.030 34.822 1.00 78.81 545 LEU A C 1
ATOM 4204 O O . LEU A 1 545 ? 20.960 17.170 35.686 1.00 78.81 545 LEU A O 1
ATOM 4208 N N . ALA A 1 546 ? 21.971 17.861 33.814 1.00 77.50 546 ALA A N 1
ATOM 4209 C CA . ALA A 1 546 ? 22.719 16.625 33.620 1.00 77.50 546 ALA A CA 1
ATOM 4210 C C . ALA A 1 546 ? 23.736 16.353 34.747 1.00 77.50 546 ALA A C 1
ATOM 4212 O O . ALA A 1 546 ? 23.871 15.211 35.184 1.00 77.50 546 ALA A O 1
ATOM 4213 N N . ARG A 1 547 ? 24.389 17.385 35.304 1.00 80.31 547 ARG A N 1
ATOM 4214 C CA . ARG A 1 547 ? 25.216 17.249 36.522 1.00 80.31 547 ARG A CA 1
ATOM 4215 C C . ARG A 1 547 ? 24.390 16.860 37.742 1.00 80.31 547 ARG A C 1
ATOM 4217 O O . ARG A 1 547 ? 24.838 16.045 38.540 1.00 80.31 547 ARG A O 1
ATOM 4224 N N . THR A 1 548 ? 23.191 17.421 37.881 1.00 81.06 548 THR A N 1
ATOM 4225 C CA . THR A 1 548 ? 22.276 17.102 38.984 1.00 81.06 548 THR A CA 1
ATOM 4226 C C . THR A 1 548 ? 21.799 15.655 38.906 1.00 81.06 548 THR A C 1
ATOM 4228 O O . THR A 1 548 ? 21.788 14.969 39.929 1.00 81.06 548 THR A O 1
ATOM 4231 N N . ILE A 1 549 ? 21.469 15.177 37.701 1.00 77.25 549 ILE A N 1
ATOM 4232 C CA . ILE A 1 549 ? 21.149 13.768 37.448 1.00 77.25 549 ILE A CA 1
ATOM 4233 C C . ILE A 1 549 ? 22.362 12.900 37.788 1.00 77.25 549 ILE A C 1
ATOM 4235 O O . ILE A 1 549 ? 22.243 11.999 38.609 1.00 77.25 549 ILE A O 1
ATOM 4239 N N . SER A 1 550 ? 23.537 13.219 37.237 1.00 80.75 550 SER A N 1
ATOM 4240 C CA . SER A 1 550 ? 24.773 12.459 37.459 1.00 80.75 550 SER A CA 1
ATOM 4241 C C . SER A 1 550 ? 25.144 12.348 38.946 1.00 80.75 550 SER A C 1
ATOM 4243 O O . SER A 1 550 ? 25.401 11.256 39.446 1.00 80.75 550 SER A O 1
ATOM 4245 N N . GLY A 1 551 ? 25.084 13.458 39.688 1.00 77.81 551 GLY A N 1
ATOM 4246 C CA . GLY A 1 551 ? 25.418 13.495 41.113 1.00 77.81 551 GLY A CA 1
ATOM 4247 C C . GLY A 1 551 ? 24.372 12.873 42.040 1.00 77.81 551 GLY A C 1
ATOM 4248 O O . GLY A 1 551 ? 24.711 12.527 43.166 1.00 77.81 551 GLY A O 1
ATOM 4249 N N . SER A 1 552 ? 23.120 12.723 41.591 1.00 77.38 552 SER A N 1
ATOM 4250 C CA . SER A 1 552 ? 22.034 12.163 42.414 1.00 77.38 552 SER A CA 1
ATOM 4251 C C . SER A 1 552 ? 21.658 10.727 42.023 1.00 77.38 552 SER A C 1
ATOM 4253 O O . SER A 1 552 ? 20.760 10.154 42.632 1.00 77.38 552 SER A O 1
ATOM 4255 N N . LEU A 1 553 ? 22.352 10.110 41.056 1.00 75.94 553 LEU A N 1
ATOM 4256 C CA . LEU A 1 553 ? 22.197 8.682 40.726 1.00 75.94 553 LEU A CA 1
ATOM 4257 C C . LEU A 1 553 ? 22.531 7.753 41.912 1.00 75.94 553 LEU A C 1
ATOM 4259 O O . LEU A 1 553 ? 22.150 6.587 41.897 1.00 75.94 553 LEU A O 1
ATOM 4263 N N . SER A 1 554 ? 23.199 8.266 42.949 1.00 71.69 554 SER A N 1
ATOM 4264 C CA . SER A 1 554 ? 23.476 7.572 44.212 1.00 71.69 554 SER A CA 1
ATOM 4265 C C . SER A 1 554 ? 22.387 7.733 45.289 1.00 71.69 554 SER A C 1
ATOM 4267 O O . SER A 1 554 ? 22.432 7.001 46.275 1.00 71.69 554 SER A O 1
ATOM 4269 N N . ASP A 1 555 ? 21.412 8.641 45.123 1.00 76.25 555 ASP A N 1
ATOM 4270 C CA . ASP A 1 555 ? 20.329 8.907 46.091 1.00 76.25 555 ASP A CA 1
ATOM 4271 C C . ASP A 1 555 ? 18.970 9.160 45.380 1.00 76.25 555 ASP A C 1
ATOM 4273 O O . ASP A 1 555 ? 18.569 10.307 45.127 1.00 76.25 555 ASP A O 1
ATOM 4277 N N . PRO A 1 556 ? 18.241 8.086 45.010 1.00 65.19 556 PRO A N 1
ATOM 4278 C CA . PRO A 1 556 ? 17.064 8.151 44.140 1.00 65.19 556 PRO A CA 1
ATOM 4279 C C . PRO A 1 556 ? 15.854 8.969 44.648 1.00 65.19 556 PRO A C 1
ATOM 4281 O O . PRO A 1 556 ? 15.211 9.612 43.812 1.00 65.19 556 PRO A O 1
ATOM 4284 N N . PRO A 1 557 ? 15.491 9.026 45.950 1.00 71.44 557 PRO A N 1
ATOM 4285 C CA . PRO A 1 557 ? 14.316 9.794 46.381 1.00 71.44 557 PRO A CA 1
ATOM 4286 C C . PRO A 1 557 ? 14.482 11.317 46.225 1.00 71.44 557 PRO A C 1
ATOM 4288 O O . PRO A 1 557 ? 13.493 12.019 46.013 1.00 71.44 557 PRO A O 1
ATOM 4291 N N . GLY A 1 558 ? 15.713 11.843 46.272 1.00 71.75 558 GLY A N 1
ATOM 4292 C CA . GLY A 1 558 ? 15.996 13.269 46.049 1.00 71.75 558 GLY A CA 1
ATOM 4293 C C . GLY A 1 558 ? 16.088 13.675 44.571 1.00 71.75 558 GLY A C 1
ATOM 4294 O O . GLY A 1 558 ? 15.883 14.847 44.236 1.00 71.75 558 GLY A O 1
ATOM 4295 N N . LEU A 1 559 ? 16.364 12.713 43.684 1.00 73.75 559 LEU A N 1
ATOM 4296 C CA . LEU A 1 559 ? 16.551 12.915 42.243 1.00 73.75 559 LEU A CA 1
ATOM 4297 C C . LEU A 1 559 ? 15.277 13.453 41.575 1.00 73.75 559 LEU A C 1
ATOM 4299 O O . LEU A 1 559 ? 15.340 14.423 40.821 1.00 73.75 559 LEU A O 1
ATOM 4303 N N . ALA A 1 560 ? 14.116 12.870 41.884 1.00 69.25 560 ALA A N 1
ATOM 4304 C CA . ALA A 1 560 ? 12.857 13.207 41.217 1.00 69.25 560 ALA A CA 1
ATOM 4305 C C . ALA A 1 560 ? 12.434 14.668 41.453 1.00 69.25 560 ALA A C 1
ATOM 4307 O O . ALA A 1 560 ? 12.002 15.351 40.524 1.00 69.25 560 ALA A O 1
ATOM 4308 N N . ALA A 1 561 ? 12.601 15.172 42.680 1.00 74.06 561 ALA A N 1
ATOM 4309 C CA . ALA A 1 561 ? 12.241 16.545 43.028 1.00 74.06 561 ALA A CA 1
ATOM 4310 C C . ALA A 1 561 ? 13.170 17.570 42.355 1.00 74.06 561 ALA A C 1
ATOM 4312 O O . ALA A 1 561 ? 12.692 18.523 41.737 1.00 74.06 561 ALA A O 1
ATOM 4313 N N . LYS A 1 562 ? 14.491 17.346 42.413 1.00 74.75 562 LYS A N 1
ATOM 4314 C CA . LYS A 1 562 ? 15.485 18.238 41.794 1.00 74.75 562 LYS A CA 1
ATOM 4315 C C . LYS A 1 562 ? 15.396 18.227 40.267 1.00 74.75 562 LYS A C 1
ATOM 4317 O O . LYS A 1 562 ? 15.488 19.278 39.637 1.00 74.75 562 LYS A O 1
ATOM 4322 N N . ALA A 1 563 ? 15.154 17.064 39.667 1.00 70.62 563 ALA A N 1
ATOM 4323 C CA . ALA A 1 563 ? 14.968 16.950 38.228 1.00 70.62 563 ALA A CA 1
ATOM 4324 C C . ALA A 1 563 ? 13.670 17.607 37.743 1.00 70.62 563 ALA A C 1
ATOM 4326 O O . ALA A 1 563 ? 13.667 18.252 36.697 1.00 70.62 563 ALA A O 1
ATOM 4327 N N . ALA A 1 564 ? 12.580 17.504 38.511 1.00 71.00 564 ALA A N 1
ATOM 4328 C CA . ALA A 1 564 ? 11.331 18.190 38.192 1.00 71.00 564 ALA A CA 1
ATOM 4329 C C . ALA A 1 564 ? 11.480 19.721 38.232 1.00 71.00 564 ALA A C 1
ATOM 4331 O O . ALA A 1 564 ? 10.875 20.416 37.414 1.00 71.00 564 ALA A O 1
ATOM 4332 N N . GLU A 1 565 ? 12.290 20.258 39.150 1.00 75.44 565 GLU A N 1
ATOM 4333 C CA . GLU A 1 565 ? 12.600 21.691 39.188 1.00 75.44 565 GLU A CA 1
ATOM 4334 C C . GLU A 1 565 ? 13.477 22.119 38.002 1.00 75.44 565 GLU A C 1
ATOM 4336 O O . GLU A 1 565 ? 13.135 23.083 37.315 1.00 75.44 565 GLU A O 1
ATOM 4341 N N . GLY A 1 566 ? 14.549 21.373 37.709 1.00 72.81 566 GLY A N 1
ATOM 4342 C CA . GLY A 1 566 ? 15.403 21.628 36.544 1.00 72.81 566 GLY A CA 1
ATOM 4343 C C . GLY A 1 566 ? 14.618 21.592 35.231 1.00 72.81 566 GLY A C 1
ATOM 4344 O O . GLY A 1 566 ? 14.762 22.481 34.394 1.00 72.81 566 GLY A O 1
ATOM 4345 N N . LYS A 1 567 ? 13.703 20.627 35.084 1.00 74.12 567 LYS A N 1
ATOM 4346 C CA . LYS A 1 567 ? 12.800 20.527 33.932 1.00 74.12 567 LYS A CA 1
ATOM 4347 C C . LYS A 1 567 ? 11.980 21.800 33.740 1.00 74.12 567 LYS A C 1
ATOM 4349 O O . LYS A 1 567 ? 11.993 22.367 32.658 1.00 74.12 567 LYS A O 1
ATOM 4354 N N . LYS A 1 568 ? 11.324 22.304 34.791 1.00 74.75 568 LYS A N 1
ATOM 4355 C CA . LYS A 1 568 ? 10.521 23.538 34.701 1.00 74.75 568 LYS A CA 1
ATOM 4356 C C . LYS A 1 568 ? 11.337 24.745 34.228 1.00 74.75 568 LYS A C 1
ATOM 4358 O O . LYS A 1 568 ? 10.812 25.574 33.489 1.00 74.75 568 LYS A O 1
ATOM 4363 N N . ARG A 1 569 ? 12.605 24.848 34.641 1.00 73.00 569 ARG A N 1
ATOM 4364 C CA . ARG A 1 569 ? 13.503 25.934 34.210 1.00 73.00 569 ARG A CA 1
ATOM 4365 C C . ARG A 1 569 ? 13.854 25.820 32.729 1.00 73.00 569 ARG A C 1
ATOM 4367 O O . ARG A 1 569 ? 13.722 26.802 32.003 1.00 73.00 569 ARG A O 1
ATOM 4374 N N . VAL A 1 570 ? 14.219 24.621 32.275 1.00 69.25 570 VAL A N 1
ATOM 4375 C CA . VAL A 1 570 ? 14.510 24.349 30.859 1.00 69.25 570 VAL A CA 1
ATOM 4376 C C . VAL A 1 570 ? 13.274 24.588 29.986 1.00 69.25 570 VAL A C 1
ATOM 4378 O O . VAL A 1 570 ? 13.386 25.201 28.928 1.00 69.25 570 VAL A O 1
ATOM 4381 N N . ASP A 1 571 ? 12.091 24.164 30.434 1.00 70.00 571 ASP A N 1
ATOM 4382 C CA . ASP A 1 571 ? 10.824 24.352 29.715 1.00 70.00 571 ASP A CA 1
ATOM 4383 C C . ASP A 1 571 ? 10.513 25.846 29.519 1.00 70.00 571 ASP A C 1
ATOM 4385 O O . ASP A 1 571 ? 10.231 26.271 28.399 1.00 70.00 571 ASP A O 1
ATOM 4389 N N . SER A 1 572 ? 10.664 26.645 30.580 1.00 75.38 572 SER A N 1
ATOM 4390 C CA . SER A 1 572 ? 10.481 28.103 30.552 1.00 75.38 572 SER A CA 1
ATOM 4391 C C . SER A 1 572 ? 11.462 28.805 29.601 1.00 75.38 572 SER A C 1
ATOM 4393 O O . SER A 1 572 ? 11.076 29.694 28.841 1.00 75.38 572 SER A O 1
ATOM 4395 N N . LEU A 1 573 ? 12.734 28.384 29.586 1.00 69.31 573 LEU A N 1
ATOM 4396 C CA . LEU A 1 573 ? 13.741 28.945 28.678 1.00 69.31 573 LEU A CA 1
ATOM 4397 C C . LEU A 1 573 ? 13.463 28.604 27.215 1.00 69.31 573 LEU A C 1
ATOM 4399 O O . LEU A 1 573 ? 13.569 29.480 26.359 1.00 69.31 573 LEU A O 1
ATOM 4403 N N . VAL A 1 574 ? 13.074 27.359 26.923 1.00 69.94 574 VAL A N 1
ATOM 4404 C CA . VAL A 1 574 ? 12.699 26.951 25.561 1.00 69.94 574 VAL A CA 1
AT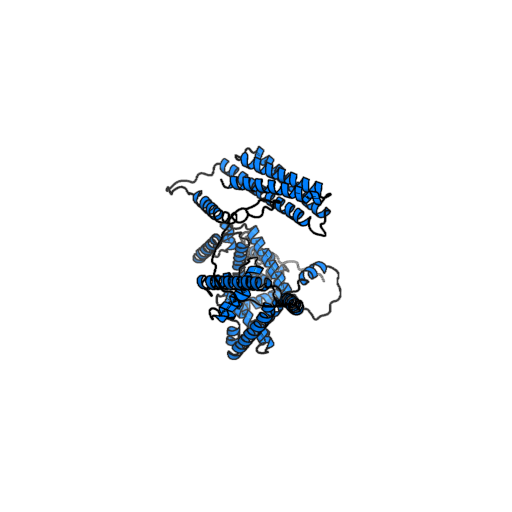OM 4405 C C . VAL A 1 574 ? 11.496 27.752 25.072 1.00 69.94 574 VAL A C 1
ATOM 4407 O O . VAL A 1 574 ? 11.532 28.266 23.958 1.00 69.94 574 VAL A O 1
ATOM 4410 N N . GLU A 1 575 ? 10.470 27.925 25.908 1.00 73.81 575 GLU A N 1
ATOM 4411 C CA . GLU A 1 575 ? 9.289 28.722 25.563 1.00 73.81 575 GLU A CA 1
ATOM 4412 C C . GLU A 1 575 ? 9.642 30.201 25.319 1.00 73.81 575 GLU A C 1
ATOM 4414 O O . GLU A 1 575 ? 9.161 30.807 24.359 1.00 73.81 575 GLU A O 1
ATOM 4419 N N . SER A 1 576 ? 10.536 30.773 26.134 1.00 76.12 576 SER A N 1
ATOM 4420 C CA . SER A 1 576 ? 11.035 32.143 25.960 1.00 76.12 576 SER A CA 1
ATOM 4421 C C . SER A 1 576 ? 11.791 32.326 24.636 1.00 76.12 576 SER A C 1
ATOM 4423 O O . SER A 1 576 ? 11.495 33.257 23.885 1.00 76.12 576 SER A O 1
ATOM 4425 N N . ILE A 1 577 ? 12.712 31.410 24.308 1.00 69.62 577 ILE A N 1
ATOM 4426 C CA . ILE A 1 577 ? 13.487 31.443 23.055 1.00 69.62 577 ILE A CA 1
ATOM 4427 C C . ILE A 1 577 ? 12.564 31.269 21.848 1.00 69.62 577 ILE A C 1
ATOM 4429 O O . ILE A 1 577 ? 12.673 32.005 20.872 1.00 69.62 577 ILE A O 1
ATOM 4433 N N . GLU A 1 578 ? 11.613 30.335 21.913 1.00 69.56 578 GLU A N 1
ATOM 4434 C CA . GLU A 1 578 ? 10.629 30.145 20.846 1.00 69.56 578 GLU A CA 1
ATOM 4435 C C . GLU A 1 578 ? 9.779 31.391 20.625 1.00 69.56 578 GLU A C 1
ATOM 4437 O O . GLU A 1 578 ? 9.518 31.758 19.482 1.00 69.56 578 GLU A O 1
ATOM 4442 N N . LYS A 1 579 ? 9.346 32.056 21.699 1.00 74.88 579 LYS A N 1
ATOM 4443 C CA . LYS A 1 579 ? 8.569 33.292 21.602 1.00 74.88 579 LYS A CA 1
ATOM 4444 C C . LYS A 1 579 ? 9.374 34.420 20.955 1.00 74.88 579 LYS A C 1
ATOM 4446 O O . LYS A 1 579 ? 8.793 35.202 20.213 1.00 74.88 579 LYS A O 1
ATOM 4451 N N . GLN A 1 580 ? 10.682 34.488 21.205 1.00 68.50 580 GLN A N 1
ATOM 4452 C CA . GLN A 1 580 ? 11.567 35.478 20.587 1.00 68.50 580 GLN A CA 1
ATOM 4453 C C . GLN A 1 580 ? 11.977 35.146 19.155 1.00 68.50 580 GLN A C 1
ATOM 4455 O O . GLN A 1 580 ? 12.191 36.061 18.383 1.00 68.50 580 GLN A O 1
ATOM 4460 N N . LEU A 1 581 ? 12.077 33.871 18.774 1.00 63.78 581 LEU A N 1
ATOM 4461 C CA . LEU A 1 581 ? 12.294 33.493 17.371 1.00 63.78 581 LEU A CA 1
ATOM 4462 C C . LEU A 1 581 ? 11.059 33.760 16.498 1.00 63.78 581 LEU A C 1
ATOM 4464 O O . LEU A 1 581 ? 11.181 33.867 15.282 1.00 63.78 581 LEU A O 1
ATOM 4468 N N . LYS A 1 582 ? 9.873 33.810 17.115 1.00 65.31 582 LYS A N 1
ATOM 4469 C CA . LYS A 1 582 ? 8.592 34.082 16.449 1.00 65.31 582 LYS A CA 1
ATOM 4470 C C . LYS A 1 582 ? 8.289 35.570 16.268 1.00 65.31 582 LYS A C 1
ATOM 4472 O O . LYS A 1 582 ? 7.454 35.883 15.426 1.00 65.31 582 LYS A O 1
ATOM 4477 N N . GLY A 1 583 ? 8.854 36.434 17.110 1.00 66.69 583 GLY A N 1
ATOM 4478 C CA . GLY A 1 583 ? 8.682 37.889 17.044 1.00 66.69 583 GLY A CA 1
ATOM 4479 C C . GLY A 1 583 ? 9.839 38.524 16.305 1.00 66.69 583 GLY A C 1
ATOM 4480 O O . GLY A 1 583 ? 9.572 39.467 15.534 1.00 66.69 583 GLY A O 1
#